Protein AF-A0A423WCT0-F1 (afdb_monomer)

Secondary structure (DSSP, 8-state):
------S------HHHHHHHHHHHHHHHTT-S-TTTT--HHHHHHHHHH--SS--HHHHHHHHHHHHHHHHHHHHHHHH-TT-----HHHHHHHHHHHTTS-HHHHHHHH-HHHHHHHHHSS-HHHHHHHHHHHGGGGG-HHHHHHHHHSTTHHHHHHHHHHH---HHHHHHHHHHHHHHHHHH--SPPPP--HHHHHHHT------SS----HHHHHHHSTT-HHHHHHHHHHHHT--TT---HHHHHHHHHHHHHHHHHHHHHHHHHHHHHHH-EE-SSTTSPPEEHHHIIIIISS-SSS-HHHHHHHHHHHHHHHHHHHHSTTHHHHHHHHHHHHHHH--HHHHHHHHHGGG-TTTS-TT-HHHHHHHHHHHS------------S---PPPP--SGGG-SEEEEEE-TTT--EEEEEEEEE-TT--EEEEEESS-GGG--HHHHHHH-EEPPHHHHSPBPPPSS--PPEE---SSPPTTEEEE----TTHHHHHHTT-TTHHHHHHHHHHHHHHHHHTS--TTB--EEEEEEETTEEEEEEEE--S-BHHHHTT-TTSPPP-HHHHHHHHHHHHHHHHHTTEE-S---GGGEEE-TTS-EEE---TT-EETTSBP-S----TTTS-TTS---B--HHHHHHHHHHHHHHHHHHHHHTSPP-

Radius of gyration: 37.89 Å; Cα contacts (8 Å, |Δi|>4): 939; chains: 1; bounding box: 83×78×111 Å

InterPro domains:
  IPR000719 Protein kinase domain [PF00069] (509-628)
  IPR000719 Protein kinase domain [PS50011] (422-665)
  IPR011009 Protein kinase-like domain superfamily [SSF56112] (507-629)
  IPR041335 DNA mismatch repair protein HSM3, N-terminal domain [PF18795] (24-143)

Mean predicted aligned error: 17.02 Å

pLDDT: mean 87.49, std 12.78, range [27.67, 98.19]

Structure (mmCIF, N/CA/C/O backbone):
data_AF-A0A423WCT0-F1
#
_entry.id   AF-A0A423WCT0-F1
#
loop_
_atom_site.group_PDB
_atom_site.id
_atom_site.type_symbol
_atom_site.label_atom_id
_atom_site.label_alt_id
_atom_site.label_comp_id
_atom_site.label_asym_id
_atom_site.label_entity_id
_atom_site.label_seq_id
_atom_site.pdbx_PDB_ins_code
_atom_site.Cartn_x
_atom_site.Cartn_y
_atom_site.Cartn_z
_atom_site.occupancy
_atom_site.B_iso_or_equiv
_atom_site.auth_seq_id
_atom_site.auth_comp_id
_atom_site.auth_asym_id
_atom_site.auth_atom_id
_atom_site.pdbx_PDB_model_num
ATOM 1 N N . MET A 1 1 ? -22.459 -49.509 25.538 1.00 32.06 1 MET A N 1
ATOM 2 C CA . MET A 1 1 ? -21.750 -50.591 26.246 1.00 32.06 1 MET A CA 1
ATOM 3 C C . MET A 1 1 ? -20.767 -49.929 27.195 1.00 32.06 1 MET A C 1
ATOM 5 O O . MET A 1 1 ? -19.956 -49.140 26.736 1.00 32.06 1 MET A O 1
ATOM 9 N N . THR A 1 2 ? -20.984 -50.172 28.490 1.00 32.97 2 THR A N 1
ATOM 10 C CA . THR A 1 2 ? -20.080 -50.046 29.660 1.00 32.97 2 THR A CA 1
ATOM 11 C C . THR A 1 2 ? -18.616 -50.343 29.310 1.00 32.97 2 THR A C 1
ATOM 13 O O . THR A 1 2 ? -18.389 -51.155 28.420 1.00 32.97 2 THR A O 1
ATOM 16 N N . ASP A 1 3 ? -17.554 -49.839 29.930 1.00 36.88 3 ASP A N 1
ATOM 17 C CA . ASP A 1 3 ? -17.225 -49.180 31.209 1.00 36.88 3 ASP A CA 1
ATOM 18 C C . ASP A 1 3 ? -15.772 -48.657 30.973 1.00 36.88 3 ASP A C 1
ATOM 20 O O . ASP A 1 3 ? -15.086 -49.191 30.103 1.00 36.88 3 ASP A O 1
ATOM 24 N N . THR 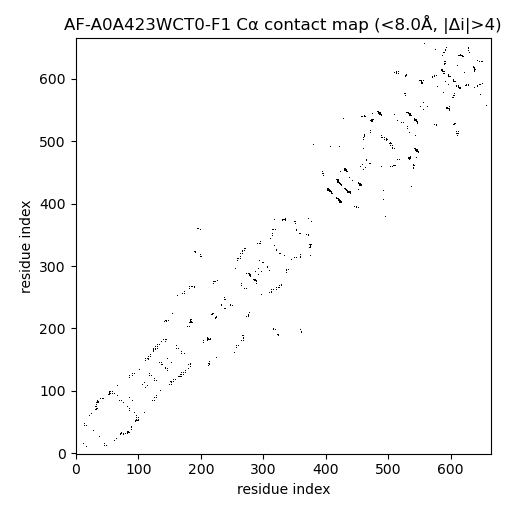A 1 4 ? -15.220 -47.618 31.599 1.00 34.78 4 THR A N 1
ATOM 25 C CA . THR A 1 4 ? -14.736 -47.657 32.987 1.00 34.78 4 THR A CA 1
ATOM 26 C C . THR A 1 4 ? -14.435 -46.253 33.514 1.00 34.78 4 THR A C 1
ATOM 28 O O . THR A 1 4 ? -13.718 -45.471 32.886 1.00 34.78 4 THR A O 1
ATOM 31 N N . ALA A 1 5 ? -14.911 -46.001 34.730 1.00 44.81 5 ALA A N 1
ATOM 32 C CA . ALA A 1 5 ? -14.546 -44.895 35.602 1.00 44.81 5 ALA A CA 1
ATOM 33 C C . ALA A 1 5 ? -13.109 -45.004 36.152 1.00 44.81 5 ALA A C 1
ATOM 35 O O . ALA A 1 5 ? -12.681 -46.089 36.545 1.00 44.81 5 ALA A O 1
ATOM 36 N N . ASN A 1 6 ? -12.409 -43.869 36.271 1.00 37.00 6 ASN A N 1
ATOM 37 C CA . ASN A 1 6 ? -11.959 -43.337 37.567 1.00 37.00 6 ASN A CA 1
ATOM 38 C C . ASN A 1 6 ? -11.172 -42.025 37.415 1.00 37.00 6 ASN A C 1
ATOM 40 O O . ASN A 1 6 ? -10.140 -41.992 36.750 1.00 37.00 6 ASN A O 1
ATOM 44 N N . GLY A 1 7 ? -11.633 -40.989 38.125 1.00 31.75 7 GLY A N 1
ATOM 45 C CA . GLY A 1 7 ? -10.869 -39.773 38.415 1.00 31.75 7 GLY A CA 1
ATOM 46 C C . GLY A 1 7 ? -11.633 -38.471 38.177 1.00 31.75 7 GLY A C 1
ATOM 47 O O . GLY A 1 7 ? -11.351 -37.802 37.196 1.00 31.75 7 GLY A O 1
ATOM 48 N N . ASP A 1 8 ? -12.612 -38.136 39.027 1.00 36.97 8 ASP A N 1
ATOM 49 C CA . ASP A 1 8 ? -12.609 -36.899 39.837 1.00 36.97 8 ASP A CA 1
ATOM 50 C C . ASP A 1 8 ? -13.945 -36.761 40.602 1.00 36.97 8 ASP A C 1
ATOM 52 O O . ASP A 1 8 ? -15.033 -36.657 40.032 1.00 36.97 8 ASP A O 1
ATOM 56 N N . THR A 1 9 ? -13.868 -36.836 41.924 1.00 41.75 9 THR A N 1
ATOM 57 C CA . THR A 1 9 ? -14.991 -36.843 42.868 1.00 41.75 9 THR A CA 1
ATOM 58 C C . THR A 1 9 ? -15.310 -35.418 43.322 1.00 41.75 9 THR A C 1
ATOM 60 O O . THR A 1 9 ? -14.490 -34.819 44.011 1.00 41.75 9 THR A O 1
ATOM 63 N N . GLY A 1 10 ? -16.512 -34.898 43.021 1.00 45.38 10 GLY A N 1
ATOM 64 C CA . GLY A 1 10 ? -17.061 -33.729 43.736 1.00 45.38 10 GLY A CA 1
ATOM 65 C C . GLY A 1 10 ? -17.830 -32.659 42.946 1.00 45.38 10 GLY A C 1
ATOM 66 O O . GLY A 1 10 ? -18.175 -31.638 43.535 1.00 45.38 10 GLY A O 1
ATOM 67 N N . ARG A 1 11 ? -18.127 -32.819 41.649 1.00 57.78 11 ARG A N 1
ATOM 68 C CA . ARG A 1 11 ? -18.938 -31.826 40.909 1.00 57.78 11 ARG A CA 1
ATOM 69 C C . ARG A 1 11 ? -20.431 -32.170 40.979 1.00 57.78 11 ARG A C 1
ATOM 71 O O . ARG A 1 11 ? -20.847 -33.199 40.456 1.00 57.78 11 ARG A O 1
ATOM 78 N N . LEU A 1 12 ? -21.230 -31.301 41.608 1.00 63.97 12 LEU A N 1
ATOM 79 C CA . LEU A 1 12 ? -22.699 -31.335 41.534 1.00 63.97 12 LEU A CA 1
ATOM 80 C C . LEU A 1 12 ? -23.161 -31.375 40.058 1.00 63.97 12 LEU A C 1
ATOM 82 O O . LEU A 1 12 ? -22.501 -30.757 39.218 1.00 63.97 12 LEU A O 1
ATOM 86 N N . PRO A 1 13 ? -24.279 -32.042 39.715 1.00 80.62 13 PRO A N 1
ATOM 87 C CA . PRO A 1 13 ? -24.876 -31.944 38.380 1.00 80.62 13 PRO A CA 1
ATOM 88 C C . PRO A 1 13 ? -25.145 -30.480 37.992 1.00 80.62 13 PRO A C 1
ATOM 90 O O . PRO A 1 13 ? -25.472 -29.673 38.863 1.00 80.62 13 PRO A O 1
ATOM 93 N N . LEU A 1 14 ? -25.032 -30.131 36.702 1.00 81.88 14 LEU A N 1
ATOM 94 C CA . LEU A 1 14 ? -25.208 -28.750 36.214 1.00 81.88 14 LEU A CA 1
ATOM 95 C C . LEU A 1 14 ? -26.531 -28.133 36.696 1.00 81.88 14 LEU A C 1
ATOM 97 O O . LEU A 1 14 ? -26.535 -27.001 37.162 1.00 81.88 14 LEU A O 1
ATOM 101 N N . GLU A 1 15 ? -27.635 -28.884 36.675 1.00 84.44 15 GLU A N 1
ATOM 102 C CA . GLU A 1 15 ? -28.940 -28.410 37.163 1.00 84.44 15 GLU A CA 1
ATOM 103 C C . GLU A 1 15 ? -28.916 -27.981 38.637 1.00 84.44 15 GLU A C 1
ATOM 105 O O . GLU A 1 15 ? -29.485 -26.949 38.989 1.00 84.44 15 GLU A O 1
ATOM 110 N N . SER A 1 16 ? -28.216 -28.727 39.498 1.00 87.56 16 SER A N 1
ATOM 111 C CA . SER A 1 16 ? -28.065 -28.375 40.914 1.00 87.56 16 SER A CA 1
ATOM 112 C C . SER A 1 16 ? -27.210 -27.119 41.095 1.00 87.56 16 SER A C 1
ATOM 114 O O . SER A 1 16 ? -27.533 -26.282 41.931 1.00 87.56 16 SER A O 1
ATOM 116 N N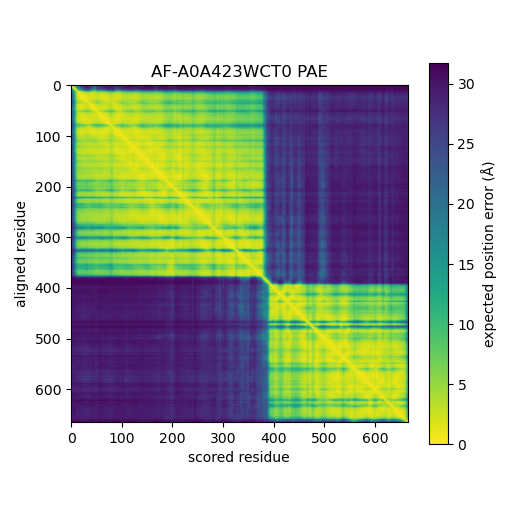 . GLN A 1 17 ? -26.164 -26.947 40.279 1.00 89.50 17 GLN A N 1
ATOM 117 C CA . GLN A 1 17 ? -25.346 -25.727 40.290 1.00 89.50 17 GLN A CA 1
ATOM 118 C C . GLN A 1 17 ? -26.121 -24.508 39.767 1.00 89.50 17 GLN A C 1
ATOM 120 O O . GLN A 1 17 ? -25.935 -23.404 40.266 1.00 89.50 17 GLN A O 1
ATOM 125 N N . LEU A 1 18 ? -27.011 -24.689 38.786 1.00 92.38 18 LEU A N 1
ATOM 126 C CA . LEU A 1 18 ? -27.876 -23.620 38.279 1.00 92.38 18 LEU A CA 1
ATOM 127 C C . LEU A 1 18 ? -28.946 -23.203 39.298 1.00 92.38 18 LEU A C 1
ATOM 129 O O . LEU A 1 18 ? -29.333 -22.038 39.313 1.00 92.38 18 LEU A O 1
ATOM 133 N N . ALA A 1 19 ? -29.421 -24.123 40.143 1.00 92.62 19 ALA A N 1
ATOM 134 C CA . ALA A 1 19 ? -30.286 -23.782 41.274 1.00 92.62 19 ALA A CA 1
ATOM 135 C C . ALA A 1 19 ? -29.520 -22.987 42.346 1.00 92.62 19 ALA A C 1
ATOM 137 O O . ALA A 1 19 ? -29.991 -21.935 42.765 1.00 92.62 19 ALA A O 1
ATOM 138 N N . GLU A 1 20 ? -28.308 -23.430 42.706 1.00 93.94 20 GLU A N 1
ATOM 139 C CA . GLU A 1 20 ? -27.411 -22.701 43.620 1.00 93.94 20 GLU A CA 1
ATOM 140 C C . GLU A 1 20 ? -27.095 -21.287 43.096 1.00 93.94 20 GLU A C 1
ATOM 142 O O . GLU A 1 20 ? -27.101 -20.320 43.856 1.00 93.94 20 GLU A O 1
ATOM 147 N N . LEU A 1 21 ? -26.869 -21.148 41.785 1.00 94.62 21 LEU A N 1
ATOM 148 C CA . LEU A 1 21 ? -26.687 -19.852 41.131 1.00 94.62 21 LEU A CA 1
ATOM 149 C C . LEU A 1 21 ? -27.919 -18.961 41.276 1.00 94.62 21 LEU A C 1
ATOM 151 O O . LEU A 1 21 ? -27.769 -17.775 41.547 1.00 94.62 21 LEU A O 1
ATOM 155 N N . ASP A 1 22 ? -29.116 -19.508 41.081 1.00 95.38 22 ASP A N 1
ATOM 156 C CA . ASP A 1 22 ? -30.356 -18.741 41.176 1.00 95.38 22 ASP A CA 1
ATOM 157 C C . ASP A 1 22 ? -30.556 -18.181 42.590 1.00 95.38 22 ASP A C 1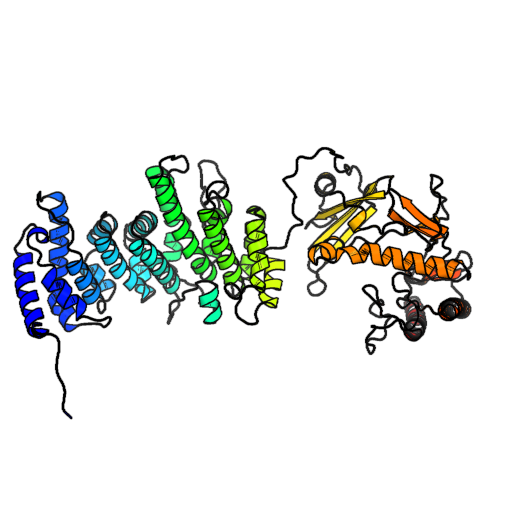
ATOM 159 O O . ASP A 1 22 ? -30.795 -16.984 42.744 1.00 95.38 22 ASP A O 1
ATOM 163 N N . ASP A 1 23 ? -30.357 -19.018 43.612 1.00 95.31 23 ASP A N 1
ATOM 164 C CA . ASP A 1 23 ? -30.428 -18.614 45.020 1.00 95.31 23 ASP A CA 1
ATOM 165 C C . ASP A 1 23 ? -29.379 -17.545 45.356 1.00 95.31 23 ASP A C 1
ATOM 167 O O . ASP A 1 23 ? -29.680 -16.560 46.034 1.00 95.31 23 ASP A O 1
ATOM 171 N N . HIS A 1 24 ? -28.150 -17.704 44.853 1.00 96.75 24 HIS A N 1
ATOM 172 C CA . HIS A 1 24 ? -27.078 -16.730 45.061 1.00 96.75 24 HIS A CA 1
ATOM 173 C C . HIS A 1 24 ? -27.374 -15.394 44.365 1.00 96.75 24 HIS A C 1
ATOM 175 O O . HIS A 1 24 ? -27.165 -14.332 44.948 1.00 96.75 24 HIS A O 1
ATOM 181 N N . LEU A 1 25 ? -27.908 -15.411 43.139 1.00 96.56 25 LEU A N 1
ATOM 182 C CA . LEU A 1 25 ? -28.324 -14.195 42.431 1.00 96.56 25 LEU A CA 1
ATOM 183 C C . LEU A 1 25 ? -29.452 -13.465 43.181 1.00 96.56 25 LEU A C 1
ATOM 185 O O . LEU A 1 25 ? -29.404 -12.243 43.293 1.00 96.56 25 LEU A O 1
ATOM 189 N N . GLU A 1 26 ? -30.427 -14.186 43.743 1.00 96.38 26 GLU A N 1
ATOM 190 C CA . GLU A 1 26 ? -31.492 -13.602 44.580 1.00 96.38 26 GLU A CA 1
ATOM 191 C C . GLU A 1 26 ? -30.964 -12.973 45.877 1.00 96.38 26 GLU A C 1
ATOM 193 O O . GLU A 1 26 ? -31.535 -11.999 46.376 1.00 96.38 26 GLU A O 1
ATOM 198 N N . GLN A 1 27 ? -29.880 -13.510 46.442 1.00 95.75 27 GLN A N 1
ATOM 199 C CA . GLN A 1 27 ? -29.196 -12.894 47.581 1.00 95.75 27 GLN A CA 1
ATOM 200 C C . GLN A 1 27 ? -28.503 -11.598 47.158 1.00 95.75 27 GLN A C 1
ATOM 202 O O . GLN A 1 27 ? -28.777 -10.549 47.732 1.00 95.75 27 GLN A O 1
ATOM 207 N N . LEU A 1 28 ? -27.694 -11.643 46.095 1.00 95.69 28 LEU A N 1
ATOM 208 C CA . LEU A 1 28 ? -26.990 -10.468 45.570 1.00 95.69 28 LEU A CA 1
ATOM 209 C C . LEU A 1 28 ? -27.940 -9.332 45.168 1.00 95.69 28 LEU A C 1
ATOM 211 O O . LEU A 1 28 ? -27.618 -8.163 45.356 1.00 95.69 28 LEU A O 1
ATOM 215 N N . LEU A 1 29 ? -29.129 -9.653 44.651 1.00 95.38 29 LEU A N 1
ATOM 216 C CA . LEU A 1 29 ? -30.147 -8.659 44.305 1.00 95.38 29 LEU A CA 1
ATOM 217 C C . LEU A 1 29 ? -30.679 -7.876 45.512 1.00 95.38 29 LEU A C 1
ATOM 219 O O . LEU A 1 29 ? -31.232 -6.793 45.316 1.00 95.38 29 LEU A O 1
ATOM 223 N N . LYS A 1 30 ? -30.525 -8.373 46.743 1.00 94.56 30 LYS A N 1
ATOM 224 C CA . LYS A 1 30 ? -30.954 -7.679 47.971 1.00 94.56 30 LYS A CA 1
ATOM 225 C C . LYS A 1 30 ? -29.878 -6.764 48.544 1.00 94.56 30 LYS A C 1
ATOM 227 O O . LYS A 1 30 ? -30.217 -5.866 49.304 1.00 94.56 30 LYS A O 1
ATOM 232 N N . GLU A 1 31 ? -28.627 -6.967 48.155 1.00 91.56 31 GLU A N 1
ATOM 233 C CA . GLU A 1 31 ? -27.493 -6.182 48.631 1.00 91.56 31 GLU A CA 1
ATOM 234 C C . GLU A 1 31 ? -27.420 -4.823 47.923 1.00 91.56 31 GLU A C 1
ATOM 236 O O . GLU A 1 31 ? -27.759 -4.702 46.737 1.00 91.56 31 GLU A O 1
ATOM 241 N N . ASP A 1 32 ? -26.967 -3.800 48.647 1.00 87.38 32 ASP A N 1
ATOM 242 C CA . ASP A 1 32 ? -26.651 -2.486 48.071 1.00 87.38 32 ASP A CA 1
ATOM 243 C C . ASP A 1 32 ? -25.285 -2.508 47.368 1.00 87.38 32 ASP A C 1
ATOM 245 O O . ASP A 1 32 ? -25.130 -1.908 46.307 1.00 87.38 32 ASP A O 1
ATOM 249 N N . ASP A 1 33 ? -24.330 -3.281 47.901 1.00 90.88 33 ASP A N 1
ATOM 250 C CA . ASP A 1 33 ? -23.043 -3.586 47.267 1.00 90.88 33 ASP A CA 1
ATOM 251 C C . ASP A 1 33 ? -22.886 -5.101 47.032 1.00 90.88 33 ASP A C 1
ATOM 253 O O . ASP A 1 33 ? -22.331 -5.822 47.876 1.00 90.88 33 ASP A O 1
ATOM 257 N N . PRO A 1 34 ? -23.328 -5.608 45.864 1.00 92.00 34 PRO A N 1
ATOM 258 C CA . PRO A 1 34 ? -23.226 -7.027 45.535 1.00 92.00 34 PRO A CA 1
ATOM 259 C C . PRO A 1 34 ? -21.786 -7.538 45.379 1.00 92.00 34 PRO A C 1
ATOM 261 O O . PRO A 1 34 ? -21.562 -8.749 45.408 1.00 92.00 34 PRO A O 1
ATOM 264 N N . SER A 1 35 ? -20.796 -6.654 45.199 1.00 89.94 35 SER A N 1
ATOM 265 C CA . SER A 1 35 ? -19.398 -7.067 45.006 1.00 89.94 35 SER A CA 1
ATOM 266 C C . SER A 1 35 ? -18.794 -7.664 46.283 1.00 89.94 35 SER A C 1
ATOM 268 O O . SER A 1 35 ? -17.950 -8.563 46.230 1.00 89.94 35 SER A O 1
ATOM 270 N N . SER A 1 36 ? -19.272 -7.214 47.445 1.00 86.25 36 SER A N 1
ATOM 271 C CA . SER A 1 36 ? -18.744 -7.582 48.758 1.00 86.25 36 SER A CA 1
ATOM 272 C C . SER A 1 36 ? -18.970 -9.061 49.116 1.00 86.25 36 SER A C 1
ATOM 274 O O . SER A 1 36 ? -18.056 -9.699 49.658 1.00 86.25 36 SER A O 1
ATOM 276 N N . GLN A 1 37 ? -20.142 -9.605 48.754 1.00 88.69 37 GLN A N 1
ATOM 277 C CA . GLN A 1 37 ? -20.620 -10.965 49.057 1.00 88.69 37 GLN A CA 1
ATOM 278 C C . GLN A 1 37 ? -20.583 -11.920 47.844 1.00 88.69 37 GLN A C 1
ATOM 280 O O . GLN A 1 37 ? -21.224 -12.974 47.830 1.00 88.69 37 GLN A O 1
ATOM 285 N N . PHE A 1 38 ? -19.842 -11.574 46.791 1.00 93.19 38 PHE A N 1
ATOM 286 C CA . PHE A 1 38 ? -19.813 -12.360 45.561 1.00 93.19 38 PHE A CA 1
ATOM 287 C C . PHE A 1 38 ? -19.074 -13.706 45.709 1.00 93.19 38 PHE A C 1
ATOM 289 O O . PHE A 1 38 ? -17.899 -13.755 46.077 1.00 93.19 38 PHE A O 1
ATOM 296 N N . ASN A 1 39 ? -19.729 -14.814 45.341 1.00 93.50 39 ASN A N 1
ATOM 297 C CA . ASN A 1 39 ? -19.123 -16.148 45.326 1.00 93.50 39 ASN A CA 1
ATOM 298 C C . ASN A 1 39 ? -18.487 -16.462 43.961 1.00 93.50 39 ASN A C 1
ATOM 300 O O . ASN A 1 39 ? -19.103 -17.096 43.104 1.00 93.50 39 ASN A O 1
ATOM 304 N N . ALA A 1 40 ? -17.226 -16.064 43.773 1.00 93.00 40 ALA A N 1
ATOM 305 C CA . ALA A 1 40 ? -16.498 -16.289 42.519 1.00 93.00 40 ALA A CA 1
ATOM 306 C C . ALA A 1 40 ? -16.425 -17.768 42.106 1.00 93.00 40 ALA A C 1
ATOM 308 O O . ALA A 1 40 ? -16.664 -18.103 40.946 1.00 93.00 40 ALA A O 1
ATOM 309 N N . SER A 1 41 ? -16.201 -18.665 43.072 1.00 93.25 41 SER A N 1
ATOM 310 C CA . SER A 1 41 ? -16.017 -20.094 42.804 1.00 93.25 41 SER A CA 1
ATOM 311 C C . SER A 1 41 ? -17.235 -20.750 42.142 1.00 93.25 41 SER A C 1
ATOM 313 O O . SER A 1 41 ? -17.074 -21.653 41.322 1.00 93.25 41 SER A O 1
ATOM 315 N N . LEU A 1 42 ? -18.451 -20.314 42.492 1.00 93.62 42 LEU A N 1
ATOM 316 C CA . LEU A 1 42 ? -19.693 -20.825 41.912 1.00 93.62 42 LEU A CA 1
ATOM 317 C C . LEU A 1 42 ? -19.805 -20.436 40.437 1.00 93.62 42 LEU A C 1
ATOM 319 O O . LEU A 1 42 ? -20.043 -21.289 39.580 1.00 93.62 42 LEU A O 1
ATOM 323 N N . PHE A 1 43 ? -19.559 -19.164 40.134 1.00 95.12 43 PHE A N 1
ATOM 324 C CA . PHE A 1 43 ? -19.604 -18.649 38.770 1.00 95.12 43 PHE A CA 1
ATOM 325 C C . PHE A 1 43 ? -18.509 -19.254 37.895 1.00 95.12 43 PHE A C 1
ATOM 327 O O . PHE A 1 43 ? -18.782 -19.581 36.744 1.00 95.12 43 PHE A O 1
ATOM 334 N N . ASP A 1 44 ? -17.298 -19.459 38.417 1.00 92.56 44 ASP A N 1
ATOM 335 C CA . ASP A 1 44 ? -16.205 -20.083 37.662 1.00 92.56 44 ASP A CA 1
ATOM 336 C C . ASP A 1 44 ? -16.532 -21.526 37.264 1.00 92.56 44 ASP A C 1
ATOM 338 O O . ASP A 1 44 ? -16.316 -21.917 36.114 1.00 92.56 44 ASP A O 1
ATOM 342 N N . ARG A 1 45 ? -17.129 -22.313 38.173 1.00 92.62 45 ARG A N 1
ATOM 343 C CA . ARG A 1 45 ? -17.572 -23.686 37.867 1.00 92.62 45 ARG A CA 1
ATOM 344 C C . ARG A 1 45 ? -18.618 -23.711 36.756 1.00 92.62 45 ARG A C 1
ATOM 346 O O . ARG A 1 45 ? -18.506 -24.523 35.838 1.00 92.62 45 ARG A O 1
ATOM 353 N N . ILE A 1 46 ? -19.604 -22.819 36.822 1.00 92.31 46 ILE A N 1
ATOM 354 C CA . ILE A 1 46 ? -20.671 -22.727 35.818 1.00 92.31 46 ILE A CA 1
ATOM 355 C C . ILE A 1 46 ? -20.103 -22.236 34.489 1.00 92.31 46 ILE A C 1
ATOM 357 O O . ILE A 1 46 ? -20.339 -22.851 33.452 1.00 92.31 46 ILE A O 1
ATOM 361 N N . ASN A 1 47 ? -19.281 -21.186 34.504 1.00 92.56 47 ASN A N 1
ATOM 362 C CA . ASN A 1 47 ? -18.609 -20.690 33.311 1.00 92.56 47 ASN A CA 1
ATOM 363 C C . ASN A 1 47 ? -17.763 -21.777 32.644 1.00 92.56 47 ASN A C 1
ATOM 365 O O . ASN A 1 47 ? -17.802 -21.886 31.424 1.00 92.56 47 ASN A O 1
ATOM 369 N N . TYR A 1 48 ? -17.037 -22.596 33.401 1.00 90.50 48 TYR A N 1
ATOM 370 C CA . TYR A 1 48 ? -16.256 -23.693 32.830 1.00 90.50 48 TYR A CA 1
ATOM 371 C C . TYR A 1 48 ? -17.131 -24.718 32.084 1.00 90.50 48 TYR A C 1
ATOM 373 O O . TYR A 1 48 ? -16.713 -25.259 31.065 1.00 90.50 48 TYR A O 1
ATOM 381 N N . GLN A 1 49 ? -18.352 -24.971 32.564 1.00 89.56 49 GLN A N 1
ATOM 382 C CA . GLN A 1 49 ? -19.289 -25.906 31.929 1.00 89.56 49 GLN A CA 1
ATOM 383 C C . GLN A 1 49 ? -20.031 -25.292 30.734 1.00 89.56 49 GLN A C 1
ATOM 385 O O . GLN A 1 49 ? -20.376 -26.001 29.789 1.00 89.56 49 GLN A O 1
ATOM 390 N N . LEU A 1 50 ? -20.257 -23.976 30.747 1.00 87.81 50 LEU A N 1
ATOM 391 C CA . LEU A 1 50 ? -20.872 -23.258 29.635 1.00 87.81 50 LEU A CA 1
ATOM 392 C C . LEU A 1 50 ? -19.838 -22.992 28.527 1.00 87.81 50 LEU A C 1
ATOM 394 O O . LEU A 1 50 ? -19.081 -22.017 28.572 1.00 87.81 50 LEU A O 1
ATOM 398 N N . GLY A 1 51 ? -19.843 -23.843 27.499 1.00 82.88 51 GLY A N 1
ATOM 399 C CA . GLY A 1 51 ? -19.075 -23.686 26.260 1.00 82.88 51 GLY A CA 1
ATOM 400 C C . GLY A 1 51 ? -19.534 -22.528 25.348 1.00 82.88 51 GLY A C 1
ATOM 401 O O . GLY A 1 51 ? -20.377 -21.708 25.733 1.00 82.88 51 GLY A O 1
ATOM 402 N N . PRO A 1 52 ? -18.996 -22.438 24.115 1.00 83.44 52 PRO A N 1
ATOM 403 C CA . PRO A 1 52 ? -19.190 -21.317 23.189 1.00 83.44 52 PRO A CA 1
ATOM 404 C C . PRO A 1 52 ? -20.549 -21.296 22.450 1.00 83.44 52 PRO A C 1
ATOM 406 O O . PRO A 1 52 ? -20.666 -20.646 21.419 1.00 83.44 52 PRO A O 1
ATOM 409 N N . VAL A 1 53 ? -21.580 -21.978 22.959 1.00 88.94 53 VAL A N 1
ATOM 410 C CA . VAL A 1 53 ? -22.917 -22.042 22.337 1.00 88.94 53 VAL A CA 1
ATOM 411 C C . VAL A 1 53 ? -23.897 -21.032 22.952 1.00 88.94 53 VAL A C 1
ATOM 413 O O . VAL A 1 53 ? -23.560 -20.328 23.911 1.00 88.94 53 VAL A O 1
ATOM 416 N N . GLU A 1 54 ? -25.087 -20.921 22.362 1.00 90.69 54 GLU A N 1
ATOM 417 C CA . GLU A 1 54 ? -26.196 -20.102 22.861 1.00 90.69 54 GLU A CA 1
ATOM 418 C C . GLU A 1 54 ? -27.038 -20.876 23.885 1.00 90.69 54 GLU A C 1
ATOM 420 O O . GLU A 1 54 ? -27.246 -22.079 23.740 1.00 90.69 54 GLU A O 1
ATOM 425 N N . TYR A 1 55 ? -27.556 -20.177 24.902 1.00 91.19 55 TYR A N 1
ATOM 426 C CA . TYR A 1 55 ? -28.360 -20.776 25.975 1.00 91.19 55 TYR A CA 1
ATOM 427 C C . TYR A 1 55 ? -29.669 -20.000 26.206 1.00 91.19 55 TYR A C 1
ATOM 429 O O . TYR A 1 55 ? -29.796 -19.349 27.240 1.00 91.19 55 TYR A O 1
ATOM 437 N N . PRO A 1 56 ? -30.652 -20.043 25.284 1.00 92.62 56 PRO A N 1
ATOM 438 C CA . PRO A 1 56 ? -31.851 -19.200 25.359 1.00 92.62 56 PRO A CA 1
ATOM 439 C C . PRO A 1 56 ? -32.615 -19.303 26.688 1.00 92.62 56 PRO A C 1
ATOM 441 O O . PRO A 1 56 ? -33.002 -18.280 27.251 1.00 92.62 56 PRO A O 1
ATOM 444 N N . ASP A 1 57 ? -32.759 -20.515 27.234 1.00 92.56 57 ASP A N 1
ATOM 445 C CA . ASP A 1 57 ? -33.460 -20.744 28.505 1.00 92.56 57 ASP A CA 1
ATOM 446 C C . ASP A 1 57 ? -32.712 -20.128 29.696 1.00 92.56 57 ASP A C 1
ATOM 448 O O . ASP A 1 57 ? -33.311 -19.494 30.568 1.00 92.56 57 ASP A O 1
ATOM 452 N N . LEU A 1 58 ? -31.381 -20.267 29.718 1.00 94.44 58 LEU A N 1
ATOM 453 C CA . LEU A 1 58 ? -30.544 -19.664 30.758 1.00 94.44 58 LEU A CA 1
ATOM 454 C C . LEU A 1 58 ? -30.518 -18.141 30.612 1.00 94.44 58 LEU A C 1
ATOM 456 O O . LEU A 1 58 ? -30.566 -17.433 31.614 1.00 94.44 58 LEU A O 1
ATOM 460 N N . THR A 1 59 ? -30.483 -17.633 29.378 1.00 94.06 59 THR A N 1
ATOM 461 C CA . THR A 1 59 ? -30.560 -16.203 29.074 1.00 94.06 59 THR A CA 1
ATOM 462 C C . THR A 1 59 ? -31.851 -15.610 29.617 1.00 94.06 59 THR A C 1
ATOM 464 O O . THR A 1 59 ? -31.795 -14.655 30.388 1.00 94.06 59 THR A O 1
ATOM 467 N N . ALA A 1 60 ? -33.004 -16.194 29.282 1.00 93.19 60 ALA A N 1
ATOM 468 C CA . ALA A 1 60 ? -34.300 -15.715 29.754 1.00 93.19 60 ALA A CA 1
ATOM 469 C C . ALA A 1 60 ? -34.400 -15.731 31.289 1.00 93.19 60 ALA A C 1
ATOM 471 O O . ALA A 1 60 ? -34.971 -14.816 31.882 1.00 93.19 60 ALA A O 1
ATOM 472 N N . ARG A 1 61 ? -33.813 -16.747 31.935 1.00 94.31 61 ARG A N 1
ATOM 473 C CA . ARG A 1 61 ? -33.838 -16.902 33.394 1.00 94.31 61 ARG A CA 1
ATOM 474 C C . ARG A 1 61 ? -32.899 -15.943 34.130 1.00 94.31 61 ARG A C 1
ATOM 476 O O . ARG A 1 61 ? -33.297 -15.359 35.136 1.00 94.31 61 ARG A O 1
ATOM 483 N N . PHE A 1 62 ? -31.654 -15.812 33.676 1.00 96.00 62 PHE A N 1
ATOM 484 C CA . PHE A 1 62 ? -30.586 -15.190 34.463 1.00 96.00 62 PHE A CA 1
ATOM 485 C C . PHE A 1 62 ? -30.175 -13.801 33.982 1.00 96.00 62 PHE A C 1
ATOM 487 O O . PHE A 1 62 ? -29.718 -13.012 34.809 1.00 96.00 62 PHE A O 1
ATOM 494 N N . LEU A 1 63 ? -30.347 -13.467 32.695 1.00 95.00 63 LEU A N 1
ATOM 495 C CA . LEU A 1 63 ? -29.875 -12.190 32.147 1.00 95.00 63 LEU A CA 1
ATOM 496 C C . LEU A 1 63 ? -30.454 -10.961 32.878 1.00 95.00 63 LEU A C 1
ATOM 498 O O . LEU A 1 63 ? -29.666 -10.083 33.232 1.00 95.00 63 LEU A O 1
ATOM 502 N N . PRO A 1 64 ? -31.768 -10.889 33.184 1.00 93.06 64 PRO A N 1
ATOM 503 C CA . PRO A 1 64 ? -32.316 -9.752 33.923 1.00 93.06 64 PRO A CA 1
ATOM 504 C C . PRO A 1 64 ? -31.676 -9.593 35.308 1.00 93.06 64 PRO A C 1
ATOM 506 O O . PRO A 1 64 ? -31.339 -8.482 35.707 1.00 93.06 64 PRO A O 1
ATOM 509 N N . LYS A 1 65 ? -31.440 -10.709 36.017 1.00 95.19 65 LYS A N 1
ATOM 510 C CA . LYS A 1 65 ? -30.849 -10.706 37.363 1.00 95.19 65 LYS A CA 1
ATOM 511 C C . LYS A 1 65 ? -29.408 -10.204 37.336 1.00 95.19 65 LYS A C 1
ATOM 513 O O . LYS A 1 65 ? -29.065 -9.293 38.085 1.00 95.19 65 LYS A O 1
ATOM 518 N N . VAL A 1 66 ? -28.571 -10.761 36.455 1.00 95.25 66 VAL A N 1
ATOM 519 C CA . VAL A 1 66 ? -27.159 -10.351 36.357 1.00 95.25 66 VAL A CA 1
ATOM 520 C C . VAL A 1 66 ? -27.021 -8.906 35.878 1.00 95.25 66 VAL A C 1
ATOM 522 O O . VAL A 1 66 ? -26.175 -8.188 36.400 1.00 95.25 66 VAL A O 1
ATOM 525 N N . ALA A 1 67 ? -27.888 -8.440 34.971 1.00 92.56 67 ALA A N 1
ATOM 526 C CA . ALA A 1 67 ? -27.898 -7.049 34.522 1.00 92.56 67 ALA A CA 1
ATOM 527 C C . ALA A 1 67 ? -28.205 -6.082 35.678 1.00 92.56 67 ALA A C 1
ATOM 529 O O . ALA A 1 67 ? -27.473 -5.114 35.882 1.00 92.56 67 ALA A O 1
ATOM 530 N N . THR A 1 68 ? -29.229 -6.370 36.491 1.00 92.62 68 THR A N 1
ATOM 531 C CA . THR A 1 68 ? -29.540 -5.560 37.680 1.00 92.62 68 THR A CA 1
ATOM 532 C C . THR A 1 68 ? -28.403 -5.576 38.704 1.00 92.62 68 THR A C 1
ATOM 534 O O . THR A 1 68 ? -28.080 -4.531 39.263 1.00 92.62 68 THR A O 1
ATOM 537 N N . ILE A 1 69 ? -27.758 -6.726 38.930 1.00 94.88 69 ILE A N 1
ATOM 538 C CA . ILE A 1 69 ? -26.604 -6.824 39.839 1.00 94.88 69 ILE A CA 1
ATOM 539 C C . ILE A 1 69 ? -25.441 -5.959 39.342 1.00 94.88 69 ILE A C 1
ATOM 541 O O . ILE A 1 69 ? -24.833 -5.254 40.140 1.00 94.88 69 ILE A O 1
ATOM 545 N N . ILE A 1 70 ? -25.153 -5.955 38.038 1.00 93.00 70 ILE A N 1
ATOM 546 C CA . ILE A 1 70 ? -24.094 -5.116 37.456 1.00 93.00 70 ILE A CA 1
ATOM 547 C C . ILE A 1 70 ? -24.409 -3.625 37.638 1.00 93.00 70 ILE A C 1
ATOM 549 O O . ILE A 1 70 ? -23.524 -2.865 38.024 1.00 93.00 70 ILE A O 1
ATOM 553 N N . ILE A 1 71 ? -25.663 -3.207 37.431 1.00 90.00 71 ILE A N 1
ATOM 554 C CA . ILE A 1 71 ? -26.094 -1.819 37.677 1.00 90.00 71 ILE A CA 1
ATOM 555 C C . ILE A 1 71 ? -25.917 -1.448 39.157 1.00 90.00 71 ILE A C 1
ATOM 557 O O . ILE A 1 71 ? -25.442 -0.358 39.467 1.00 90.00 71 ILE A O 1
ATOM 561 N N . LYS A 1 72 ? -26.237 -2.361 40.081 1.00 91.19 72 LYS A N 1
ATOM 562 C CA . LYS A 1 72 ? -25.991 -2.162 41.517 1.00 91.19 72 LYS A CA 1
ATOM 563 C C . LYS A 1 72 ? -24.500 -2.064 41.847 1.00 91.19 72 LYS A C 1
ATOM 565 O O . LYS A 1 72 ? -24.112 -1.169 42.586 1.00 91.19 72 LYS A O 1
ATOM 570 N N . CYS A 1 73 ? -23.656 -2.916 41.260 1.00 91.44 73 CYS A N 1
ATOM 571 C CA . CYS A 1 73 ? -22.198 -2.808 41.382 1.00 91.44 73 CYS A CA 1
ATOM 572 C C . CYS A 1 73 ? -21.676 -1.452 40.886 1.00 91.44 73 CYS A C 1
ATOM 574 O O . CYS A 1 73 ? -20.749 -0.913 41.487 1.00 91.44 73 CYS A O 1
ATOM 576 N N . ALA A 1 74 ? -22.266 -0.907 39.816 1.00 89.00 74 ALA A N 1
ATOM 577 C CA . ALA A 1 74 ? -21.924 0.415 39.302 1.00 89.00 74 ALA A CA 1
ATOM 578 C C . ALA A 1 74 ? -22.312 1.523 40.288 1.00 89.00 74 ALA A C 1
ATOM 580 O O . ALA A 1 74 ? -21.480 2.360 40.611 1.00 89.00 74 ALA A O 1
ATOM 581 N N . ALA A 1 75 ? -23.535 1.489 40.827 1.00 89.19 75 ALA A N 1
ATOM 582 C CA . ALA A 1 75 ? -23.985 2.453 41.832 1.00 89.19 75 ALA A CA 1
ATOM 583 C C . ALA A 1 75 ? -23.145 2.394 43.122 1.00 89.19 75 ALA A C 1
ATOM 585 O O . ALA A 1 75 ? -22.817 3.427 43.700 1.00 89.19 75 ALA A O 1
ATOM 586 N N . ALA A 1 76 ? -22.753 1.189 43.548 1.00 90.44 76 ALA A N 1
ATOM 587 C CA . ALA A 1 76 ? -21.920 0.985 44.728 1.00 90.44 76 ALA A CA 1
ATOM 588 C C . ALA A 1 76 ? -20.495 1.540 44.570 1.00 90.44 76 ALA A C 1
ATOM 590 O O . ALA A 1 76 ? -19.877 1.866 45.581 1.00 90.44 76 ALA A O 1
ATOM 591 N N . ALA A 1 77 ? -19.984 1.681 43.341 1.00 87.75 77 ALA A N 1
ATOM 592 C CA . ALA A 1 77 ? -18.647 2.222 43.090 1.00 87.75 77 ALA A CA 1
ATOM 593 C C . ALA A 1 77 ? -18.487 3.662 43.611 1.00 87.75 77 ALA A C 1
ATOM 595 O O . ALA A 1 77 ? -17.399 4.041 44.039 1.00 87.75 77 ALA A O 1
ATOM 596 N N . ASP A 1 78 ? -19.577 4.436 43.622 1.00 84.38 78 ASP A N 1
ATOM 597 C CA . ASP A 1 78 ? -19.582 5.825 44.089 1.00 84.38 78 ASP A CA 1
ATOM 598 C C . ASP A 1 78 ? -19.932 5.961 45.582 1.00 84.38 78 ASP A C 1
ATOM 600 O O . ASP A 1 78 ? -19.651 6.993 46.195 1.00 84.38 78 ASP A O 1
ATOM 604 N N . SER A 1 79 ? -20.566 4.947 46.184 1.00 86.50 79 SER A N 1
ATOM 605 C CA . SER A 1 79 ? -21.181 5.057 47.516 1.00 86.50 79 SER A CA 1
ATOM 606 C C . SER A 1 79 ? -20.646 4.089 48.576 1.00 86.50 79 SER A C 1
ATOM 608 O O . SER A 1 79 ? -20.867 4.331 49.763 1.00 86.50 79 SER A O 1
ATOM 610 N N . SER A 1 80 ? -19.989 2.991 48.190 1.00 87.50 80 SER A N 1
ATOM 611 C CA . SER A 1 80 ? -19.535 1.930 49.104 1.00 87.50 80 SER A CA 1
ATOM 612 C C . SER A 1 80 ? -18.041 2.039 49.411 1.00 87.50 80 SER A C 1
ATOM 614 O O . SER A 1 80 ? -17.212 2.127 48.509 1.00 87.50 80 SER A O 1
ATOM 616 N N . SER A 1 81 ? -17.676 1.970 50.696 1.00 83.50 81 SER A N 1
ATOM 617 C CA . SER A 1 81 ? -16.271 1.893 51.129 1.00 83.50 81 SER A CA 1
ATOM 618 C C . SER A 1 81 ? -15.652 0.506 50.946 1.00 83.50 81 SER A C 1
ATOM 620 O O . SER A 1 81 ? -14.431 0.395 50.880 1.00 83.50 81 SER A O 1
ATOM 622 N N . ASP A 1 82 ? -16.486 -0.535 50.876 1.00 86.12 82 ASP A N 1
ATOM 623 C CA . ASP A 1 82 ? -16.067 -1.940 50.796 1.00 86.12 82 ASP A CA 1
ATOM 624 C C . ASP A 1 82 ? -16.151 -2.490 49.363 1.00 86.12 82 ASP A C 1
ATOM 626 O O . ASP A 1 82 ? -16.065 -3.704 49.153 1.00 86.12 82 ASP A O 1
ATOM 630 N N . TRP A 1 83 ? -16.313 -1.601 48.378 1.00 88.94 83 TRP A N 1
ATOM 631 C CA . TRP A 1 83 ? -16.468 -1.952 46.973 1.00 88.94 83 TRP A CA 1
ATOM 632 C C . TRP A 1 83 ? -15.267 -2.748 46.456 1.00 88.94 83 TRP A C 1
ATOM 634 O O . TRP A 1 83 ? -14.115 -2.317 46.548 1.00 88.94 83 TRP A O 1
ATOM 644 N N . LYS A 1 84 ? -15.539 -3.924 45.883 1.00 86.62 84 LYS A N 1
ATOM 645 C CA . LYS A 1 84 ? -14.519 -4.86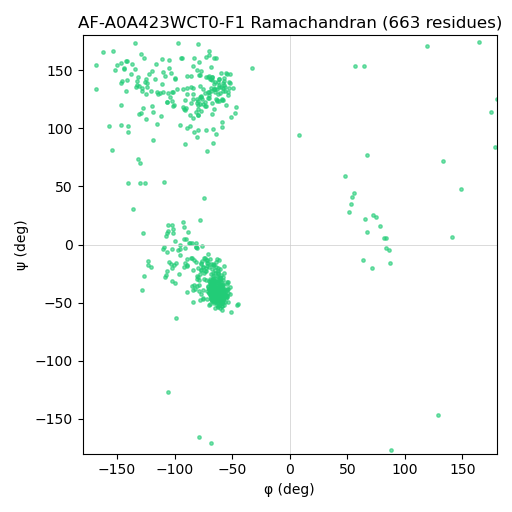2 45.379 1.00 86.62 84 LYS A CA 1
ATOM 646 C C . LYS A 1 84 ? -14.409 -4.892 43.855 1.00 86.62 84 LYS A C 1
ATOM 648 O O . LYS A 1 84 ? -13.772 -5.797 43.316 1.00 86.62 84 LYS A O 1
ATOM 653 N N . GLY A 1 85 ? -15.027 -3.944 43.157 1.00 88.25 85 GLY A N 1
ATOM 654 C CA . GLY A 1 85 ? -15.060 -3.939 41.698 1.00 88.25 85 GLY A CA 1
ATOM 655 C C . GLY A 1 85 ? -16.219 -4.735 41.102 1.00 88.25 85 GLY A C 1
ATOM 656 O O . GLY A 1 85 ? -17.063 -5.298 41.803 1.00 88.25 85 GLY A O 1
ATOM 657 N N . TYR A 1 86 ? -16.245 -4.812 39.772 1.00 91.88 86 TYR A N 1
ATOM 658 C CA . TYR A 1 86 ? -17.144 -5.711 39.051 1.00 91.88 86 TYR A CA 1
ATOM 659 C C . TYR A 1 86 ? -16.586 -7.137 39.104 1.00 91.88 86 TYR A C 1
ATOM 661 O O . TYR A 1 86 ? -15.482 -7.358 38.604 1.00 91.88 86 TYR A O 1
ATOM 669 N N . PRO A 1 87 ? -17.314 -8.130 39.644 1.00 93.75 87 PRO A N 1
ATOM 670 C CA . PRO A 1 87 ? -16.776 -9.482 39.730 1.00 93.75 87 PRO A CA 1
ATOM 671 C C . PRO A 1 87 ? -16.556 -10.106 38.336 1.00 93.75 87 PRO A C 1
ATOM 673 O O . PRO A 1 87 ? -17.535 -10.348 37.625 1.00 93.75 87 PRO A O 1
ATOM 676 N N . PRO A 1 88 ? -15.318 -10.444 37.918 1.00 93.44 88 PRO A N 1
ATOM 677 C CA . PRO A 1 88 ? -15.060 -10.933 36.557 1.00 93.44 88 PRO A CA 1
ATOM 678 C C . PRO A 1 88 ? -15.854 -12.197 36.164 1.00 93.44 88 PRO A C 1
ATOM 680 O O . PRO A 1 88 ? -16.379 -12.249 35.049 1.00 93.44 88 PRO A O 1
ATOM 683 N N . PRO A 1 89 ? -16.055 -13.196 37.054 1.00 95.31 89 PRO A N 1
ATOM 684 C CA . PRO A 1 89 ? -16.880 -14.364 36.734 1.00 95.31 89 PRO A CA 1
ATOM 685 C C . PRO A 1 89 ? -18.355 -14.032 36.438 1.00 95.31 89 PRO A C 1
ATOM 687 O O . PRO A 1 89 ? -18.983 -14.717 35.625 1.00 95.31 89 PRO A O 1
ATOM 690 N N . LEU A 1 90 ? -18.909 -12.973 37.049 1.00 95.81 90 LEU A N 1
ATOM 691 C CA . LEU A 1 90 ? -20.257 -12.467 36.750 1.00 95.81 90 LEU A CA 1
ATOM 692 C C . LEU A 1 90 ? -20.316 -11.898 35.334 1.00 95.81 90 LEU A C 1
ATOM 694 O O . LEU A 1 90 ? -21.243 -12.193 34.577 1.00 95.81 90 LEU A O 1
ATOM 698 N N . ILE A 1 91 ? -19.309 -11.105 34.971 1.00 95.44 91 ILE A N 1
ATOM 699 C CA . ILE A 1 91 ? -19.222 -10.487 33.652 1.00 95.44 91 ILE A CA 1
ATOM 700 C C . ILE A 1 91 ? -19.074 -11.552 32.561 1.00 95.44 91 ILE A C 1
ATOM 702 O O . ILE A 1 91 ? -19.831 -11.548 31.592 1.00 95.44 91 ILE A O 1
ATOM 706 N N . ASN A 1 92 ? -18.201 -12.539 32.772 1.00 94.44 92 ASN A N 1
ATOM 707 C CA . ASN A 1 92 ? -18.021 -13.670 31.859 1.00 94.44 92 ASN A CA 1
ATOM 708 C C . ASN A 1 92 ? -19.318 -14.456 31.628 1.00 94.44 92 ASN A C 1
ATOM 710 O O . ASN A 1 92 ? -19.642 -14.803 30.489 1.00 94.44 92 ASN A O 1
ATOM 714 N N . LEU A 1 93 ? -20.083 -14.715 32.695 1.00 95.50 93 LEU A N 1
ATOM 715 C CA . LEU A 1 93 ? -21.387 -15.363 32.571 1.00 95.50 93 LEU A CA 1
ATOM 716 C C . LEU A 1 93 ? -22.351 -14.483 31.765 1.00 95.50 93 LEU A C 1
ATOM 718 O O . LEU A 1 93 ? -23.027 -14.974 30.866 1.00 95.50 93 LEU A O 1
ATOM 722 N N . THR A 1 94 ? -22.374 -13.180 32.043 1.00 95.69 94 THR A N 1
ATOM 723 C CA . THR A 1 94 ? -23.247 -12.218 31.358 1.00 95.69 94 THR A CA 1
ATOM 724 C C . THR A 1 94 ? -22.959 -12.161 29.858 1.00 95.69 94 THR A C 1
ATOM 726 O O . THR A 1 94 ? -23.889 -12.253 29.059 1.00 95.69 94 THR A O 1
ATOM 729 N N . ILE A 1 95 ? -21.685 -12.122 29.450 1.00 94.62 95 ILE A N 1
ATOM 730 C CA . ILE A 1 95 ? -21.279 -12.171 28.035 1.00 94.62 95 ILE A CA 1
ATOM 731 C C . ILE A 1 95 ? -21.807 -13.448 27.356 1.00 94.62 95 ILE A C 1
ATOM 733 O O . ILE A 1 95 ? -22.323 -13.394 26.237 1.00 94.62 95 ILE A O 1
ATOM 737 N N . LYS A 1 96 ? -21.751 -14.605 28.032 1.00 94.88 96 LYS A N 1
ATOM 738 C CA . LYS A 1 96 ? -22.300 -15.869 27.499 1.00 94.88 96 LYS A CA 1
ATOM 739 C C . LYS A 1 96 ? -23.819 -15.835 27.367 1.00 94.88 96 LYS A C 1
ATOM 741 O O . LYS A 1 96 ? -24.342 -16.266 26.340 1.00 94.88 96 LYS A O 1
ATOM 746 N N . LEU A 1 97 ? -24.515 -15.307 28.374 1.00 95.19 97 LEU A N 1
ATOM 747 C CA . LEU A 1 97 ? -25.974 -15.161 28.370 1.00 95.19 97 LEU A CA 1
ATOM 748 C C . LEU A 1 97 ? -26.449 -14.163 27.309 1.00 95.19 97 LEU A C 1
ATOM 750 O O . LEU A 1 97 ? -27.544 -14.313 26.776 1.00 95.19 97 LEU A O 1
ATOM 754 N N . LEU A 1 98 ? -25.632 -13.172 26.957 1.00 94.81 98 LEU A N 1
ATOM 755 C CA . LEU A 1 98 ? -25.972 -12.194 25.932 1.00 94.81 98 LEU A CA 1
ATOM 756 C C . LEU A 1 98 ? -25.928 -12.763 24.515 1.00 94.81 98 LEU A C 1
ATOM 758 O O . LEU A 1 98 ? -26.579 -12.194 23.649 1.00 94.81 98 LEU A O 1
ATOM 762 N N . ARG A 1 99 ? -25.207 -13.854 24.221 1.00 93.31 99 ARG A N 1
ATOM 763 C CA . ARG A 1 99 ? -25.032 -14.379 22.844 1.00 93.31 99 ARG A CA 1
ATOM 764 C C . ARG A 1 99 ? -26.316 -14.462 21.994 1.00 93.31 99 ARG A C 1
ATOM 766 O O . ARG A 1 99 ? -26.295 -13.848 20.918 1.00 93.31 99 ARG A O 1
ATOM 773 N N . PRO A 1 100 ? -27.417 -15.094 22.459 1.00 94.81 100 PRO A N 1
ATOM 774 C CA . PRO A 1 100 ? -28.660 -15.188 21.687 1.00 94.81 100 PRO A CA 1
ATOM 775 C C . PRO A 1 100 ? -29.442 -13.867 21.599 1.00 94.81 100 PRO A C 1
ATOM 777 O O . PRO A 1 100 ? -30.359 -13.752 20.793 1.00 94.81 100 PRO A O 1
ATOM 780 N N . VAL A 1 101 ? -29.104 -12.857 22.407 1.00 95.00 101 VAL A N 1
ATOM 781 C CA . VAL A 1 101 ? -29.843 -11.588 22.474 1.00 95.00 101 VAL A CA 1
ATOM 782 C C . VAL A 1 101 ? -29.497 -10.700 21.268 1.00 95.00 101 VAL A C 1
ATOM 784 O O . VAL A 1 101 ? -28.304 -10.474 21.013 1.00 95.00 101 VAL A O 1
ATOM 787 N N . PRO A 1 102 ? -30.491 -10.190 20.514 1.00 95.69 102 PRO A N 1
ATOM 788 C CA . PRO A 1 102 ? -30.285 -9.195 19.459 1.00 95.69 102 PRO A CA 1
ATOM 789 C C . PRO A 1 102 ? -29.755 -7.860 19.996 1.00 95.69 102 PRO A C 1
ATOM 791 O O . PRO A 1 102 ? -29.910 -7.551 21.176 1.00 95.69 102 PRO A O 1
ATOM 794 N N . PHE A 1 103 ? -29.162 -7.043 19.122 1.00 96.31 103 PHE A N 1
ATOM 795 C CA . PHE A 1 103 ? -28.598 -5.747 19.513 1.00 96.31 103 PHE A CA 1
ATOM 796 C C . PHE A 1 103 ? -29.640 -4.814 20.142 1.00 96.31 103 PHE A C 1
ATOM 798 O O . PHE A 1 103 ? -29.417 -4.308 21.238 1.00 96.31 103 PHE A O 1
ATOM 805 N N . THR A 1 104 ? -30.793 -4.640 19.495 1.00 95.12 104 THR A N 1
ATOM 806 C CA . THR A 1 104 ? -31.867 -3.754 19.972 1.00 95.12 104 THR A CA 1
ATOM 807 C C . THR A 1 104 ? -32.361 -4.137 21.363 1.00 95.12 104 THR A C 1
ATOM 809 O O . THR A 1 104 ? -32.436 -3.285 22.241 1.00 95.12 104 THR A O 1
ATOM 812 N N . GLN A 1 105 ? -32.595 -5.429 21.605 1.00 94.62 105 GLN A N 1
ATOM 813 C CA . GLN A 1 105 ? -33.023 -5.922 22.914 1.00 94.62 105 GLN A CA 1
ATOM 814 C C . GLN A 1 105 ? -31.935 -5.743 23.984 1.00 94.62 105 GLN A C 1
ATOM 816 O O . GLN A 1 105 ? -32.238 -5.390 25.121 1.00 94.62 105 GLN A O 1
ATOM 821 N N . ALA A 1 106 ? -30.662 -5.969 23.642 1.00 93.44 106 ALA A N 1
ATOM 822 C CA . ALA A 1 106 ? -29.559 -5.730 24.570 1.00 93.44 106 ALA A CA 1
ATOM 823 C C . ALA A 1 106 ? -29.432 -4.236 24.922 1.00 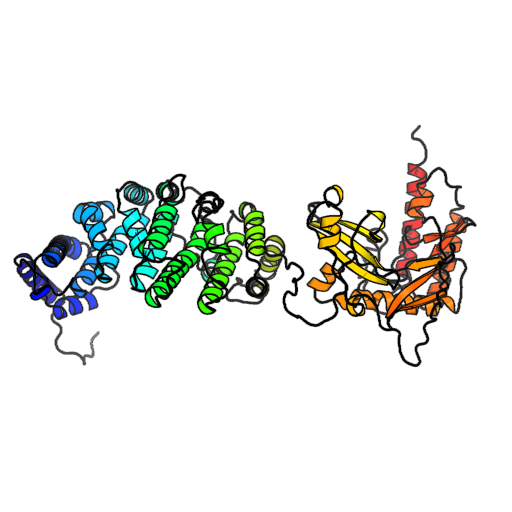93.44 106 ALA A C 1
ATOM 825 O O . ALA A 1 106 ? -29.227 -3.895 26.087 1.00 93.44 106 ALA A O 1
ATOM 826 N N . LEU A 1 107 ? -29.607 -3.351 23.936 1.00 92.50 107 LEU A N 1
ATOM 827 C CA . LEU A 1 107 ? -29.585 -1.902 24.127 1.00 92.50 107 LEU A CA 1
ATOM 828 C C . LEU A 1 107 ? -30.782 -1.408 24.952 1.00 92.50 107 LEU A C 1
ATOM 830 O O . LEU A 1 107 ? -30.614 -0.519 25.778 1.00 92.50 107 LEU A O 1
ATOM 834 N N . GLU A 1 108 ? -31.967 -1.993 24.785 1.00 91.06 108 GLU A N 1
ATOM 835 C CA . GLU A 1 108 ? -33.142 -1.694 25.615 1.00 91.06 108 GLU A CA 1
ATOM 836 C C . GLU A 1 108 ? -32.938 -2.113 27.077 1.00 91.06 108 GLU A C 1
ATOM 838 O O . GLU A 1 108 ? -33.274 -1.358 27.989 1.00 91.06 108 GLU A O 1
ATOM 843 N N . LEU A 1 109 ? -32.360 -3.298 27.307 1.00 86.94 109 LEU A N 1
ATOM 844 C CA . LEU A 1 109 ? -32.095 -3.817 28.651 1.00 86.94 109 LEU A CA 1
ATOM 845 C C . LEU A 1 109 ? -31.036 -2.997 29.391 1.00 86.94 109 LEU A C 1
ATOM 847 O O . LEU A 1 109 ? -31.218 -2.665 30.561 1.00 86.94 109 LEU A O 1
ATOM 851 N N . CYS A 1 110 ? -29.921 -2.701 28.723 1.00 85.25 110 CYS A N 1
ATOM 852 C CA . CYS A 1 110 ? -28.792 -2.016 29.338 1.00 85.25 110 CYS A CA 1
ATOM 853 C C . CYS A 1 110 ? -28.877 -0.499 29.233 1.00 85.25 110 CYS A C 1
ATOM 855 O O . CYS A 1 110 ? -28.178 0.137 29.991 1.00 85.25 110 CYS A O 1
ATOM 857 N N . GLN A 1 111 ? -29.694 0.079 28.349 1.00 89.38 111 GLN A N 1
ATOM 858 C CA . GLN A 1 111 ? -29.737 1.513 28.019 1.00 89.38 111 GLN A CA 1
ATOM 859 C C . GLN A 1 111 ? -28.385 2.092 27.545 1.00 89.38 111 GLN A C 1
ATOM 861 O O . GLN A 1 111 ? -27.297 1.623 27.879 1.00 89.38 111 GLN A O 1
ATOM 866 N N . ALA A 1 112 ? -28.429 3.156 26.741 1.00 92.69 112 ALA A N 1
ATOM 867 C CA . ALA A 1 112 ? -27.208 3.759 26.197 1.00 92.69 112 ALA A CA 1
ATOM 868 C C . ALA A 1 112 ? -26.316 4.389 27.287 1.00 92.69 112 ALA A C 1
ATOM 870 O O . ALA A 1 112 ? -25.094 4.289 27.215 1.00 92.69 112 ALA A O 1
ATOM 871 N N . GLU A 1 113 ? -26.915 4.998 28.314 1.00 92.06 113 GLU A N 1
ATOM 872 C CA . GLU A 1 113 ? -26.188 5.686 29.389 1.00 92.06 113 GLU A CA 1
ATOM 873 C C . GLU A 1 113 ? -25.319 4.728 30.215 1.00 92.06 113 GLU A C 1
ATOM 875 O O . GLU A 1 113 ? -24.136 4.993 30.429 1.00 92.06 113 GLU A O 1
ATOM 880 N N . TYR A 1 114 ? -25.854 3.568 30.614 1.00 90.56 114 TYR A N 1
ATOM 881 C CA . TYR A 1 114 ? -25.065 2.593 31.367 1.00 90.56 114 TYR A CA 1
ATOM 882 C C . TYR A 1 114 ? -23.963 1.961 30.511 1.00 90.56 114 TYR A C 1
ATOM 884 O O . TYR A 1 114 ? -22.896 1.655 31.041 1.00 90.56 114 TYR A O 1
ATOM 892 N N . LEU A 1 115 ? -24.167 1.812 29.195 1.00 93.62 115 LEU A N 1
ATOM 893 C CA . LEU A 1 115 ? -23.097 1.379 28.290 1.00 93.62 115 LEU A CA 1
ATOM 894 C C . LEU A 1 115 ? -21.980 2.418 28.194 1.00 93.62 115 LEU A C 1
ATOM 896 O O . LEU A 1 115 ? -20.812 2.047 28.244 1.00 93.62 115 LEU A O 1
ATOM 900 N N . ILE A 1 116 ? -22.311 3.708 28.115 1.00 95.75 116 ILE A N 1
ATOM 901 C CA . ILE A 1 116 ? -21.313 4.787 28.140 1.00 95.75 116 ILE A CA 1
ATOM 902 C C . ILE A 1 116 ? -20.534 4.762 29.462 1.00 95.75 116 ILE A C 1
ATOM 904 O O . ILE A 1 116 ? -19.307 4.833 29.452 1.00 95.75 116 ILE A O 1
ATOM 908 N N . ASN A 1 117 ? -21.212 4.574 30.596 1.00 92.81 117 ASN A N 1
ATOM 909 C CA . ASN A 1 117 ? -20.552 4.453 31.900 1.00 92.81 117 ASN A CA 1
ATOM 910 C C . ASN A 1 117 ? -19.647 3.212 31.974 1.00 92.81 117 ASN A C 1
ATOM 912 O O . ASN A 1 117 ? -18.514 3.299 32.449 1.00 92.81 117 ASN A O 1
ATOM 916 N N . ALA A 1 118 ? -20.099 2.075 31.438 1.00 93.88 118 ALA A N 1
ATOM 917 C CA . ALA A 1 118 ? -19.301 0.857 31.329 1.00 93.88 118 ALA A CA 1
ATOM 918 C C . ALA A 1 118 ? -18.061 1.054 30.443 1.00 93.88 118 ALA A C 1
ATOM 920 O O . ALA A 1 118 ? -16.981 0.593 30.802 1.00 93.88 118 ALA A O 1
ATOM 921 N N . LEU A 1 119 ? -18.178 1.779 29.327 1.00 95.81 119 LEU A N 1
ATOM 922 C CA . LEU A 1 119 ? -17.048 2.159 28.472 1.00 95.81 119 LEU A CA 1
ATOM 923 C C . LEU A 1 119 ? -16.108 3.150 29.163 1.00 95.81 119 LEU A C 1
ATOM 925 O O . LEU A 1 119 ? -14.911 3.119 28.918 1.00 95.81 119 LEU A O 1
ATOM 929 N N . ASN A 1 120 ? -16.606 4.024 30.034 1.00 93.50 120 ASN A N 1
ATOM 930 C CA . ASN A 1 120 ? -15.782 4.990 30.763 1.00 93.50 120 ASN A CA 1
ATOM 931 C C . ASN A 1 120 ? -15.122 4.406 32.022 1.00 93.50 120 ASN A C 1
ATOM 933 O O . ASN A 1 120 ? -14.172 4.995 32.539 1.00 93.50 120 ASN A O 1
ATOM 937 N N . SER A 1 121 ? -15.553 3.228 32.475 1.00 91.88 121 SER A N 1
ATOM 938 C CA . SER A 1 121 ? -14.955 2.539 33.618 1.00 91.88 121 SER A CA 1
ATOM 939 C C . SER A 1 121 ? -13.475 2.191 33.379 1.00 91.88 121 SER A C 1
ATOM 941 O O . SER A 1 121 ? -13.111 1.806 32.263 1.00 91.88 121 SER A O 1
ATOM 943 N N . PRO A 1 122 ? -12.606 2.289 34.404 1.00 88.88 122 PRO A N 1
ATOM 944 C CA . PRO A 1 122 ? -11.220 1.826 34.317 1.00 88.88 122 PRO A CA 1
ATOM 945 C C . PRO A 1 122 ? -11.090 0.293 34.312 1.00 88.88 122 PRO A C 1
ATOM 947 O O . PRO A 1 122 ? -10.017 -0.215 33.997 1.00 88.88 122 PRO A O 1
ATOM 950 N N . GLU A 1 123 ? -12.154 -0.438 34.658 1.00 91.06 123 GLU A N 1
ATOM 951 C CA . GLU A 1 123 ? -12.141 -1.896 34.773 1.00 91.06 123 GLU A CA 1
ATOM 952 C C . GLU A 1 123 ? -12.255 -2.572 33.392 1.00 91.06 123 GLU A C 1
ATOM 954 O O . GLU A 1 123 ? -13.239 -2.360 32.677 1.00 91.06 123 GLU A O 1
ATOM 959 N N . PRO A 1 124 ? -11.308 -3.438 32.993 1.00 92.62 124 PRO A N 1
ATOM 960 C CA . PRO A 1 124 ? -11.297 -4.000 31.644 1.00 92.62 124 PRO A CA 1
ATOM 961 C C . PRO A 1 124 ? -12.492 -4.920 31.374 1.00 92.62 124 PRO A C 1
ATOM 963 O O . PRO A 1 124 ? -13.096 -4.838 30.310 1.00 92.62 124 PRO A O 1
ATOM 966 N N . TYR A 1 125 ? -12.902 -5.739 32.346 1.00 92.00 125 TYR A N 1
ATOM 967 C CA . TYR A 1 125 ? -13.993 -6.701 32.159 1.00 92.00 125 TYR A CA 1
ATOM 968 C C . TYR A 1 125 ? -15.329 -6.022 31.835 1.00 92.00 125 TYR A C 1
ATOM 970 O O . TYR A 1 125 ? -16.088 -6.513 31.003 1.00 92.00 125 TYR A O 1
ATOM 978 N N . ILE A 1 126 ? -15.630 -4.873 32.453 1.00 94.44 126 ILE A N 1
ATOM 979 C CA . ILE A 1 126 ? -16.877 -4.159 32.151 1.00 94.44 126 ILE A CA 1
ATOM 980 C C . ILE A 1 126 ? -16.804 -3.449 30.792 1.00 94.44 126 ILE A C 1
ATOM 982 O O . ILE A 1 126 ? -17.819 -3.365 30.098 1.00 94.44 126 ILE A O 1
ATOM 986 N N . ASN A 1 127 ? -15.608 -3.023 30.357 1.00 95.88 127 ASN A N 1
ATOM 987 C CA . ASN A 1 127 ? -15.409 -2.570 28.980 1.00 95.88 127 ASN A CA 1
ATOM 988 C C . ASN A 1 127 ? -15.668 -3.724 27.993 1.00 95.88 127 ASN A C 1
ATOM 990 O O . ASN A 1 127 ? -16.391 -3.530 27.021 1.00 95.88 127 ASN A O 1
ATOM 994 N N . GLU A 1 128 ? -15.150 -4.928 28.265 1.00 95.44 128 GLU A N 1
ATOM 995 C CA . GLU A 1 128 ? -15.373 -6.124 27.434 1.00 95.44 128 GLU A CA 1
ATOM 996 C C . GLU A 1 128 ? -16.863 -6.491 27.335 1.00 95.44 128 GLU A C 1
ATOM 998 O O . GLU A 1 128 ? -17.340 -6.870 26.266 1.00 95.44 128 GLU A O 1
ATOM 1003 N N . LEU A 1 129 ? -17.634 -6.323 28.416 1.00 95.56 129 LEU A N 1
ATOM 1004 C CA . LEU A 1 129 ? -19.089 -6.496 28.379 1.00 95.56 129 LEU A CA 1
ATOM 1005 C C . LEU A 1 129 ? -19.767 -5.484 27.452 1.00 95.56 129 LEU A C 1
ATOM 1007 O O . LEU A 1 129 ? -20.612 -5.866 26.639 1.00 95.56 129 LEU A O 1
ATOM 1011 N N . ALA A 1 130 ? -19.410 -4.202 27.570 1.00 96.62 130 ALA A N 1
ATOM 1012 C CA . ALA A 1 130 ? -19.950 -3.163 26.700 1.00 96.62 130 ALA A CA 1
ATOM 1013 C C . ALA A 1 130 ? -19.597 -3.446 25.231 1.00 96.62 130 ALA A C 1
ATOM 1015 O O . ALA A 1 130 ? -20.461 -3.367 24.359 1.00 96.62 130 ALA A O 1
ATOM 1016 N N . PHE A 1 131 ? -18.360 -3.867 24.964 1.00 96.56 131 PHE A N 1
ATOM 1017 C CA . PHE A 1 131 ? -17.888 -4.254 23.637 1.00 96.56 131 PHE A CA 1
ATOM 1018 C C . PHE A 1 131 ? -18.677 -5.458 23.097 1.00 96.56 131 PHE A C 1
ATOM 1020 O O . PHE A 1 131 ? -19.156 -5.400 21.969 1.00 96.56 131 PHE A O 1
ATOM 1027 N N . ALA A 1 132 ? -18.932 -6.490 23.908 1.00 95.00 132 ALA A N 1
ATOM 1028 C CA . ALA A 1 132 ? -19.740 -7.651 23.514 1.00 95.00 132 ALA A CA 1
ATOM 1029 C C . ALA A 1 132 ? -21.204 -7.300 23.173 1.00 95.00 132 ALA A C 1
ATOM 1031 O O . ALA A 1 132 ? -21.851 -7.997 22.386 1.00 95.00 132 ALA A O 1
ATOM 1032 N N . ILE A 1 133 ? -21.754 -6.231 23.760 1.00 96.19 133 ILE A N 1
ATOM 1033 C CA . ILE A 1 133 ? -23.078 -5.708 23.395 1.00 96.19 133 ILE A CA 1
ATOM 1034 C C . ILE A 1 133 ? -22.999 -4.948 22.067 1.00 96.19 133 ILE A C 1
ATOM 1036 O O . ILE A 1 133 ? -23.823 -5.184 21.184 1.00 96.19 133 ILE A O 1
ATOM 1040 N N . LEU A 1 134 ? -22.002 -4.076 21.903 1.00 96.94 134 LEU A N 1
ATOM 1041 C CA . LEU A 1 134 ? -21.812 -3.259 20.699 1.00 96.94 134 LEU A CA 1
ATOM 1042 C C . LEU A 1 134 ? -21.452 -4.091 19.463 1.00 96.94 134 LEU A C 1
ATOM 1044 O O . LEU A 1 134 ? -21.929 -3.791 18.372 1.00 96.94 134 LEU A O 1
ATOM 1048 N N . GLU A 1 135 ? -20.700 -5.181 19.630 1.00 95.94 135 GLU A N 1
ATOM 1049 C CA . GLU A 1 135 ? -20.385 -6.154 18.575 1.00 95.94 135 GLU A CA 1
ATOM 1050 C C . GLU A 1 135 ? -21.650 -6.680 17.887 1.00 95.94 135 GLU A C 1
ATOM 1052 O O . GLU A 1 135 ? -21.666 -6.934 16.684 1.00 95.94 135 GLU A O 1
ATOM 1057 N N . LYS A 1 136 ? -22.762 -6.794 18.622 1.00 95.56 136 LYS A N 1
ATOM 1058 C CA . LYS A 1 136 ? -24.033 -7.275 18.067 1.00 95.56 136 LYS A CA 1
ATOM 1059 C C . LYS A 1 136 ? -24.580 -6.363 16.981 1.00 95.56 136 LYS A C 1
ATOM 1061 O O . LYS A 1 136 ? -25.290 -6.863 16.110 1.00 95.56 136 LYS A O 1
ATOM 1066 N N . ALA A 1 137 ? -24.249 -5.071 17.002 1.00 96.75 137 ALA A N 1
ATOM 1067 C CA . ALA A 1 137 ? -24.653 -4.153 15.946 1.00 96.75 137 ALA A CA 1
ATOM 1068 C C . ALA A 1 137 ? -23.985 -4.472 14.598 1.00 96.75 137 ALA A C 1
ATOM 1070 O O . ALA A 1 137 ? -24.501 -4.076 13.558 1.00 96.75 137 ALA A O 1
ATOM 1071 N N . ALA A 1 138 ? -22.911 -5.273 14.585 1.00 95.94 138 ALA A N 1
ATOM 1072 C CA . ALA A 1 138 ? -22.274 -5.740 13.357 1.00 95.94 138 ALA A CA 1
ATOM 1073 C C . ALA A 1 138 ? -23.052 -6.869 12.641 1.00 95.94 138 ALA A C 1
ATOM 1075 O O . ALA A 1 138 ? -22.635 -7.337 11.583 1.00 95.94 138 ALA A O 1
ATOM 1076 N N . ARG A 1 139 ? -24.186 -7.334 13.196 1.00 93.88 139 ARG A N 1
ATOM 1077 C CA . ARG A 1 139 ? -25.007 -8.406 12.600 1.00 93.88 139 ARG A CA 1
ATOM 1078 C C . ARG A 1 139 ? -25.889 -7.931 11.444 1.00 93.88 139 ARG A C 1
ATOM 1080 O O . ARG A 1 139 ? -26.262 -8.750 10.605 1.00 93.88 139 ARG A O 1
ATOM 1087 N N . SER A 1 140 ? -26.255 -6.649 11.401 1.00 95.50 140 SER A N 1
ATOM 1088 C CA . SER A 1 140 ? -27.073 -6.093 10.322 1.00 95.50 140 SER A CA 1
ATOM 1089 C C . SER A 1 140 ? -26.791 -4.601 10.091 1.00 95.50 140 SER A C 1
ATOM 1091 O O . SER A 1 140 ? -26.504 -3.880 11.048 1.00 95.50 140 SER A O 1
ATOM 1093 N N . PRO A 1 141 ? -26.949 -4.083 8.855 1.00 96.38 141 PRO A N 1
ATOM 1094 C CA . PRO A 1 141 ? -26.797 -2.647 8.597 1.00 96.38 141 PRO A CA 1
ATOM 1095 C C . PRO A 1 141 ? -27.791 -1.768 9.368 1.00 96.38 141 PRO A C 1
ATOM 1097 O O . PRO A 1 141 ? -27.514 -0.604 9.662 1.00 96.38 141 PRO A O 1
ATOM 1100 N N . SER A 1 142 ? -28.967 -2.317 9.695 1.00 96.81 142 SER A N 1
ATOM 1101 C CA . SER A 1 142 ? -29.986 -1.603 10.471 1.00 96.81 142 SER A CA 1
ATOM 1102 C C . SER A 1 142 ? -29.526 -1.388 11.910 1.00 96.81 142 SER A C 1
ATOM 1104 O O . SER A 1 142 ? -29.621 -0.273 12.414 1.00 96.81 142 SER A O 1
ATOM 1106 N N . ASP A 1 143 ? -28.951 -2.413 12.540 1.00 96.88 143 ASP A N 1
ATOM 1107 C CA . ASP A 1 143 ? -28.410 -2.301 13.896 1.00 96.88 143 ASP A CA 1
ATOM 1108 C C . ASP A 1 143 ? -27.206 -1.348 13.949 1.00 96.88 143 ASP A C 1
ATOM 1110 O O . ASP A 1 143 ? -27.128 -0.494 14.834 1.00 96.88 143 ASP A O 1
ATOM 1114 N N . ALA A 1 144 ? -26.313 -1.417 12.957 1.00 97.25 144 ALA A N 1
ATOM 1115 C CA . ALA A 1 144 ? -25.206 -0.472 12.810 1.00 97.25 144 ALA A CA 1
ATOM 1116 C C . ALA A 1 144 ? -25.694 0.986 12.677 1.00 97.25 144 ALA A C 1
ATOM 1118 O O . ALA A 1 144 ? -25.111 1.900 13.263 1.00 97.25 144 ALA A O 1
ATOM 1119 N N . SER A 1 145 ? -26.809 1.208 11.972 1.00 97.31 145 SER A N 1
ATOM 1120 C CA . SER A 1 145 ? -27.439 2.531 11.854 1.00 97.31 145 SER A CA 1
ATOM 1121 C C . SER A 1 145 ? -28.033 3.017 13.180 1.00 97.31 145 SER A C 1
ATOM 1123 O O . SER A 1 145 ? -27.909 4.198 13.509 1.00 97.31 145 SER A O 1
ATOM 1125 N N . ILE A 1 146 ? -28.638 2.118 13.967 1.00 97.19 146 ILE A N 1
ATOM 1126 C CA . ILE A 1 146 ? -29.131 2.439 15.315 1.00 97.19 146 ILE A CA 1
ATOM 1127 C C . ILE A 1 146 ? -27.961 2.888 16.193 1.00 97.19 146 ILE A C 1
ATOM 1129 O O . ILE A 1 146 ? -28.041 3.953 16.811 1.00 97.19 146 ILE A O 1
ATOM 1133 N N . LEU A 1 147 ? -26.848 2.147 16.183 1.00 96.88 147 LEU A N 1
ATOM 1134 C CA . LEU A 1 147 ? -25.637 2.530 16.908 1.00 96.88 147 LEU A CA 1
ATOM 1135 C C . LEU A 1 147 ? -25.118 3.905 16.460 1.00 96.88 147 LEU A C 1
ATOM 1137 O O . LEU A 1 147 ? -24.859 4.756 17.307 1.00 96.88 147 LEU A O 1
ATOM 1141 N N . ALA A 1 148 ? -25.036 4.157 15.149 1.00 96.38 148 ALA A N 1
ATOM 1142 C CA . ALA A 1 148 ? -24.596 5.442 14.599 1.00 96.38 148 ALA A CA 1
ATOM 1143 C C . ALA A 1 148 ? -25.462 6.627 15.068 1.00 96.38 148 ALA A C 1
ATOM 1145 O O . ALA A 1 148 ? -24.955 7.734 15.250 1.00 96.38 148 ALA A O 1
ATOM 1146 N N . SER A 1 149 ? -26.765 6.394 15.257 1.00 95.56 149 SER A N 1
ATOM 1147 C CA . SER A 1 149 ? -27.731 7.404 15.707 1.00 95.56 149 SER A CA 1
ATOM 1148 C C . SER A 1 149 ? -27.815 7.568 17.228 1.00 95.56 149 SER A C 1
ATOM 1150 O O . SER A 1 149 ? -28.420 8.529 17.702 1.00 95.56 149 SER A O 1
ATOM 1152 N N . THR A 1 150 ? -27.219 6.653 17.999 1.00 95.62 150 THR A N 1
ATOM 1153 C CA . THR A 1 150 ? -27.277 6.669 19.465 1.00 95.62 150 THR A CA 1
ATOM 1154 C C . THR A 1 150 ? -26.269 7.688 20.018 1.00 95.62 150 THR A C 1
ATOM 1156 O O . THR A 1 150 ? -25.062 7.507 19.830 1.00 95.62 150 THR A O 1
ATOM 1159 N N . PRO A 1 151 ? -26.710 8.759 20.708 1.00 93.81 151 PRO A N 1
ATOM 1160 C CA . PRO A 1 151 ? -25.819 9.835 21.146 1.00 93.81 151 PRO A CA 1
ATOM 1161 C C . PRO A 1 151 ? -24.719 9.360 22.105 1.00 93.81 151 PRO A C 1
ATOM 1163 O O . PRO A 1 151 ? -24.980 8.584 23.019 1.00 93.81 151 PRO A O 1
ATOM 1166 N N . GLY A 1 152 ? -23.487 9.838 21.900 1.00 93.69 152 GLY A N 1
ATOM 1167 C CA . GLY A 1 152 ? -22.330 9.612 22.783 1.00 93.69 152 GLY A CA 1
ATOM 1168 C C . GLY A 1 152 ? -21.742 8.194 22.778 1.00 93.69 152 GLY A C 1
ATOM 1169 O O . GLY A 1 152 ? -20.575 8.015 23.116 1.00 93.69 152 GLY A O 1
ATOM 1170 N N . LEU A 1 153 ? -22.498 7.182 22.349 1.00 95.44 153 LEU A N 1
ATOM 1171 C CA . LEU A 1 153 ? -22.086 5.782 22.460 1.00 95.44 153 LEU A CA 1
ATOM 1172 C C . LEU A 1 153 ? -20.910 5.431 21.534 1.00 95.44 153 LEU A C 1
ATOM 1174 O O . LEU A 1 153 ? -19.956 4.787 21.966 1.00 95.44 153 LEU A O 1
ATOM 1178 N N . LEU A 1 154 ? -20.942 5.899 20.281 1.00 95.50 154 LEU A N 1
ATOM 1179 C CA . LEU A 1 154 ? -19.843 5.688 19.330 1.00 95.50 154 LEU A CA 1
ATOM 1180 C C . LEU A 1 154 ? -18.567 6.445 19.740 1.00 95.50 154 LEU A C 1
ATOM 1182 O O . LEU A 1 154 ? -17.467 5.932 19.556 1.00 95.50 154 LEU A O 1
ATOM 1186 N N . GLU A 1 155 ? -18.708 7.634 20.332 1.00 95.88 155 GLU A N 1
ATOM 1187 C CA . GLU A 1 155 ? -17.579 8.413 20.861 1.00 95.88 155 GLU A CA 1
ATOM 1188 C C . GLU A 1 155 ? -16.915 7.678 22.030 1.00 95.88 155 GLU A C 1
ATOM 1190 O O . GLU A 1 155 ? -15.701 7.479 22.022 1.00 95.88 155 GLU A O 1
ATOM 1195 N N . ALA A 1 156 ? -17.714 7.205 22.993 1.00 96.38 156 ALA A N 1
ATOM 1196 C CA . ALA A 1 156 ? -17.227 6.438 24.135 1.00 96.38 156 ALA A CA 1
ATOM 1197 C C . ALA A 1 156 ? -16.529 5.136 23.702 1.00 96.38 156 ALA A C 1
ATOM 1199 O O . ALA A 1 156 ? -15.504 4.770 24.281 1.00 96.38 156 ALA A O 1
ATOM 1200 N N . LEU A 1 157 ? -17.040 4.464 22.659 1.00 96.88 157 LEU A N 1
ATOM 1201 C CA . LEU A 1 157 ? -16.414 3.272 22.080 1.00 96.88 157 LEU A CA 1
ATOM 1202 C C . LEU A 1 157 ? -15.027 3.592 21.509 1.00 96.88 157 LEU A C 1
ATOM 1204 O O . LEU A 1 157 ? -14.056 2.938 21.888 1.00 96.88 157 LEU A O 1
ATOM 1208 N N . LEU A 1 158 ? -14.926 4.596 20.629 1.00 96.44 158 LEU A N 1
ATOM 1209 C CA . LEU A 1 158 ? -13.654 5.002 20.016 1.00 96.44 158 LEU A CA 1
ATOM 1210 C C . LEU A 1 158 ? -12.634 5.426 21.071 1.00 96.44 158 LEU A C 1
ATOM 1212 O O . LEU A 1 158 ? -11.483 4.991 21.039 1.00 96.44 158 LEU A O 1
ATOM 1216 N N . TYR A 1 159 ? -13.071 6.250 22.021 1.00 95.50 159 TYR A N 1
ATOM 1217 C CA . TYR A 1 159 ? -12.218 6.753 23.083 1.00 95.50 159 TYR A CA 1
ATOM 1218 C C . TYR A 1 159 ? -11.664 5.600 23.924 1.00 95.50 159 TYR A C 1
ATOM 1220 O O . TYR A 1 159 ? -10.447 5.439 24.012 1.00 95.50 159 TYR A O 1
ATOM 1228 N N . ARG A 1 160 ? -12.532 4.728 24.467 1.00 96.19 160 ARG A N 1
ATOM 1229 C CA . ARG A 1 160 ? -12.098 3.576 25.275 1.00 96.19 160 ARG A CA 1
ATOM 1230 C C . ARG A 1 160 ? -11.202 2.623 24.491 1.00 96.19 160 ARG A C 1
ATOM 1232 O O . ARG A 1 160 ? -10.204 2.147 25.033 1.00 96.19 160 ARG A O 1
ATOM 1239 N N . TRP A 1 161 ? -11.533 2.350 23.232 1.00 96.50 161 TRP A N 1
ATOM 1240 C CA . TRP A 1 161 ? -10.712 1.503 22.372 1.00 96.50 161 TRP A CA 1
ATOM 1241 C C . TRP A 1 161 ? -9.276 2.027 22.254 1.00 96.50 161 TRP A C 1
ATOM 1243 O O . TRP A 1 161 ? -8.337 1.246 22.393 1.00 96.50 161 TRP A O 1
ATOM 1253 N N . LEU A 1 162 ? -9.081 3.334 22.077 1.00 95.12 162 LEU A N 1
ATOM 1254 C CA . LEU A 1 162 ? -7.746 3.916 21.931 1.00 95.12 162 LEU A CA 1
ATOM 1255 C C . LEU A 1 162 ? -6.987 4.004 23.266 1.00 95.12 162 LEU A C 1
ATOM 1257 O O . LEU A 1 162 ? -5.796 3.701 23.304 1.00 95.12 162 LEU A O 1
ATOM 1261 N N . ILE A 1 163 ? -7.657 4.337 24.376 1.00 93.56 163 ILE A N 1
ATOM 1262 C CA . ILE A 1 163 ? -6.971 4.625 25.653 1.00 93.56 163 ILE A CA 1
ATOM 1263 C C . ILE A 1 163 ? -6.868 3.456 26.631 1.00 93.56 163 ILE A C 1
ATOM 1265 O O . ILE A 1 163 ? -6.215 3.588 27.664 1.00 93.56 163 ILE A O 1
ATOM 1269 N N . SER A 1 164 ? -7.532 2.324 26.376 1.00 93.81 164 SER A N 1
ATOM 1270 C CA . SER A 1 164 ? -7.492 1.211 27.330 1.00 93.81 164 SER A CA 1
ATOM 1271 C C . SER A 1 164 ? -6.068 0.647 27.449 1.00 93.81 164 SER A C 1
ATOM 1273 O O . SER A 1 164 ? -5.474 0.327 26.418 1.00 93.81 164 SER A O 1
ATOM 1275 N N . PRO A 1 165 ? -5.511 0.450 28.655 1.00 90.31 165 PRO A N 1
ATOM 1276 C CA . PRO A 1 165 ? -4.232 -0.243 28.816 1.00 90.31 165 PRO A CA 1
ATOM 1277 C C . PRO A 1 165 ? -4.373 -1.767 28.657 1.00 90.31 165 PRO A C 1
ATOM 1279 O O . PRO A 1 165 ? -3.380 -2.473 28.495 1.00 90.31 165 PRO A O 1
ATOM 1282 N N . ALA A 1 166 ? -5.600 -2.300 28.697 1.00 91.56 166 ALA A N 1
ATOM 1283 C CA . ALA A 1 166 ? -5.850 -3.730 28.575 1.00 91.56 166 ALA A CA 1
ATOM 1284 C C . ALA A 1 166 ? -5.768 -4.197 27.115 1.00 91.56 166 ALA A C 1
ATOM 1286 O O . ALA A 1 166 ? -6.458 -3.678 26.233 1.00 91.56 166 ALA A O 1
ATOM 1287 N N . VAL A 1 167 ? -4.947 -5.223 26.874 1.00 89.50 167 VAL A N 1
ATOM 1288 C CA . VAL A 1 167 ? -4.726 -5.804 25.539 1.00 89.50 167 VAL A CA 1
ATOM 1289 C C . VAL A 1 167 ? -6.020 -6.380 24.956 1.00 89.50 167 VAL A C 1
ATOM 1291 O O . VAL A 1 167 ? -6.312 -6.149 23.784 1.00 89.50 167 VAL A O 1
ATOM 1294 N N . SER A 1 168 ? -6.827 -7.062 25.776 1.00 89.81 168 SER A N 1
ATOM 1295 C CA . SER A 1 168 ? -8.102 -7.670 25.368 1.00 89.81 168 SER A CA 1
ATOM 1296 C C . SER A 1 168 ? -9.088 -6.643 24.804 1.00 89.81 168 SER A C 1
ATOM 1298 O O . SER A 1 168 ? -9.631 -6.844 23.719 1.00 89.81 168 SER A O 1
ATOM 1300 N N . VAL A 1 169 ? -9.260 -5.511 25.493 1.00 94.19 169 VAL A N 1
ATOM 1301 C CA . VAL A 1 169 ? -10.136 -4.407 25.065 1.00 94.19 169 VAL A CA 1
ATOM 1302 C C . VAL A 1 169 ? -9.637 -3.796 23.753 1.00 94.19 169 VAL A C 1
ATOM 1304 O O . VAL A 1 169 ? -10.423 -3.564 22.835 1.00 94.19 169 VAL A O 1
ATOM 1307 N N . GLY A 1 170 ? -8.324 -3.578 23.631 1.00 93.25 170 GLY A N 1
ATOM 1308 C CA . GLY A 1 170 ? -7.712 -3.083 22.396 1.00 93.25 170 GLY A CA 1
ATOM 1309 C C . GLY A 1 170 ? -7.982 -3.995 21.196 1.00 93.25 170 GLY A C 1
ATOM 1310 O O . GLY A 1 170 ? -8.446 -3.525 20.156 1.00 93.25 170 GLY A O 1
ATOM 1311 N N . GLN A 1 171 ? -7.750 -5.301 21.363 1.00 91.19 171 GLN A N 1
ATOM 1312 C CA . GLN A 1 171 ? -7.956 -6.308 20.320 1.00 91.19 171 GLN A CA 1
ATOM 1313 C C . GLN A 1 171 ? -9.434 -6.437 19.927 1.00 91.19 171 GLN A C 1
ATOM 1315 O O . GLN A 1 171 ? -9.752 -6.446 18.738 1.00 91.19 171 GLN A O 1
ATOM 1320 N N . GLN A 1 172 ? -10.349 -6.488 20.901 1.00 94.38 172 GLN A N 1
ATOM 1321 C CA . GLN A 1 172 ? -11.786 -6.511 20.618 1.00 94.38 172 GLN A CA 1
ATOM 1322 C C . GLN A 1 172 ? -12.236 -5.259 19.863 1.00 94.38 172 GLN A C 1
ATOM 1324 O O . GLN A 1 172 ? -13.026 -5.371 18.931 1.00 94.38 172 GLN A O 1
ATOM 1329 N N . GLY A 1 173 ? -11.724 -4.078 20.216 1.00 96.12 173 GLY A N 1
ATOM 1330 C CA . GLY A 1 173 ? -12.110 -2.837 19.545 1.00 96.12 173 GLY A CA 1
ATOM 1331 C C . GLY A 1 173 ? -11.720 -2.798 18.068 1.00 96.12 173 GLY A C 1
ATOM 1332 O O . GLY A 1 173 ? -12.547 -2.400 17.251 1.00 96.12 173 GLY A O 1
ATOM 1333 N N . VAL A 1 174 ? -10.529 -3.296 17.702 1.00 95.50 174 VAL A N 1
ATOM 1334 C CA . VAL A 1 174 ? -10.119 -3.430 16.286 1.00 95.50 174 VAL A CA 1
ATOM 1335 C C . VAL A 1 174 ? -11.099 -4.331 15.525 1.00 95.50 174 VAL A C 1
ATOM 1337 O O . VAL A 1 174 ? -11.553 -3.982 14.435 1.00 95.50 174 VAL A O 1
ATOM 1340 N N . LEU A 1 175 ? -11.471 -5.473 16.114 1.00 95.25 175 LEU A N 1
ATOM 1341 C CA . LEU A 1 175 ? -12.400 -6.421 15.493 1.00 95.25 175 LEU A CA 1
ATOM 1342 C C . LEU A 1 175 ? -13.800 -5.825 15.326 1.00 95.25 175 LEU A C 1
ATOM 1344 O O . LEU A 1 175 ? -14.353 -5.875 14.230 1.00 95.25 175 LEU A O 1
ATOM 1348 N N . ILE A 1 176 ? -14.349 -5.239 16.391 1.00 95.94 176 ILE A N 1
ATOM 1349 C CA . ILE A 1 176 ? -15.713 -4.705 16.420 1.00 95.94 176 ILE A CA 1
ATOM 1350 C C . ILE A 1 176 ? -15.846 -3.511 15.485 1.00 95.94 176 ILE A C 1
ATOM 1352 O O . ILE A 1 176 ? -16.771 -3.481 14.681 1.00 95.94 176 ILE A O 1
ATOM 1356 N N . LEU A 1 177 ? -14.933 -2.538 15.547 1.00 97.56 177 LEU A N 1
ATOM 1357 C CA . LEU A 1 177 ? -14.992 -1.365 14.670 1.00 97.56 177 LEU A CA 1
ATOM 1358 C C . LEU A 1 177 ? -14.846 -1.761 13.202 1.00 97.56 177 LEU A C 1
ATOM 1360 O O . LEU A 1 177 ? -15.583 -1.250 12.360 1.00 97.56 177 LEU A O 1
ATOM 1364 N N . GLY A 1 178 ? -13.951 -2.707 12.906 1.00 97.00 178 GLY A N 1
ATOM 1365 C CA . GLY A 1 178 ? -13.825 -3.267 11.569 1.00 97.00 178 GLY A CA 1
ATOM 1366 C C . GLY A 1 178 ? -15.109 -3.961 11.110 1.00 97.00 178 GLY A C 1
ATOM 1367 O O . GLY A 1 178 ? -15.577 -3.683 10.014 1.00 97.00 178 GLY A O 1
ATOM 1368 N N . ASP A 1 179 ? -15.711 -4.819 11.940 1.00 97.25 179 ASP A N 1
ATOM 1369 C CA . ASP A 1 179 ? -16.936 -5.555 11.597 1.00 97.25 179 ASP A CA 1
ATOM 1370 C C . ASP A 1 179 ? -18.151 -4.622 11.439 1.00 97.25 179 ASP A C 1
ATOM 1372 O O . ASP A 1 179 ? -18.965 -4.809 10.533 1.00 97.25 179 ASP A O 1
ATOM 1376 N N . LEU A 1 180 ? -18.251 -3.585 12.276 1.00 97.75 180 LEU A N 1
ATOM 1377 C CA . LEU A 1 180 ? -19.287 -2.556 12.201 1.00 97.75 180 LEU A CA 1
ATOM 1378 C C . LEU A 1 180 ? -19.188 -1.734 10.911 1.00 97.75 180 LEU A C 1
ATOM 1380 O O . LEU A 1 180 ? -20.189 -1.536 10.224 1.00 97.75 180 LEU A O 1
ATOM 1384 N N . LEU A 1 181 ? -17.988 -1.261 10.568 1.00 97.56 181 LEU A N 1
ATOM 1385 C CA . LEU A 1 181 ? -17.761 -0.500 9.339 1.00 97.56 181 LEU A CA 1
ATOM 1386 C C . LEU A 1 181 ? -17.898 -1.377 8.094 1.00 97.56 181 LEU A C 1
ATOM 1388 O O . LEU A 1 181 ? -18.363 -0.903 7.063 1.00 97.56 181 LEU A O 1
ATOM 1392 N N . ASP A 1 182 ? -17.551 -2.656 8.180 1.00 96.81 182 ASP A N 1
ATOM 1393 C CA . ASP A 1 182 ? -17.762 -3.624 7.111 1.00 96.81 182 ASP A CA 1
ATOM 1394 C C . ASP A 1 182 ? -19.254 -3.842 6.846 1.00 96.81 182 ASP A C 1
ATOM 1396 O O . ASP A 1 182 ? -19.707 -3.595 5.731 1.00 96.81 182 ASP A O 1
ATOM 1400 N N . ILE A 1 183 ? -20.054 -4.201 7.858 1.00 97.12 183 ILE A N 1
ATOM 1401 C CA . ILE A 1 183 ? -21.489 -4.440 7.645 1.00 97.12 183 ILE A CA 1
ATOM 1402 C C . ILE A 1 183 ? -22.235 -3.177 7.183 1.00 97.12 183 ILE A C 1
ATOM 1404 O O . ILE A 1 183 ? -23.191 -3.272 6.415 1.00 97.12 183 ILE A O 1
ATOM 1408 N N . ASP A 1 184 ? -21.804 -1.993 7.631 1.00 97.62 184 ASP A N 1
ATOM 1409 C CA . ASP A 1 184 ? -22.410 -0.711 7.266 1.00 97.62 184 ASP A CA 1
ATOM 1410 C C . ASP A 1 184 ? -21.872 -0.135 5.946 1.00 97.62 184 ASP A C 1
ATOM 1412 O O . ASP A 1 184 ? -22.462 0.798 5.405 1.00 97.62 184 ASP A O 1
ATOM 1416 N N . CYS A 1 185 ? -20.793 -0.682 5.382 1.00 95.88 185 CYS A N 1
ATOM 1417 C CA . CYS A 1 185 ? -20.177 -0.146 4.172 1.00 95.88 185 CYS A CA 1
ATOM 1418 C C . CYS A 1 185 ? -21.174 -0.122 2.992 1.00 95.88 185 CYS A C 1
ATOM 1420 O O . CYS A 1 185 ? -21.730 -1.165 2.621 1.00 95.88 185 CYS A O 1
ATOM 1422 N N . PRO A 1 186 ? -21.393 1.054 2.367 1.00 94.12 186 PRO A N 1
ATOM 1423 C CA . PRO A 1 186 ? -22.338 1.200 1.267 1.00 94.12 186 PRO A CA 1
ATOM 1424 C C . PRO A 1 186 ? -21.757 0.736 -0.072 1.00 94.12 186 PRO A C 1
ATOM 1426 O O . PRO A 1 186 ? -22.456 0.783 -1.075 1.00 94.12 186 PRO A O 1
ATOM 1429 N N . LEU A 1 187 ? -20.493 0.321 -0.135 1.00 92.44 187 LEU A N 1
ATOM 1430 C CA . LEU A 1 187 ? -19.852 -0.168 -1.355 1.00 92.44 187 LEU A CA 1
ATOM 1431 C C . LEU A 1 187 ? -19.934 -1.697 -1.439 1.00 92.44 187 LEU A C 1
ATOM 1433 O O . LEU A 1 187 ? -20.162 -2.382 -0.436 1.00 92.44 187 LEU A O 1
ATOM 1437 N N . SER A 1 188 ? -19.760 -2.236 -2.647 1.00 88.69 188 SER A N 1
ATOM 1438 C CA . SER A 1 188 ? -19.636 -3.681 -2.853 1.00 88.69 188 SER A CA 1
ATOM 1439 C C . SER A 1 188 ? -18.472 -4.234 -2.033 1.00 88.69 188 SER A C 1
ATOM 1441 O O . SER A 1 188 ? -17.425 -3.602 -1.927 1.00 88.69 188 SER A O 1
ATOM 1443 N N . GLN A 1 189 ? -18.660 -5.415 -1.447 1.00 85.88 189 GLN A N 1
ATOM 1444 C CA . GLN A 1 189 ? -17.606 -6.052 -0.668 1.00 85.88 189 GLN A CA 1
ATOM 1445 C C . GLN A 1 189 ? -16.486 -6.538 -1.602 1.00 85.88 189 GLN A C 1
ATOM 1447 O O . GLN A 1 189 ? -16.799 -7.203 -2.594 1.00 85.88 189 GLN A O 1
ATOM 1452 N N . PRO A 1 190 ? -15.210 -6.236 -1.306 1.00 88.12 190 PRO A N 1
ATOM 1453 C CA . PRO A 1 190 ? -14.106 -6.706 -2.128 1.00 88.12 190 PRO A CA 1
ATOM 1454 C C . PRO A 1 190 ? -13.945 -8.228 -2.019 1.00 88.12 190 PRO A C 1
ATOM 1456 O O . PRO A 1 190 ? -14.292 -8.841 -1.004 1.00 88.12 190 PRO A O 1
ATOM 1459 N N . VAL A 1 191 ? -13.406 -8.842 -3.071 1.00 89.12 191 VAL A N 1
ATOM 1460 C CA . VAL A 1 191 ? -13.207 -10.293 -3.148 1.00 89.12 191 VAL A CA 1
ATOM 1461 C C . VAL A 1 191 ? -11.751 -10.623 -2.846 1.00 89.12 191 VAL A C 1
ATOM 1463 O O . VAL A 1 191 ? -10.857 -10.192 -3.562 1.00 89.12 191 VAL A O 1
ATOM 1466 N N . PHE A 1 192 ? -11.538 -11.417 -1.800 1.00 91.56 192 PHE A N 1
ATOM 1467 C CA . PHE A 1 192 ? -10.229 -11.922 -1.391 1.00 91.56 192 PHE A CA 1
ATOM 1468 C C . PHE A 1 192 ? -10.275 -13.449 -1.285 1.00 91.56 192 PHE A C 1
ATOM 1470 O O . PHE A 1 192 ? -11.255 -14.006 -0.770 1.00 91.56 192 PHE A O 1
ATOM 1477 N N . THR A 1 193 ? -9.212 -14.120 -1.727 1.00 91.81 193 THR A N 1
ATOM 1478 C CA . THR A 1 193 ? -8.959 -15.532 -1.402 1.00 91.81 193 THR A CA 1
ATOM 1479 C C . THR A 1 193 ? -8.592 -15.676 0.076 1.00 91.81 193 THR A C 1
ATOM 1481 O O . THR A 1 193 ? -8.272 -14.691 0.742 1.00 91.81 193 THR A O 1
ATOM 1484 N N . ASP A 1 194 ? -8.662 -16.890 0.622 1.00 89.75 194 ASP A N 1
ATOM 1485 C CA . ASP A 1 194 ? -8.327 -17.103 2.035 1.00 89.75 194 ASP A CA 1
ATOM 1486 C C . ASP A 1 194 ? -6.836 -16.841 2.312 1.00 89.75 194 ASP A C 1
ATOM 1488 O O . ASP A 1 194 ? -6.527 -16.158 3.286 1.00 89.75 194 ASP A O 1
ATOM 1492 N N . ASP A 1 195 ? -5.944 -17.220 1.391 1.00 88.56 195 ASP A N 1
ATOM 1493 C CA . ASP A 1 195 ? -4.511 -16.902 1.468 1.00 88.56 195 ASP A CA 1
ATOM 1494 C C . ASP A 1 195 ? -4.262 -15.381 1.488 1.00 88.56 195 ASP A C 1
ATOM 1496 O O . ASP A 1 195 ? -3.479 -14.881 2.290 1.00 88.56 195 ASP A O 1
ATOM 1500 N N . GLN A 1 196 ? -4.969 -14.606 0.655 1.00 91.56 196 GLN A N 1
ATOM 1501 C CA . GLN A 1 196 ? -4.838 -13.143 0.643 1.00 91.56 196 GLN A CA 1
ATOM 1502 C C . GLN A 1 196 ? -5.356 -12.501 1.939 1.00 91.56 196 GLN A C 1
ATOM 1504 O O . GLN A 1 196 ? -4.786 -11.515 2.408 1.00 91.56 196 GLN A O 1
ATOM 1509 N N . LYS A 1 197 ? -6.436 -13.040 2.523 1.00 91.44 197 LYS A N 1
ATOM 1510 C CA . LYS A 1 197 ? -6.945 -12.572 3.821 1.00 91.44 197 LYS A CA 1
ATOM 1511 C C . LYS A 1 197 ? -5.931 -12.814 4.929 1.00 91.44 197 LYS A C 1
ATOM 1513 O O . LYS A 1 197 ? -5.758 -11.937 5.768 1.00 91.44 197 LYS A O 1
ATOM 1518 N N . GLU A 1 198 ? -5.274 -13.971 4.922 1.00 90.06 198 GLU A N 1
ATOM 1519 C CA . GLU A 1 198 ? -4.240 -14.312 5.898 1.00 90.06 198 GLU A CA 1
ATOM 1520 C C . GLU A 1 198 ? -2.995 -13.428 5.732 1.00 90.06 198 GLU A C 1
ATOM 1522 O O . GLU A 1 198 ? -2.569 -12.806 6.702 1.00 90.06 198 GLU A O 1
ATOM 1527 N N . CYS A 1 199 ? -2.474 -13.276 4.507 1.00 89.00 199 CYS A N 1
ATOM 1528 C CA . CYS A 1 199 ? -1.287 -12.456 4.226 1.00 89.00 199 CYS A CA 1
ATOM 1529 C C . CYS A 1 199 ? -1.437 -10.989 4.655 1.00 89.00 199 CYS A C 1
ATOM 1531 O O . CYS A 1 199 ? -0.485 -10.375 5.134 1.00 89.00 199 CYS A O 1
ATOM 1533 N N . TYR A 1 200 ? -2.620 -10.403 4.459 1.00 90.00 200 TYR A N 1
ATOM 1534 C CA . TYR A 1 200 ? -2.842 -8.972 4.689 1.00 90.00 200 TYR A CA 1
ATOM 1535 C C . TYR A 1 200 ? -3.674 -8.663 5.941 1.00 90.00 200 TYR A C 1
ATOM 1537 O O . TYR A 1 200 ? -4.034 -7.506 6.155 1.00 90.00 200 TYR A O 1
ATOM 1545 N N . ASP A 1 201 ? -3.973 -9.675 6.762 1.00 89.69 201 ASP A N 1
ATOM 1546 C CA . ASP A 1 201 ? -4.822 -9.570 7.960 1.00 89.69 201 ASP A CA 1
ATOM 1547 C C . ASP A 1 201 ? -6.208 -8.950 7.658 1.00 89.69 201 ASP A C 1
ATOM 1549 O O . ASP A 1 201 ? -6.744 -8.104 8.381 1.00 89.69 201 ASP A O 1
ATOM 1553 N N . ILE A 1 202 ? -6.802 -9.350 6.527 1.00 92.19 202 ILE A N 1
ATOM 1554 C CA . ILE A 1 202 ? -8.086 -8.828 6.046 1.00 92.19 202 ILE A CA 1
ATOM 1555 C C . ILE A 1 202 ? -9.226 -9.738 6.497 1.00 92.19 202 ILE A C 1
ATOM 1557 O O . ILE A 1 202 ? -9.524 -10.779 5.911 1.00 92.19 202 ILE A O 1
ATOM 1561 N N . ARG A 1 203 ? -9.942 -9.288 7.525 1.00 93.00 203 ARG A N 1
ATOM 1562 C CA . ARG A 1 203 ? -11.210 -9.881 7.963 1.00 93.00 203 ARG A CA 1
ATOM 1563 C C . ARG A 1 203 ? -12.383 -9.226 7.235 1.00 93.00 203 ARG A C 1
ATOM 1565 O O . ARG A 1 203 ? -12.511 -8.006 7.259 1.00 93.00 203 ARG A O 1
ATOM 1572 N N . LEU A 1 204 ? -13.269 -10.033 6.647 1.00 92.50 204 LEU A N 1
ATOM 1573 C CA . LEU A 1 204 ? -14.494 -9.555 5.997 1.00 92.50 204 LEU A CA 1
ATOM 1574 C C . LEU A 1 204 ? -15.743 -10.240 6.568 1.00 92.50 204 LEU A C 1
ATOM 1576 O O . LEU A 1 204 ? -15.805 -11.468 6.653 1.00 92.50 204 LEU A O 1
ATOM 1580 N N . VAL A 1 205 ? -16.747 -9.453 6.954 1.00 92.25 205 VAL A N 1
ATOM 1581 C CA . VAL A 1 205 ? -18.037 -9.939 7.468 1.00 92.25 205 VAL A CA 1
ATOM 1582 C C . VAL A 1 205 ? -18.902 -10.401 6.307 1.00 92.25 205 VAL A C 1
ATOM 1584 O O . VAL A 1 205 ? -19.031 -9.712 5.304 1.00 92.25 205 VAL A O 1
ATOM 1587 N N . ARG A 1 206 ? -19.577 -11.542 6.428 1.00 87.81 206 ARG A N 1
ATOM 1588 C CA . ARG A 1 206 ? -20.488 -11.996 5.373 1.00 87.81 206 ARG A CA 1
ATOM 1589 C C . ARG A 1 206 ? -21.703 -11.066 5.257 1.00 87.81 206 ARG A C 1
ATOM 1591 O O . ARG A 1 206 ? -22.564 -11.070 6.134 1.00 87.81 206 ARG A O 1
ATOM 1598 N N . ARG A 1 207 ? -21.813 -10.334 4.144 1.00 88.31 207 ARG A N 1
ATOM 1599 C CA . ARG A 1 207 ? -22.946 -9.436 3.870 1.00 88.31 207 ARG A CA 1
ATOM 1600 C C . ARG A 1 207 ? -24.038 -10.142 3.068 1.00 88.31 207 ARG A C 1
ATOM 1602 O O . ARG A 1 207 ? -23.760 -10.815 2.079 1.00 88.31 207 ARG A O 1
ATOM 1609 N N . THR A 1 208 ? -25.291 -9.979 3.484 1.00 84.25 208 THR A N 1
ATOM 1610 C CA . THR A 1 208 ? -26.478 -10.419 2.720 1.00 84.25 208 THR A CA 1
ATOM 1611 C C . THR A 1 208 ? -27.175 -9.263 2.006 1.00 84.25 208 THR A C 1
ATOM 1613 O O . THR A 1 208 ? -27.918 -9.486 1.054 1.00 84.25 208 THR A O 1
ATOM 1616 N N . VAL A 1 209 ? -26.927 -8.036 2.459 1.00 89.31 209 VAL A N 1
ATOM 1617 C CA . VAL A 1 209 ? -27.479 -6.780 1.949 1.00 89.31 209 VAL A CA 1
ATOM 1618 C C . VAL A 1 209 ? -26.390 -5.706 1.978 1.00 89.31 209 VAL A C 1
ATOM 1620 O O . VAL A 1 209 ? -25.414 -5.828 2.718 1.00 89.31 209 VAL A O 1
ATOM 1623 N N . GLN A 1 210 ? -26.550 -4.666 1.164 1.00 93.06 210 GLN A N 1
ATOM 1624 C CA . GLN A 1 210 ? -25.648 -3.514 1.138 1.00 93.06 210 GLN A CA 1
ATOM 1625 C C . GLN A 1 210 ? -25.812 -2.668 2.410 1.00 93.06 210 GLN A C 1
ATOM 1627 O O . GLN A 1 210 ? -26.923 -2.535 2.929 1.00 93.06 210 GLN A O 1
ATOM 1632 N N . GLY A 1 211 ? -24.709 -2.108 2.908 1.00 95.50 211 GLY A N 1
ATOM 1633 C CA . GLY A 1 211 ? -24.712 -1.257 4.093 1.00 95.50 211 GLY A CA 1
ATOM 1634 C C . GLY A 1 211 ? -25.320 0.128 3.844 1.00 95.50 211 GLY A C 1
ATOM 1635 O O . GLY A 1 211 ? -25.442 0.578 2.703 1.00 95.50 211 GLY A O 1
ATOM 1636 N N . HIS A 1 212 ? -25.714 0.825 4.913 1.00 96.81 212 HIS A N 1
ATOM 1637 C CA . HIS A 1 212 ? -26.349 2.148 4.819 1.00 96.81 212 HIS A CA 1
ATOM 1638 C C . HIS A 1 212 ? -25.344 3.320 4.834 1.00 96.81 212 HIS A C 1
ATOM 1640 O O . HIS A 1 212 ? -25.719 4.472 4.562 1.00 96.81 212 HIS A O 1
ATOM 1646 N N . GLY A 1 213 ? -24.080 3.061 5.174 1.00 96.44 213 GLY A N 1
ATOM 1647 C CA . GLY A 1 213 ? -23.012 4.047 5.326 1.00 96.44 213 GLY A CA 1
ATOM 1648 C C . GLY A 1 213 ? -23.233 5.033 6.476 1.00 96.44 213 GLY A C 1
ATOM 1649 O O . GLY A 1 213 ? -22.716 6.150 6.426 1.00 96.44 213 GLY A O 1
ATOM 1650 N N . ALA A 1 214 ? -24.060 4.689 7.468 1.00 96.62 214 ALA A N 1
ATOM 1651 C CA . ALA A 1 214 ? -24.375 5.571 8.589 1.00 96.62 214 ALA A CA 1
ATOM 1652 C C . ALA A 1 214 ? -23.166 5.795 9.513 1.00 96.62 214 ALA A C 1
ATOM 1654 O O . ALA A 1 214 ? -22.880 6.936 9.883 1.00 96.62 214 ALA A O 1
ATOM 1655 N N . LEU A 1 215 ? -22.429 4.730 9.834 1.00 97.06 215 LEU A N 1
ATOM 1656 C CA . LEU A 1 215 ? -21.200 4.793 10.622 1.00 97.06 215 LEU A CA 1
ATOM 1657 C C . LEU A 1 215 ? -20.074 5.451 9.829 1.00 97.06 215 LEU A C 1
ATOM 1659 O O . LEU A 1 215 ? -19.386 6.308 10.377 1.00 97.06 215 LEU A O 1
ATOM 1663 N N . TRP A 1 216 ? -19.933 5.130 8.537 1.00 96.88 216 TRP A N 1
ATOM 1664 C CA . TRP A 1 216 ? -18.937 5.770 7.665 1.00 96.88 216 TRP A CA 1
ATOM 1665 C C . TRP A 1 216 ? -19.091 7.292 7.641 1.00 96.88 216 TRP A C 1
ATOM 1667 O O . TRP A 1 216 ? -18.131 8.015 7.899 1.00 96.88 216 TRP A O 1
ATOM 1677 N N . ARG A 1 217 ? -20.317 7.790 7.422 1.00 95.44 217 ARG A N 1
ATOM 1678 C CA . ARG A 1 217 ? -20.603 9.234 7.449 1.00 95.44 217 ARG A CA 1
ATOM 1679 C C . ARG A 1 217 ? -20.330 9.859 8.815 1.00 95.44 217 ARG A C 1
ATOM 1681 O O . ARG A 1 217 ? -19.839 10.981 8.874 1.00 95.44 217 ARG A O 1
ATOM 1688 N N . ARG A 1 218 ? -20.644 9.159 9.911 1.00 95.31 218 ARG A N 1
ATOM 1689 C CA . ARG A 1 218 ? -20.429 9.683 11.269 1.00 95.31 218 ARG A CA 1
ATOM 1690 C C . ARG A 1 218 ? -18.947 9.739 11.649 1.00 95.31 218 ARG A C 1
ATOM 1692 O O . ARG A 1 218 ? -18.537 10.665 12.343 1.00 95.31 218 ARG A O 1
ATOM 1699 N N . LEU A 1 219 ? -18.158 8.760 11.216 1.00 95.31 219 LEU A N 1
ATOM 1700 C CA . LEU A 1 219 ? -16.745 8.645 11.573 1.00 95.31 219 LEU A CA 1
ATOM 1701 C C . LEU A 1 219 ? -15.827 9.474 10.672 1.00 95.31 219 LEU A C 1
ATOM 1703 O O . LEU A 1 219 ? -14.864 10.032 11.192 1.00 95.31 219 LEU A O 1
ATOM 1707 N N . PHE A 1 220 ? -16.142 9.582 9.376 1.00 94.69 220 PHE A N 1
ATOM 1708 C CA . PHE A 1 220 ? -15.247 10.122 8.340 1.00 94.69 220 PHE A CA 1
ATOM 1709 C C . PHE A 1 220 ? -15.869 11.244 7.479 1.00 94.69 220 PHE A C 1
ATOM 1711 O O . PHE A 1 220 ? -15.316 11.608 6.445 1.00 94.69 220 PHE A O 1
ATOM 1718 N N . GLY A 1 221 ? -17.044 11.766 7.849 1.00 88.81 221 GLY A N 1
ATOM 1719 C CA . GLY A 1 221 ? -17.679 12.905 7.166 1.00 88.81 221 GLY A CA 1
ATOM 1720 C C . GLY A 1 221 ? -17.083 14.271 7.545 1.00 88.81 221 GLY A C 1
ATOM 1721 O O . GLY A 1 221 ? -16.036 14.346 8.177 1.00 88.81 221 GLY A O 1
ATOM 1722 N N . ASP A 1 222 ? -17.783 15.360 7.208 1.00 73.50 222 ASP A N 1
ATOM 1723 C CA . ASP A 1 222 ? -17.310 16.745 7.428 1.00 73.50 222 ASP A CA 1
ATOM 1724 C C . ASP A 1 222 ? -17.066 17.085 8.915 1.00 73.50 222 ASP A C 1
ATOM 1726 O O . ASP A 1 222 ? -16.159 17.841 9.250 1.00 73.50 222 ASP A O 1
ATOM 1730 N N . GLU A 1 223 ? -17.841 16.480 9.821 1.00 79.12 223 GLU A N 1
ATOM 1731 C CA . GLU A 1 223 ? -17.635 16.521 11.276 1.00 79.12 223 GLU A CA 1
ATOM 1732 C C . GLU A 1 223 ? -17.163 15.151 11.786 1.00 79.12 223 GLU A C 1
ATOM 1734 O O . GLU A 1 223 ? -17.783 14.542 12.661 1.00 79.12 223 GLU A O 1
ATOM 1739 N N . ALA A 1 224 ? -16.090 14.635 11.184 1.00 86.62 224 ALA A N 1
ATOM 1740 C CA . ALA A 1 224 ? -15.528 13.322 11.479 1.00 86.62 224 ALA A CA 1
ATOM 1741 C C . ALA A 1 224 ? -15.282 13.124 12.983 1.00 86.62 224 ALA A C 1
ATOM 1743 O O . ALA A 1 224 ? -14.351 13.686 13.568 1.00 86.62 224 ALA A O 1
ATOM 1744 N N . LEU A 1 225 ? -16.088 12.259 13.606 1.00 93.12 225 LEU A N 1
ATOM 1745 C CA . LEU A 1 225 ? -15.942 11.913 15.019 1.00 93.12 225 LEU A CA 1
ATOM 1746 C C . LEU A 1 225 ? -14.565 11.298 15.315 1.00 93.12 225 LEU A C 1
ATOM 1748 O O . LEU A 1 225 ? -14.023 11.500 16.398 1.00 93.12 225 LEU A O 1
ATOM 1752 N N . CYS A 1 226 ? -13.979 10.585 14.346 1.00 93.56 226 CYS A N 1
ATOM 1753 C CA . CYS A 1 226 ? -12.634 10.030 14.475 1.00 93.56 226 CYS A CA 1
ATOM 1754 C C . CYS A 1 226 ? -11.600 11.131 14.759 1.00 93.56 226 CYS A C 1
ATOM 1756 O O . CYS A 1 226 ? -10.835 11.021 15.716 1.00 93.56 226 CYS A O 1
ATOM 1758 N N . TRP A 1 227 ? -11.643 12.232 14.005 1.00 92.25 227 TRP A N 1
ATOM 1759 C CA . TRP A 1 227 ? -10.740 13.366 14.197 1.00 92.25 227 TRP A CA 1
ATOM 1760 C C . TRP A 1 227 ? -10.972 14.090 15.523 1.00 92.25 227 TRP A C 1
ATOM 1762 O O . TRP A 1 227 ? -10.005 14.434 16.197 1.00 92.25 227 TRP A O 1
ATOM 1772 N N . GLN A 1 228 ? -12.230 14.257 15.940 1.00 92.19 228 GLN A N 1
ATOM 1773 C CA . GLN A 1 228 ? -12.560 14.855 17.240 1.00 92.19 228 GLN A CA 1
ATOM 1774 C C . GLN A 1 228 ? -11.961 14.048 18.398 1.00 92.19 228 GLN A C 1
ATOM 1776 O O . GLN A 1 228 ? -11.361 14.618 19.308 1.00 92.19 228 GLN A O 1
ATOM 1781 N N . VAL A 1 229 ? -12.079 12.716 18.346 1.00 93.25 229 VAL A N 1
ATOM 1782 C CA . VAL A 1 229 ? -11.497 11.830 19.360 1.00 93.25 229 VAL A CA 1
ATOM 1783 C C . VAL A 1 229 ? -9.971 11.890 19.323 1.00 93.25 229 VAL A C 1
ATOM 1785 O O . VAL A 1 229 ? -9.368 12.074 20.375 1.00 93.25 229 VAL A O 1
ATOM 1788 N N . LEU A 1 230 ? -9.336 11.796 18.150 1.00 91.88 230 LEU A N 1
ATOM 1789 C CA . LEU A 1 230 ? -7.872 11.863 18.034 1.00 91.88 230 LEU A CA 1
ATOM 1790 C C . LEU A 1 230 ? -7.309 13.184 18.579 1.00 91.88 230 LEU A C 1
ATOM 1792 O O . LEU A 1 230 ? -6.399 13.164 19.404 1.00 91.88 230 LEU A O 1
ATOM 1796 N N . GLN A 1 231 ? -7.906 14.320 18.211 1.00 89.56 231 GLN A N 1
ATOM 1797 C CA . GLN A 1 231 ? -7.498 15.636 18.714 1.00 89.56 231 GLN A CA 1
ATOM 1798 C C . GLN A 1 231 ? -7.682 15.747 20.230 1.00 89.56 231 GLN A C 1
ATOM 1800 O O . GLN A 1 231 ? -6.803 16.254 20.930 1.00 89.56 231 GLN A O 1
ATOM 1805 N N . LYS A 1 232 ? -8.802 15.242 20.764 1.00 90.69 232 LYS A N 1
ATOM 1806 C CA . LYS A 1 232 ? -9.046 15.209 22.210 1.00 90.69 232 LYS A CA 1
ATOM 1807 C C . LYS A 1 232 ? -7.985 14.383 22.937 1.00 90.69 232 LYS A C 1
ATOM 1809 O O . LYS A 1 232 ? -7.463 14.814 23.960 1.00 90.69 232 LYS A O 1
ATOM 1814 N N . LEU A 1 233 ? -7.620 13.223 22.394 1.00 90.00 233 LEU A N 1
ATOM 1815 C CA . LEU A 1 233 ? -6.574 12.379 22.967 1.00 90.00 233 LEU A CA 1
ATOM 1816 C C . LEU A 1 233 ? -5.216 13.074 22.977 1.00 90.00 233 LEU A C 1
ATOM 1818 O O . LEU A 1 233 ? -4.567 13.090 24.019 1.00 90.00 233 LEU A O 1
ATOM 1822 N N . GLU A 1 234 ? -4.804 13.680 21.866 1.00 87.25 234 GLU A N 1
ATOM 1823 C CA . GLU A 1 234 ? -3.528 14.400 21.781 1.00 87.25 234 GLU A CA 1
ATOM 1824 C C . GLU A 1 234 ? -3.473 15.618 22.710 1.00 87.25 234 GLU A C 1
ATOM 1826 O O . GLU A 1 234 ? -2.427 15.928 23.270 1.00 87.25 234 GLU A O 1
ATOM 1831 N N . THR A 1 235 ? -4.590 16.316 22.903 1.00 85.19 235 THR A N 1
ATOM 1832 C CA . THR A 1 235 ? -4.629 17.529 23.735 1.00 85.19 235 THR A CA 1
ATOM 1833 C C . THR A 1 235 ? -4.756 17.245 25.229 1.00 85.19 235 THR A C 1
ATOM 1835 O O . THR A 1 235 ? -4.133 17.946 26.028 1.00 85.19 235 THR A O 1
ATOM 1838 N N . GLU A 1 236 ? -5.538 16.238 25.625 1.00 84.25 236 GLU A N 1
ATOM 1839 C CA . GLU A 1 236 ? -5.904 16.016 27.031 1.00 84.25 236 GLU A CA 1
ATOM 1840 C C . GLU A 1 236 ? -5.113 14.888 27.713 1.00 84.25 236 GLU A C 1
ATOM 1842 O O . GLU A 1 236 ? -4.883 14.959 28.921 1.00 84.25 236 GLU A O 1
ATOM 1847 N N . LEU A 1 237 ? -4.706 13.843 26.982 1.00 84.12 237 LEU A N 1
ATOM 1848 C CA . LEU A 1 237 ? -4.225 12.589 27.590 1.00 84.12 237 LEU A CA 1
ATOM 1849 C C . LEU A 1 237 ? -2.868 12.106 27.083 1.00 84.12 237 LEU A C 1
ATOM 1851 O O . LEU A 1 237 ? -2.074 11.579 27.862 1.00 84.12 237 LEU A O 1
ATOM 1855 N N . LEU A 1 238 ? -2.614 12.246 25.785 1.00 86.88 238 LEU A N 1
ATOM 1856 C CA . LEU A 1 238 ? -1.468 11.677 25.081 1.00 86.88 238 LEU A CA 1
ATOM 1857 C C . LEU A 1 238 ? -0.670 12.755 24.322 1.00 86.88 238 LEU A C 1
ATOM 1859 O O . LEU A 1 238 ? -0.422 12.586 23.125 1.00 86.88 238 LEU A O 1
ATOM 1863 N N . PRO A 1 239 ? -0.247 13.860 24.974 1.00 85.00 239 PRO A N 1
ATOM 1864 C CA . PRO A 1 239 ? 0.404 14.949 24.265 1.00 85.00 239 PRO A CA 1
ATOM 1865 C C . PRO A 1 239 ? 1.712 14.511 23.596 1.00 85.00 239 PRO A C 1
ATOM 1867 O O . PRO A 1 239 ? 2.532 13.843 24.238 1.00 85.00 239 PRO A O 1
ATOM 1870 N N . PRO A 1 240 ? 1.956 14.918 22.330 1.00 82.75 240 PRO A N 1
ATOM 1871 C CA . PRO A 1 240 ? 3.176 14.594 21.592 1.00 82.75 240 PRO A CA 1
ATOM 1872 C C . PRO A 1 240 ? 4.459 14.941 22.358 1.00 82.75 240 PRO A C 1
ATOM 1874 O O . PRO A 1 240 ? 5.426 14.183 22.336 1.00 82.75 240 PRO A O 1
ATOM 1877 N N . SER A 1 241 ? 4.423 16.055 23.093 1.00 83.88 241 SER A N 1
ATOM 1878 C CA . SER A 1 241 ? 5.526 16.608 23.882 1.00 83.88 241 SER A CA 1
ATOM 1879 C C . SER A 1 241 ? 5.727 15.963 25.258 1.00 83.88 241 SER A C 1
ATOM 1881 O O . SER A 1 241 ? 6.646 16.360 25.977 1.00 83.88 241 SER A O 1
ATOM 1883 N N . SER A 1 242 ? 4.887 15.002 25.661 1.00 86.00 242 SER A N 1
ATOM 1884 C CA . SER A 1 242 ? 5.041 14.335 26.955 1.00 86.00 242 SER A CA 1
ATOM 1885 C C . SER A 1 242 ? 6.323 13.513 27.012 1.00 86.00 242 SER A C 1
ATOM 1887 O O . SER A 1 242 ? 6.598 12.711 26.122 1.00 86.00 242 SER A O 1
ATOM 1889 N N . THR A 1 243 ? 7.065 13.648 28.109 1.00 87.56 243 THR A N 1
ATOM 1890 C CA . THR A 1 243 ? 8.231 12.810 28.419 1.00 87.56 243 THR A CA 1
ATOM 1891 C C . THR A 1 243 ? 7.909 11.699 29.423 1.00 87.56 243 THR A C 1
ATOM 1893 O O . THR A 1 243 ? 8.820 11.000 29.859 1.00 87.56 243 THR A O 1
ATOM 1896 N N . ASP A 1 244 ? 6.647 11.549 29.852 1.00 91.00 244 ASP A N 1
ATOM 1897 C CA . ASP A 1 244 ? 6.242 10.481 30.777 1.00 91.00 244 ASP A CA 1
ATOM 1898 C C . ASP A 1 244 ? 6.232 9.125 30.041 1.00 91.00 244 ASP A C 1
ATOM 1900 O O . ASP A 1 244 ? 5.438 8.951 29.109 1.00 91.00 244 ASP A O 1
ATOM 1904 N N . PRO A 1 245 ? 7.045 8.134 30.466 1.00 88.25 245 PRO A N 1
ATOM 1905 C CA . PRO A 1 245 ? 7.096 6.817 29.831 1.00 88.25 245 PRO A CA 1
ATOM 1906 C C . PRO A 1 245 ? 5.738 6.114 29.733 1.00 88.25 245 PRO A C 1
ATOM 1908 O O . PRO A 1 245 ? 5.495 5.385 28.774 1.00 88.25 245 PRO A O 1
ATOM 1911 N N . LYS A 1 246 ? 4.831 6.330 30.697 1.00 89.44 246 LYS A N 1
ATOM 1912 C CA . LYS A 1 246 ? 3.486 5.734 30.660 1.00 89.44 246 LYS A CA 1
ATOM 1913 C C . LYS A 1 246 ? 2.632 6.344 29.556 1.00 89.44 246 LYS A C 1
ATOM 1915 O O . LYS A 1 246 ? 1.914 5.620 28.873 1.00 89.44 246 LYS A O 1
ATOM 1920 N N . VAL A 1 247 ? 2.732 7.659 29.372 1.00 90.56 247 VAL A N 1
ATOM 1921 C CA . VAL A 1 247 ? 2.016 8.387 28.318 1.00 90.56 247 VAL A CA 1
ATOM 1922 C C . VAL A 1 247 ? 2.561 8.000 26.947 1.00 90.56 247 VAL A C 1
ATOM 1924 O O . VAL A 1 247 ? 1.777 7.719 26.045 1.00 90.56 247 VAL A O 1
ATOM 1927 N N . ILE A 1 248 ? 3.888 7.904 26.807 1.00 88.19 248 ILE A N 1
ATOM 1928 C CA . ILE A 1 248 ? 4.541 7.450 25.571 1.00 88.19 248 ILE A CA 1
ATOM 1929 C C . ILE A 1 248 ? 4.082 6.030 25.220 1.00 88.19 248 ILE A C 1
ATOM 1931 O O . ILE A 1 248 ? 3.603 5.804 24.115 1.00 88.19 248 ILE A O 1
ATOM 1935 N N . SER A 1 249 ? 4.140 5.095 26.175 1.00 88.31 249 SER A N 1
ATOM 1936 C CA . SER A 1 249 ? 3.705 3.711 25.953 1.00 88.31 249 SER A CA 1
ATOM 1937 C C . SER A 1 249 ? 2.222 3.621 25.578 1.00 88.31 249 SER A C 1
ATOM 1939 O O . SER A 1 249 ? 1.869 2.907 24.640 1.00 88.31 249 SER A O 1
ATOM 1941 N N . GLN A 1 250 ? 1.349 4.375 26.253 1.00 90.56 250 GLN A N 1
ATOM 1942 C CA . GLN A 1 250 ? -0.077 4.391 25.928 1.00 90.56 250 GLN A CA 1
ATOM 1943 C C . GLN A 1 250 ? -0.355 5.005 24.548 1.00 90.56 250 GLN A C 1
ATOM 1945 O O . GLN A 1 250 ? -1.251 4.540 23.842 1.00 90.56 250 GLN A O 1
ATOM 1950 N N . ARG A 1 251 ? 0.420 6.016 24.142 1.00 90.75 251 ARG A N 1
ATOM 1951 C CA . ARG A 1 251 ? 0.353 6.599 22.800 1.00 90.75 251 ARG A CA 1
ATOM 1952 C C . ARG A 1 251 ? 0.747 5.576 21.737 1.00 90.75 251 ARG A C 1
ATOM 1954 O O . ARG A 1 251 ? -0.016 5.401 20.792 1.00 90.75 251 ARG A O 1
ATOM 1961 N N . SER A 1 252 ? 1.844 4.842 21.933 1.00 88.88 252 SER A N 1
ATOM 1962 C CA . SER A 1 252 ? 2.260 3.770 21.018 1.00 88.88 252 SER A CA 1
ATOM 1963 C C . SER A 1 252 ? 1.194 2.675 20.889 1.00 88.88 252 SER A C 1
ATOM 1965 O O . SER A 1 252 ? 0.913 2.219 19.784 1.00 88.88 252 SER A O 1
ATOM 1967 N N . LEU A 1 253 ? 0.523 2.300 21.988 1.00 90.38 253 LEU A N 1
ATOM 1968 C CA . LEU A 1 253 ? -0.602 1.352 21.953 1.00 90.38 253 LEU A CA 1
ATOM 1969 C C . LEU A 1 253 ? -1.802 1.881 21.153 1.00 90.38 253 LEU A C 1
ATOM 1971 O O . LEU A 1 253 ? -2.429 1.123 20.414 1.00 90.38 253 LEU A O 1
ATOM 1975 N N . ALA A 1 254 ? -2.148 3.162 21.303 1.00 92.31 254 ALA A N 1
ATOM 1976 C CA . ALA A 1 254 ? -3.239 3.777 20.549 1.00 92.31 254 ALA A CA 1
ATOM 1977 C C . ALA A 1 254 ? -2.916 3.855 19.045 1.00 92.31 254 ALA A C 1
ATOM 1979 O O . ALA A 1 254 ? -3.774 3.549 18.216 1.00 92.31 254 ALA A O 1
ATOM 1980 N N . GLN A 1 255 ? -1.673 4.211 18.704 1.00 91.62 255 GLN A N 1
ATOM 1981 C CA . GLN A 1 255 ? -1.170 4.255 17.329 1.00 91.62 255 GLN A CA 1
ATOM 1982 C C . GLN A 1 255 ? -1.209 2.864 16.680 1.00 91.62 255 GLN A C 1
ATOM 1984 O O . GLN A 1 255 ? -1.808 2.719 15.617 1.00 91.62 255 GLN A O 1
ATOM 1989 N N . ASP A 1 256 ? -0.670 1.831 17.341 1.00 91.38 256 ASP A N 1
ATOM 1990 C CA . ASP A 1 256 ? -0.701 0.436 16.863 1.00 91.38 256 ASP A CA 1
ATOM 1991 C C . ASP A 1 256 ? -2.134 -0.035 16.562 1.00 91.38 256 ASP A C 1
ATOM 1993 O O . ASP A 1 256 ? -2.403 -0.597 15.500 1.00 91.38 256 ASP A O 1
ATOM 1997 N N . ARG A 1 257 ? -3.094 0.268 17.444 1.00 94.25 257 ARG A N 1
ATOM 1998 C CA . ARG A 1 257 ? -4.510 -0.080 17.231 1.00 94.25 257 ARG A CA 1
ATOM 1999 C C . ARG A 1 257 ? -5.087 0.565 15.976 1.00 94.25 257 ARG A C 1
ATOM 2001 O O . ARG A 1 257 ? -5.792 -0.111 15.226 1.00 94.25 257 ARG A O 1
ATOM 2008 N N . LEU A 1 258 ? -4.802 1.847 15.746 1.00 94.69 258 LEU A N 1
ATOM 2009 C CA . LEU A 1 258 ? -5.283 2.543 14.555 1.00 94.69 258 LEU A CA 1
ATOM 2010 C C . LEU A 1 258 ? -4.628 1.975 13.288 1.00 94.69 258 LEU A C 1
ATOM 2012 O O . LEU A 1 258 ? -5.334 1.670 12.327 1.00 94.69 258 LEU A O 1
ATOM 2016 N N . LEU A 1 259 ? -3.310 1.754 13.316 1.00 95.12 259 LEU A N 1
ATOM 2017 C CA . LEU A 1 259 ? -2.554 1.161 12.210 1.00 95.12 259 LEU A CA 1
ATOM 2018 C C . LEU A 1 259 ? -3.067 -0.233 11.826 1.00 95.12 259 LEU A C 1
ATOM 2020 O O . LEU A 1 259 ? -3.206 -0.516 10.641 1.00 95.12 259 LEU A O 1
ATOM 2024 N N . ARG A 1 260 ? -3.434 -1.080 12.796 1.00 94.00 260 ARG A N 1
ATOM 2025 C CA . ARG A 1 260 ? -4.021 -2.409 12.527 1.00 94.00 260 ARG A CA 1
ATOM 2026 C C . ARG A 1 260 ? -5.401 -2.347 11.875 1.00 94.00 260 ARG A C 1
ATOM 2028 O O . ARG A 1 260 ? -5.766 -3.245 11.124 1.00 94.00 260 ARG A O 1
ATOM 2035 N N . LEU A 1 261 ? -6.191 -1.314 12.168 1.00 96.00 261 LEU A N 1
ATOM 2036 C CA . LEU A 1 261 ? -7.548 -1.183 11.635 1.00 96.00 261 LEU A CA 1
ATOM 2037 C C . LEU A 1 261 ? -7.558 -0.623 10.200 1.00 96.00 261 LEU A C 1
ATOM 2039 O O . LEU A 1 261 ? -8.391 -1.020 9.384 1.00 96.00 261 LEU A O 1
ATOM 2043 N N . LEU A 1 262 ? -6.647 0.299 9.882 1.00 95.69 262 LEU A N 1
ATOM 2044 C CA . LEU A 1 262 ? -6.692 1.090 8.649 1.00 95.69 262 LEU A CA 1
ATOM 2045 C C . LEU A 1 262 ? -6.611 0.286 7.338 1.00 95.69 262 LEU A C 1
ATOM 2047 O O . LEU A 1 262 ? -7.418 0.590 6.458 1.00 95.69 262 LEU A O 1
ATOM 2051 N N . PRO A 1 263 ? -5.741 -0.732 7.163 1.00 95.44 263 PRO A N 1
ATOM 2052 C CA . PRO A 1 263 ? -5.700 -1.527 5.932 1.00 95.44 263 PRO A CA 1
ATOM 2053 C C . PRO A 1 263 ? -7.052 -2.166 5.607 1.00 95.44 263 PRO A C 1
ATOM 2055 O O . PRO A 1 263 ? -7.537 -2.067 4.478 1.00 95.44 263 PRO A O 1
ATOM 2058 N N . ARG A 1 264 ? -7.717 -2.727 6.627 1.00 94.88 264 ARG A N 1
ATOM 2059 C CA . ARG A 1 264 ? -9.065 -3.291 6.504 1.00 94.88 264 ARG A CA 1
ATOM 2060 C C . ARG A 1 264 ? -10.080 -2.234 6.074 1.00 94.88 264 ARG A C 1
ATOM 2062 O O . ARG A 1 264 ? -10.921 -2.511 5.232 1.00 94.88 264 ARG A O 1
ATOM 2069 N N . LEU A 1 265 ? -10.026 -1.025 6.626 1.00 95.19 265 LEU A N 1
ATOM 2070 C CA . LEU A 1 265 ? -10.958 0.038 6.239 1.00 95.19 265 LEU A CA 1
ATOM 2071 C C . LEU A 1 265 ? -10.674 0.580 4.832 1.00 95.19 265 LEU A C 1
ATOM 2073 O O . LEU A 1 265 ? -11.608 0.890 4.094 1.00 95.19 265 LEU A O 1
ATOM 2077 N N . ALA A 1 266 ? -9.404 0.656 4.438 1.00 94.50 266 ALA A N 1
ATOM 2078 C CA . ALA A 1 266 ? -8.992 1.165 3.137 1.00 94.50 266 ALA A CA 1
ATOM 2079 C C . ALA A 1 266 ? -9.501 0.292 1.984 1.00 94.50 266 ALA A C 1
ATOM 2081 O O . ALA A 1 266 ? -9.930 0.832 0.966 1.00 94.50 266 ALA A O 1
ATOM 2082 N N . VAL A 1 267 ? -9.530 -1.036 2.152 1.00 94.50 267 VAL A N 1
ATOM 2083 C CA . VAL A 1 267 ? -10.109 -1.939 1.140 1.00 94.50 267 VAL A CA 1
ATOM 2084 C C . VAL A 1 267 ? -11.637 -1.875 1.074 1.00 94.50 267 VAL A C 1
ATOM 2086 O O . VAL A 1 267 ? -12.219 -2.272 0.067 1.00 94.50 267 VAL A O 1
ATOM 2089 N N . LEU A 1 268 ? -12.296 -1.389 2.131 1.00 93.38 268 LEU A N 1
ATOM 2090 C CA . LEU A 1 268 ? -13.751 -1.236 2.178 1.00 93.38 268 LEU A CA 1
ATOM 2091 C C . LEU A 1 268 ? -14.211 0.073 1.536 1.00 93.38 268 LEU A C 1
ATOM 2093 O O . LEU A 1 268 ? -15.132 0.058 0.724 1.00 93.38 268 LEU A O 1
ATOM 2097 N N . ASP A 1 269 ? -13.594 1.197 1.907 1.00 92.75 269 ASP A N 1
ATOM 2098 C CA . ASP A 1 269 ? -13.885 2.511 1.330 1.00 92.75 269 ASP A CA 1
ATOM 2099 C C . ASP A 1 269 ? -12.676 3.453 1.435 1.00 92.75 269 ASP A C 1
ATOM 2101 O O . ASP A 1 269 ? -12.578 4.331 2.299 1.00 92.75 269 ASP A O 1
ATOM 2105 N N . PHE A 1 270 ? -11.749 3.276 0.494 1.00 92.44 270 PHE A N 1
ATOM 2106 C CA . PHE A 1 270 ? -10.552 4.102 0.360 1.00 92.44 270 PHE A CA 1
ATOM 2107 C C . PHE A 1 270 ? -10.863 5.604 0.253 1.00 92.44 270 PHE A C 1
ATOM 2109 O O . PHE A 1 270 ? -10.156 6.435 0.822 1.00 92.44 270 PHE A O 1
ATOM 2116 N N . ASN A 1 271 ? -11.929 5.970 -0.467 1.00 88.88 271 ASN A N 1
ATOM 2117 C CA . ASN A 1 271 ? -12.252 7.370 -0.739 1.00 88.88 271 ASN A CA 1
ATOM 2118 C C . ASN A 1 271 ? -12.690 8.111 0.522 1.00 88.88 271 ASN A C 1
ATOM 2120 O O . ASN A 1 271 ? -12.303 9.264 0.703 1.00 88.88 271 ASN A O 1
ATOM 2124 N N . SER A 1 272 ? -13.483 7.468 1.381 1.00 90.56 272 SER A N 1
ATOM 2125 C CA . SER A 1 272 ? -13.893 8.068 2.652 1.00 90.56 272 SER A CA 1
ATOM 2126 C C . SER A 1 272 ? -12.679 8.369 3.538 1.00 90.56 272 SER A C 1
ATOM 2128 O O . SER A 1 272 ? -12.566 9.476 4.062 1.00 90.56 272 SER A O 1
ATOM 2130 N N . LEU A 1 273 ? -11.712 7.448 3.623 1.00 91.06 273 LEU A N 1
ATOM 2131 C CA . LEU A 1 273 ? -10.477 7.673 4.388 1.00 91.06 273 LEU A CA 1
ATOM 2132 C C . LEU A 1 273 ? -9.586 8.758 3.770 1.00 91.06 273 LEU A C 1
ATOM 2134 O O . LEU A 1 273 ? -9.028 9.577 4.499 1.00 91.06 273 LEU A O 1
ATOM 2138 N N . ALA A 1 274 ? -9.472 8.783 2.440 1.00 85.44 274 ALA A N 1
ATOM 2139 C CA . ALA A 1 274 ? -8.645 9.747 1.715 1.00 85.44 274 ALA A CA 1
ATOM 2140 C C . ALA A 1 274 ? -9.243 11.167 1.681 1.00 85.44 274 ALA A C 1
ATOM 2142 O O . ALA A 1 274 ? -8.510 12.132 1.486 1.00 85.44 274 ALA A O 1
ATOM 2143 N N . ARG A 1 275 ? -10.563 11.322 1.855 1.00 85.19 275 ARG A N 1
ATOM 2144 C CA . ARG A 1 275 ? -11.239 12.635 1.876 1.00 85.19 275 ARG A CA 1
ATOM 2145 C C . ARG A 1 275 ? -11.461 13.192 3.276 1.00 85.19 275 ARG A C 1
ATOM 2147 O O . ARG A 1 275 ? -11.572 14.406 3.411 1.00 85.19 275 ARG A O 1
ATOM 2154 N N . SER A 1 276 ? -11.543 12.332 4.290 1.00 85.44 276 SER A N 1
ATOM 2155 C CA . SER A 1 276 ? -11.735 12.725 5.690 1.00 85.44 276 SER A CA 1
ATOM 2156 C C . SER A 1 276 ? -10.513 13.475 6.214 1.00 85.44 276 SER A C 1
ATOM 2158 O O . SER A 1 276 ? -9.601 12.863 6.779 1.00 85.44 276 SER A O 1
ATOM 2160 N N . ALA A 1 277 ? -10.489 14.793 6.024 1.00 87.31 277 ALA A N 1
ATOM 2161 C CA . ALA A 1 277 ? -9.336 15.632 6.314 1.00 87.31 277 ALA A CA 1
ATOM 2162 C C . ALA A 1 277 ? -9.564 16.564 7.507 1.00 87.31 277 ALA A C 1
ATOM 2164 O O . ALA A 1 277 ? -10.613 17.194 7.630 1.00 87.31 277 ALA A O 1
ATOM 2165 N N . ALA A 1 278 ? -8.546 16.692 8.353 1.00 87.81 278 ALA A N 1
ATOM 2166 C CA . ALA A 1 278 ? -8.500 17.677 9.426 1.00 87.81 278 ALA A CA 1
ATOM 2167 C C . ALA A 1 278 ? -7.079 18.223 9.577 1.00 87.81 278 ALA A C 1
ATOM 2169 O O . ALA A 1 278 ? -6.106 17.597 9.157 1.00 87.81 278 ALA A O 1
ATOM 2170 N N . SER A 1 279 ? -6.949 19.408 10.172 1.00 85.38 279 SER A N 1
ATOM 2171 C CA . SER A 1 279 ? -5.638 19.945 10.535 1.00 85.38 279 SER A CA 1
ATOM 2172 C C . SER A 1 279 ? -5.118 19.209 11.777 1.00 85.38 279 SER A C 1
ATOM 2174 O O . SER A 1 279 ? -5.780 19.265 12.817 1.00 85.38 279 SER A O 1
ATOM 2176 N N . PRO A 1 280 ? -3.950 18.545 11.703 1.00 76.31 280 PRO A N 1
ATOM 2177 C CA . PRO A 1 280 ? -3.399 17.787 12.826 1.00 76.31 280 PRO A CA 1
ATOM 2178 C C . PRO A 1 280 ? -2.826 18.713 13.907 1.00 76.31 280 PRO A C 1
ATOM 2180 O O . PRO A 1 280 ? -2.772 18.362 15.076 1.00 76.31 280 PRO A O 1
ATOM 2183 N N . ALA A 1 281 ? -2.440 19.935 13.533 1.00 74.25 281 ALA A N 1
ATOM 2184 C CA . ALA A 1 281 ? -1.985 20.967 14.453 1.00 74.25 281 ALA A CA 1
ATOM 2185 C C . ALA A 1 281 ? -2.589 22.333 14.081 1.00 74.25 281 ALA A C 1
ATOM 2187 O O . ALA A 1 281 ? -2.919 22.562 12.909 1.00 74.25 281 ALA A O 1
ATOM 2188 N N . PRO A 1 282 ? -2.713 23.273 15.038 1.00 74.88 282 PRO A N 1
ATOM 2189 C CA . PRO A 1 282 ? -3.180 24.625 14.752 1.00 74.88 282 PRO A CA 1
ATOM 2190 C C . PRO A 1 282 ? -2.333 25.296 13.659 1.00 74.88 282 PRO A C 1
ATOM 2192 O O . PRO A 1 282 ? -1.128 25.472 13.816 1.00 74.88 282 PRO A O 1
ATOM 2195 N N . GLY A 1 283 ? -2.968 25.677 12.547 1.00 75.12 283 GLY A N 1
ATOM 2196 C CA . GLY A 1 283 ? -2.305 26.332 11.411 1.00 75.12 283 GLY A CA 1
ATOM 2197 C C . GLY A 1 283 ? -1.628 25.393 10.404 1.00 75.12 283 GLY A C 1
ATOM 2198 O O . GLY A 1 283 ? -1.143 25.878 9.383 1.00 75.12 283 GLY A O 1
ATOM 2199 N N . ALA A 1 284 ? -1.618 24.077 10.640 1.00 80.56 284 ALA A N 1
ATOM 2200 C CA . ALA A 1 284 ? -1.150 23.095 9.663 1.00 80.56 284 ALA A CA 1
ATOM 2201 C C . ALA A 1 284 ? -2.200 22.860 8.557 1.00 80.56 284 ALA A C 1
ATOM 2203 O O . ALA A 1 284 ? -3.407 22.954 8.826 1.00 80.56 284 ALA A O 1
ATOM 2204 N N . PRO A 1 285 ? -1.776 22.538 7.318 1.00 85.75 285 PRO A N 1
ATOM 2205 C CA . PRO A 1 285 ? -2.707 22.172 6.258 1.00 85.75 285 PRO A CA 1
ATOM 2206 C C . PRO A 1 285 ? -3.529 20.935 6.662 1.00 85.75 285 PRO A C 1
ATOM 2208 O O . PRO A 1 285 ? -3.023 20.081 7.395 1.00 85.75 285 PRO A O 1
ATOM 2211 N N . PRO A 1 286 ? -4.794 20.834 6.217 1.00 87.94 286 PRO A N 1
ATOM 2212 C CA . PRO A 1 286 ? -5.604 19.658 6.484 1.00 87.94 286 PRO A CA 1
ATOM 2213 C C . PRO A 1 286 ? -5.008 18.449 5.763 1.00 87.94 286 PRO A C 1
ATOM 2215 O O . PRO A 1 286 ? -4.665 18.536 4.583 1.00 87.94 286 PRO A O 1
ATOM 2218 N N . VAL A 1 287 ? -4.909 17.331 6.474 1.00 90.19 287 VAL A N 1
ATOM 2219 C CA . VAL A 1 287 ? -4.453 16.047 5.932 1.00 90.19 287 VAL A CA 1
ATOM 2220 C C . VAL A 1 287 ? -5.539 15.006 6.139 1.00 90.19 287 VAL A C 1
ATOM 2222 O O . VAL A 1 287 ? -6.286 15.061 7.119 1.00 90.19 287 VAL A O 1
ATOM 2225 N N . SER A 1 288 ? -5.651 14.069 5.206 1.00 91.06 288 SER A N 1
ATOM 2226 C CA . SER A 1 288 ? -6.544 12.921 5.341 1.00 91.06 288 SER A CA 1
ATOM 2227 C C . SER A 1 288 ? -6.103 11.997 6.478 1.00 91.06 288 SER A C 1
ATOM 2229 O O . SER A 1 288 ? -4.943 12.009 6.891 1.00 91.06 288 SER A O 1
ATOM 2231 N N . LEU A 1 289 ? -7.013 11.156 6.976 1.00 90.62 289 LEU A N 1
ATOM 2232 C CA . LEU A 1 289 ? -6.675 10.187 8.025 1.00 90.62 289 LEU A CA 1
ATOM 2233 C C . LEU A 1 289 ? -5.576 9.212 7.574 1.00 90.62 289 LEU A C 1
ATOM 2235 O O . LEU A 1 289 ? -4.719 8.835 8.371 1.00 90.62 289 LEU A O 1
ATOM 2239 N N . LEU A 1 290 ? -5.585 8.827 6.293 1.00 90.69 290 LEU A N 1
ATOM 2240 C CA . LEU A 1 290 ? -4.560 7.945 5.743 1.00 90.69 290 LEU A CA 1
ATOM 2241 C C . LEU A 1 290 ? -3.201 8.654 5.683 1.00 90.69 290 LEU A C 1
ATOM 2243 O O . LEU A 1 290 ? -2.226 8.100 6.170 1.00 90.69 290 LEU A O 1
ATOM 2247 N N . GLU A 1 291 ? -3.148 9.896 5.187 1.00 91.81 291 GLU A N 1
ATOM 2248 C CA . GLU A 1 291 ? -1.921 10.714 5.191 1.00 91.81 291 GLU A CA 1
ATOM 2249 C C . GLU A 1 291 ? -1.386 10.950 6.603 1.00 91.81 291 GLU A C 1
ATOM 2251 O O . GLU A 1 291 ? -0.181 10.875 6.830 1.00 91.81 291 GLU A O 1
ATOM 2256 N N . PHE A 1 292 ? -2.276 11.209 7.562 1.00 91.50 292 PHE A N 1
ATOM 2257 C CA . PHE A 1 292 ? -1.914 11.342 8.966 1.00 91.50 292 PHE A CA 1
ATOM 2258 C C . PHE A 1 292 ? -1.244 10.079 9.495 1.00 91.50 292 PHE A C 1
ATOM 2260 O O . PHE A 1 292 ? -0.127 10.154 10.003 1.00 91.50 292 PHE A O 1
ATOM 2267 N N . ALA A 1 293 ? -1.881 8.920 9.319 1.00 92.06 293 ALA A N 1
ATOM 2268 C CA . ALA A 1 293 ? -1.352 7.645 9.783 1.00 92.06 293 ALA A CA 1
ATOM 2269 C C . ALA A 1 293 ? -0.006 7.285 9.136 1.00 92.06 293 ALA A C 1
ATOM 2271 O O . ALA A 1 293 ? 0.877 6.763 9.816 1.00 92.06 293 ALA A O 1
ATOM 2272 N N . THR A 1 294 ? 0.168 7.583 7.844 1.00 91.31 294 THR A N 1
ATOM 2273 C CA . THR A 1 294 ? 1.403 7.262 7.122 1.00 91.31 294 THR A CA 1
ATOM 2274 C C . THR A 1 294 ? 2.539 8.244 7.400 1.00 91.31 294 THR A C 1
ATOM 2276 O O . THR A 1 294 ? 3.675 7.803 7.504 1.00 91.31 294 THR A O 1
ATOM 2279 N N . LEU A 1 295 ? 2.273 9.552 7.500 1.00 89.88 295 LEU A N 1
ATOM 2280 C CA . LEU A 1 295 ? 3.330 10.578 7.477 1.00 89.88 295 LEU A CA 1
ATOM 2281 C C . LEU A 1 295 ? 3.590 11.253 8.828 1.00 89.88 295 LEU A C 1
ATOM 2283 O O . LEU A 1 295 ? 4.700 11.727 9.058 1.00 89.88 295 LEU A O 1
ATOM 2287 N N . PHE A 1 296 ? 2.584 11.337 9.701 1.00 86.94 296 PHE A N 1
ATOM 2288 C CA . PHE A 1 296 ? 2.624 12.237 10.863 1.00 86.94 296 PHE A CA 1
ATOM 2289 C C . PHE A 1 296 ? 2.352 11.548 12.200 1.00 86.94 296 PHE A C 1
ATOM 2291 O O . PHE A 1 296 ? 2.803 12.031 13.235 1.00 86.94 296 PHE A O 1
ATOM 2298 N N . MET A 1 297 ? 1.603 10.445 12.197 1.00 87.62 297 MET A N 1
ATOM 2299 C CA . MET A 1 297 ? 1.105 9.831 13.423 1.00 87.62 297 MET A CA 1
ATOM 2300 C C . MET A 1 297 ? 2.216 9.212 14.268 1.00 87.62 297 MET A C 1
ATOM 2302 O O . MET A 1 297 ? 2.109 9.205 15.491 1.00 87.62 297 MET A O 1
ATOM 2306 N N . VAL A 1 298 ? 3.248 8.663 13.629 1.00 86.38 298 VAL A N 1
ATOM 2307 C CA . VAL A 1 298 ? 4.292 7.868 14.274 1.00 86.38 298 VAL A CA 1
ATOM 2308 C C . VAL A 1 298 ? 5.643 8.573 14.179 1.00 86.38 298 VAL A C 1
ATOM 2310 O O . VAL A 1 298 ? 6.061 8.978 13.095 1.00 86.38 298 VAL A O 1
ATOM 2313 N N . ASP A 1 299 ? 6.345 8.670 15.310 1.00 80.56 299 ASP A N 1
ATOM 2314 C CA . ASP A 1 299 ? 7.751 9.072 15.333 1.00 80.56 299 ASP A CA 1
ATOM 2315 C C . ASP A 1 299 ? 8.638 7.867 14.999 1.00 80.56 299 ASP A C 1
ATOM 2317 O O . ASP A 1 299 ? 8.696 6.893 15.749 1.00 80.56 299 ASP A O 1
ATOM 2321 N N . ARG A 1 300 ? 9.314 7.943 13.852 1.00 82.69 300 ARG A N 1
ATOM 2322 C CA . ARG A 1 300 ? 10.145 6.867 13.299 1.00 82.69 300 ARG A CA 1
ATOM 2323 C C . ARG A 1 300 ? 11.605 6.945 13.749 1.00 82.69 300 ARG A C 1
ATOM 2325 O O . ARG A 1 300 ? 12.328 5.972 13.603 1.00 82.69 300 ARG A O 1
ATOM 2332 N N . GLN A 1 301 ? 12.056 8.080 14.291 1.00 69.75 301 GLN A N 1
ATOM 2333 C CA . GLN A 1 301 ? 13.478 8.312 14.587 1.00 69.75 301 GLN A CA 1
ATOM 2334 C C . GLN A 1 301 ? 13.864 7.993 16.043 1.00 69.75 301 GLN A C 1
ATOM 2336 O O . GLN A 1 301 ? 15.043 8.074 16.391 1.00 69.75 301 GLN A O 1
ATOM 2341 N N . GLY A 1 302 ? 12.896 7.627 16.895 1.00 64.69 302 GLY A N 1
ATOM 2342 C CA . GLY A 1 302 ? 13.106 7.419 18.334 1.00 64.69 302 GLY A CA 1
ATOM 2343 C C . GLY A 1 302 ? 12.732 6.042 18.899 1.00 64.69 302 GLY A C 1
ATOM 2344 O O . GLY A 1 302 ? 13.126 5.749 20.028 1.00 64.69 302 GLY A O 1
ATOM 2345 N N . ASP A 1 303 ? 11.992 5.204 18.163 1.00 71.12 303 ASP A N 1
ATOM 2346 C CA . ASP A 1 303 ? 11.490 3.904 18.641 1.00 71.12 303 ASP A CA 1
ATOM 2347 C C . ASP A 1 303 ? 11.426 2.873 17.495 1.00 71.12 303 ASP A C 1
ATOM 2349 O O . ASP A 1 303 ? 10.524 2.894 16.655 1.00 71.12 303 ASP A O 1
ATOM 2353 N N . GLU A 1 304 ? 12.401 1.960 17.471 1.00 79.88 304 GLU A N 1
ATOM 2354 C CA . GLU A 1 304 ? 12.550 0.915 16.444 1.00 79.88 304 GLU A CA 1
ATOM 2355 C C . GLU A 1 304 ? 11.334 -0.025 16.383 1.00 79.88 304 GLU A C 1
ATOM 2357 O O . GLU A 1 304 ? 10.904 -0.428 15.304 1.00 79.88 304 GLU A O 1
ATOM 2362 N N . LEU A 1 305 ? 10.711 -0.341 17.525 1.00 80.94 305 LEU A N 1
ATOM 2363 C CA . LEU A 1 305 ? 9.549 -1.235 17.554 1.00 80.94 305 LEU A CA 1
ATOM 2364 C C . LEU A 1 305 ? 8.334 -0.583 16.886 1.00 80.94 305 LEU A C 1
ATOM 2366 O O . LEU A 1 305 ? 7.566 -1.233 16.169 1.00 80.94 305 LEU A O 1
ATOM 2370 N N . VAL A 1 306 ? 8.160 0.712 17.127 1.00 83.44 306 VAL A N 1
ATOM 2371 C CA . VAL A 1 306 ? 7.086 1.507 16.537 1.00 83.44 306 VAL A CA 1
ATOM 2372 C C . VAL A 1 306 ? 7.314 1.705 15.032 1.00 83.44 306 VAL A C 1
ATOM 2374 O O . VAL A 1 306 ? 6.360 1.601 14.258 1.00 83.44 306 VAL A O 1
ATOM 2377 N N . HIS A 1 307 ? 8.562 1.898 14.595 1.00 88.31 307 HIS A N 1
ATOM 2378 C CA . HIS A 1 307 ? 8.916 1.953 13.172 1.00 88.31 307 HIS A CA 1
ATOM 2379 C C . HIS A 1 307 ? 8.641 0.626 12.452 1.00 88.31 307 HIS A C 1
ATOM 2381 O O . HIS A 1 307 ? 7.963 0.630 11.426 1.00 88.31 307 HIS A O 1
ATOM 2387 N N . LEU A 1 308 ? 9.021 -0.516 13.037 1.00 90.25 308 LEU A N 1
ATOM 2388 C CA . LEU A 1 308 ? 8.695 -1.845 12.497 1.00 90.25 308 LEU A CA 1
ATOM 2389 C C . LEU A 1 308 ? 7.181 -2.090 12.408 1.00 90.25 308 LEU A C 1
ATOM 2391 O O . LEU A 1 308 ? 6.695 -2.654 11.428 1.00 90.25 308 LEU A O 1
ATOM 2395 N N . THR A 1 309 ? 6.422 -1.635 13.408 1.00 90.38 309 THR A N 1
ATOM 2396 C CA . THR A 1 309 ? 4.950 -1.718 13.401 1.00 90.38 309 THR A CA 1
ATOM 2397 C C . THR A 1 309 ? 4.351 -0.878 12.271 1.00 90.38 309 THR A C 1
ATOM 2399 O O . THR A 1 309 ? 3.387 -1.283 11.622 1.00 90.38 309 THR A O 1
ATOM 2402 N N . TRP A 1 310 ? 4.935 0.289 12.005 1.00 95.12 310 TRP A N 1
ATOM 2403 C CA . TRP A 1 310 ? 4.529 1.147 10.900 1.00 95.12 310 TRP A CA 1
ATOM 2404 C C . TRP A 1 310 ? 4.892 0.549 9.528 1.00 95.12 310 TRP A C 1
ATOM 2406 O O . TRP A 1 310 ? 4.070 0.608 8.613 1.00 95.12 310 TRP A O 1
ATOM 2416 N N . ILE A 1 311 ? 6.052 -0.104 9.386 1.00 94.62 311 ILE A N 1
ATOM 2417 C CA . ILE A 1 311 ? 6.421 -0.840 8.163 1.00 94.62 311 ILE A CA 1
ATOM 2418 C C . ILE A 1 311 ? 5.437 -1.992 7.898 1.00 94.62 311 ILE A C 1
ATOM 2420 O O . ILE A 1 311 ? 4.925 -2.101 6.782 1.00 94.62 311 ILE A O 1
ATOM 2424 N N . ASP A 1 312 ? 5.118 -2.805 8.914 1.00 94.00 312 ASP A N 1
ATOM 2425 C CA . ASP A 1 312 ? 4.116 -3.885 8.832 1.00 94.00 312 ASP A CA 1
ATOM 2426 C C . ASP A 1 312 ? 2.758 -3.349 8.348 1.00 94.00 312 ASP A C 1
ATOM 2428 O O . ASP A 1 312 ? 2.153 -3.891 7.418 1.00 94.00 312 ASP A O 1
ATOM 2432 N N . PHE A 1 313 ? 2.317 -2.220 8.909 1.00 95.50 313 PHE A N 1
ATOM 2433 C CA . PHE A 1 313 ? 1.115 -1.524 8.457 1.00 95.50 313 PHE A CA 1
ATOM 2434 C C . PHE A 1 313 ? 1.184 -1.127 6.978 1.00 95.50 313 PHE A C 1
ATOM 2436 O O . PHE A 1 313 ? 0.231 -1.381 6.236 1.00 95.50 313 PHE A O 1
ATOM 2443 N N . MET A 1 314 ? 2.288 -0.524 6.532 1.00 96.12 314 MET A N 1
ATOM 2444 C CA . MET A 1 314 ? 2.439 -0.088 5.144 1.00 96.12 314 MET A CA 1
ATOM 2445 C C . MET A 1 314 ? 2.458 -1.275 4.174 1.00 96.12 314 MET A C 1
ATOM 2447 O O . MET A 1 314 ? 1.811 -1.208 3.128 1.00 96.12 314 MET A O 1
ATOM 2451 N N . GLN A 1 315 ? 3.123 -2.382 4.525 1.00 95.38 315 GLN A N 1
ATOM 2452 C CA . GLN A 1 315 ? 3.120 -3.616 3.730 1.00 95.38 315 GLN A CA 1
ATOM 2453 C C . GLN A 1 315 ? 1.706 -4.199 3.599 1.00 95.38 315 GLN A C 1
ATOM 2455 O O . GLN A 1 315 ? 1.283 -4.539 2.491 1.00 95.38 315 GLN A O 1
ATOM 2460 N N . LYS A 1 316 ? 0.935 -4.243 4.697 1.00 94.69 316 LYS A N 1
ATOM 2461 C CA . LYS A 1 316 ? -0.472 -4.685 4.680 1.00 94.69 316 LYS A CA 1
ATOM 2462 C C . LYS A 1 316 ? -1.352 -3.763 3.851 1.00 94.69 316 LYS A C 1
ATOM 2464 O O . LYS A 1 316 ? -2.133 -4.244 3.036 1.00 94.69 316 LYS A O 1
ATOM 2469 N N . LEU A 1 317 ? -1.219 -2.448 4.018 1.00 94.94 317 LEU A N 1
ATOM 2470 C CA . LEU A 1 317 ? -1.998 -1.457 3.278 1.00 94.94 317 LEU A CA 1
ATOM 2471 C C . LEU A 1 317 ? -1.74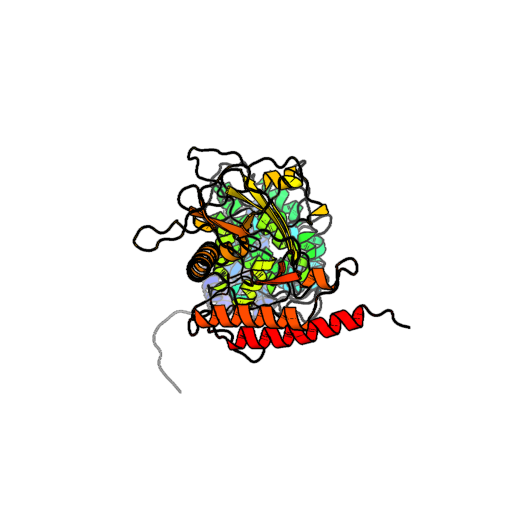2 -1.557 1.767 1.00 94.94 317 LEU A C 1
ATOM 2473 O O . LEU A 1 317 ? -2.688 -1.670 0.986 1.00 94.94 317 LEU A O 1
ATOM 2477 N N . VAL A 1 318 ? -0.469 -1.538 1.361 1.00 93.88 318 VAL A N 1
ATOM 2478 C CA . VAL A 1 318 ? -0.055 -1.615 -0.047 1.00 93.88 318 VAL A CA 1
ATOM 2479 C C . VAL A 1 318 ? -0.446 -2.962 -0.654 1.00 93.88 318 VAL A C 1
ATOM 2481 O O . VAL A 1 318 ? -0.980 -2.996 -1.763 1.00 93.88 318 VAL A O 1
ATOM 2484 N N . GLY A 1 319 ? -0.220 -4.063 0.067 1.00 92.75 319 GLY A N 1
ATOM 2485 C CA . GLY A 1 319 ? -0.561 -5.410 -0.383 1.00 92.75 319 GLY A CA 1
ATOM 2486 C C . GLY A 1 319 ? -2.066 -5.626 -0.547 1.00 92.75 319 GLY A C 1
ATOM 2487 O O . GLY A 1 319 ? -2.505 -6.114 -1.589 1.00 92.75 319 GLY A O 1
ATOM 2488 N N . ALA A 1 320 ? -2.869 -5.198 0.430 1.00 92.56 320 ALA A N 1
ATOM 2489 C CA . ALA A 1 320 ? -4.320 -5.366 0.404 1.00 92.56 320 ALA A CA 1
ATOM 2490 C C . ALA A 1 320 ? -4.993 -4.519 -0.689 1.00 92.56 320 ALA A C 1
ATOM 2492 O O . ALA A 1 320 ? -5.900 -4.995 -1.376 1.00 92.56 320 ALA A O 1
ATOM 2493 N N . LEU A 1 321 ? -4.538 -3.276 -0.891 1.00 92.75 321 LEU A N 1
ATOM 2494 C CA . LEU A 1 321 ? -5.117 -2.375 -1.894 1.00 92.75 321 LEU A CA 1
ATOM 2495 C C . LEU A 1 321 ? -4.832 -2.794 -3.338 1.00 92.75 321 LEU A C 1
ATOM 2497 O O . LEU A 1 321 ? -5.589 -2.395 -4.215 1.00 92.75 321 LEU A O 1
ATOM 2501 N N . ARG A 1 322 ? -3.818 -3.632 -3.586 1.00 90.88 322 ARG A N 1
ATOM 2502 C CA . ARG A 1 322 ? -3.596 -4.271 -4.895 1.00 90.88 322 ARG A CA 1
ATOM 2503 C C . ARG A 1 322 ? -4.768 -5.157 -5.313 1.00 90.88 322 ARG A C 1
ATOM 2505 O O . ARG A 1 322 ? -5.119 -5.207 -6.487 1.00 90.88 322 ARG A O 1
ATOM 2512 N N . VAL A 1 323 ? -5.303 -5.912 -4.353 1.00 86.50 323 VAL A N 1
ATOM 2513 C CA . VAL A 1 323 ? -6.334 -6.935 -4.579 1.00 86.50 323 VAL A CA 1
ATOM 2514 C C . VAL A 1 323 ? -7.724 -6.307 -4.623 1.00 86.50 323 VAL A C 1
ATOM 2516 O O . VAL A 1 323 ? -8.585 -6.748 -5.379 1.00 86.50 323 VAL A O 1
ATOM 2519 N N . ALA A 1 324 ? -7.954 -5.270 -3.818 1.00 83.38 324 ALA A N 1
ATOM 2520 C CA . ALA A 1 324 ? -9.239 -4.591 -3.773 1.00 83.38 324 ALA A CA 1
ATOM 2521 C C . ALA A 1 324 ? -9.543 -3.846 -5.088 1.00 83.38 324 ALA A C 1
ATOM 2523 O O . ALA A 1 324 ? -8.671 -3.204 -5.669 1.00 83.38 324 ALA A O 1
ATOM 2524 N N . ASP A 1 325 ? -10.814 -3.816 -5.506 1.00 66.62 325 ASP A N 1
ATOM 2525 C CA . ASP A 1 325 ? -11.274 -3.061 -6.691 1.00 66.62 325 ASP A CA 1
ATOM 2526 C C . ASP A 1 325 ? -10.947 -1.552 -6.617 1.00 66.62 325 ASP A C 1
ATOM 2528 O O . ASP A 1 325 ? -10.921 -0.843 -7.628 1.00 66.62 325 ASP A O 1
ATOM 2532 N N . THR A 1 326 ? -10.657 -1.047 -5.414 1.00 62.34 326 THR A N 1
ATOM 2533 C CA . THR A 1 326 ? -10.193 0.319 -5.153 1.00 62.34 326 THR A CA 1
ATOM 2534 C C . THR A 1 326 ? -8.761 0.588 -5.629 1.00 62.34 326 THR A C 1
ATOM 2536 O O . THR A 1 326 ? -8.361 1.754 -5.629 1.00 62.34 326 THR A O 1
ATOM 2539 N N . ALA A 1 327 ? -8.010 -0.429 -6.077 1.00 59.81 327 ALA A N 1
ATOM 2540 C CA . ALA A 1 327 ? -6.617 -0.330 -6.524 1.00 59.81 327 ALA A CA 1
ATOM 2541 C C . ALA A 1 327 ? -6.389 0.874 -7.448 1.00 59.81 327 ALA A C 1
ATOM 2543 O O . ALA A 1 327 ? -5.566 1.738 -7.143 1.00 59.81 327 ALA A O 1
ATOM 2544 N N . LYS A 1 328 ? -7.213 1.014 -8.499 1.00 63.88 328 LYS A N 1
ATOM 2545 C CA . LYS A 1 328 ? -7.116 2.098 -9.499 1.00 63.88 328 LYS A CA 1
ATOM 2546 C C . LYS A 1 328 ? -7.236 3.501 -8.904 1.00 63.88 328 LYS A C 1
ATOM 2548 O O . LYS A 1 328 ? -6.602 4.426 -9.393 1.00 63.88 328 LYS A O 1
ATOM 2553 N N . LEU A 1 329 ? -8.061 3.666 -7.871 1.00 68.44 329 LEU A N 1
ATOM 2554 C CA . LEU A 1 329 ? -8.258 4.949 -7.187 1.00 68.44 329 LEU A CA 1
ATOM 2555 C C . LEU A 1 329 ? -7.139 5.228 -6.179 1.00 68.44 329 LEU A C 1
ATOM 2557 O O . LEU A 1 329 ? -6.838 6.383 -5.884 1.00 68.44 329 LEU A O 1
ATOM 2561 N N . SER A 1 330 ? -6.532 4.167 -5.648 1.00 79.69 330 SER A N 1
ATOM 2562 C CA . SER A 1 330 ? -5.482 4.266 -4.642 1.00 79.69 330 SER A CA 1
ATOM 2563 C C . SER A 1 330 ? -4.082 4.490 -5.208 1.00 79.69 330 SER A C 1
ATOM 2565 O O . SER A 1 330 ? -3.266 5.026 -4.470 1.00 79.69 330 SER A O 1
ATOM 2567 N N . VAL A 1 331 ? -3.800 4.161 -6.480 1.00 84.06 331 VAL A N 1
ATOM 2568 C CA . VAL A 1 331 ? -2.434 4.192 -7.054 1.00 84.06 331 VAL A CA 1
ATOM 2569 C C . VAL A 1 331 ? -1.713 5.514 -6.803 1.00 84.06 331 VAL A C 1
ATOM 2571 O O . VAL A 1 331 ? -0.654 5.527 -6.181 1.00 84.06 331 VAL A O 1
ATOM 2574 N N . ASP A 1 332 ? -2.283 6.636 -7.249 1.00 83.25 332 ASP A N 1
ATOM 2575 C CA . ASP A 1 332 ? -1.615 7.941 -7.147 1.00 83.25 332 ASP A CA 1
ATOM 2576 C C . ASP A 1 332 ? -1.461 8.401 -5.697 1.00 83.25 332 ASP A C 1
ATOM 2578 O O . ASP A 1 332 ? -0.474 9.048 -5.340 1.00 83.25 332 ASP A O 1
ATOM 2582 N N . THR A 1 333 ? -2.428 8.051 -4.848 1.00 86.69 333 THR A N 1
ATOM 2583 C CA . THR A 1 333 ? -2.365 8.348 -3.419 1.00 86.69 333 THR A CA 1
ATOM 2584 C C . THR A 1 333 ? -1.296 7.498 -2.748 1.00 86.69 333 THR A C 1
ATOM 2586 O O . THR A 1 333 ? -0.411 8.070 -2.135 1.00 86.69 333 THR A O 1
ATOM 2589 N N . LEU A 1 334 ? -1.288 6.175 -2.921 1.00 89.88 334 LEU A N 1
ATOM 2590 C CA . LEU A 1 334 ? -0.263 5.293 -2.359 1.00 89.88 334 LEU A CA 1
ATOM 2591 C C . LEU A 1 334 ? 1.135 5.661 -2.850 1.00 89.88 334 LEU A C 1
ATOM 2593 O O . LEU A 1 334 ? 2.033 5.795 -2.027 1.00 89.88 334 LEU A O 1
ATOM 2597 N N . ARG A 1 335 ? 1.305 5.926 -4.151 1.00 87.69 335 ARG A N 1
ATOM 2598 C CA . ARG A 1 335 ? 2.579 6.392 -4.719 1.00 87.69 335 ARG A CA 1
ATOM 2599 C C . ARG A 1 335 ? 3.088 7.643 -4.021 1.00 87.69 335 ARG A C 1
ATOM 2601 O O . ARG A 1 335 ? 4.271 7.749 -3.706 1.00 87.69 335 ARG A O 1
ATOM 2608 N N . ARG A 1 336 ? 2.193 8.596 -3.777 1.00 86.88 336 ARG A N 1
ATOM 2609 C CA . ARG A 1 336 ? 2.503 9.824 -3.051 1.00 86.88 336 ARG A CA 1
ATOM 2610 C C . ARG A 1 336 ? 2.807 9.559 -1.579 1.00 86.88 336 ARG A C 1
ATOM 2612 O O . ARG A 1 336 ? 3.795 10.087 -1.103 1.00 86.88 336 ARG A O 1
ATOM 2619 N N . LEU A 1 337 ? 2.030 8.724 -0.889 1.00 89.12 337 LEU A N 1
ATOM 2620 C CA . LEU A 1 337 ? 2.261 8.387 0.521 1.00 89.12 337 LEU A CA 1
ATOM 2621 C C . LEU A 1 337 ? 3.596 7.668 0.727 1.00 89.12 337 LEU A C 1
ATOM 2623 O O . LEU A 1 337 ? 4.349 8.043 1.615 1.00 89.12 337 LEU A O 1
ATOM 2627 N N . VAL A 1 338 ? 3.910 6.674 -0.108 1.00 90.38 338 VAL A N 1
ATOM 2628 C CA . VAL A 1 338 ? 5.178 5.932 -0.048 1.00 90.38 338 VAL A CA 1
ATOM 2629 C C . VAL A 1 338 ? 6.360 6.857 -0.334 1.00 90.38 338 VAL A C 1
ATOM 2631 O O . VAL A 1 338 ? 7.353 6.813 0.383 1.00 90.38 338 VAL A O 1
ATOM 2634 N N . ARG A 1 339 ? 6.245 7.732 -1.341 1.00 86.88 339 ARG A N 1
ATOM 2635 C CA . ARG A 1 339 ? 7.272 8.740 -1.627 1.00 86.88 339 ARG A CA 1
ATOM 2636 C C . ARG A 1 339 ? 7.450 9.716 -0.468 1.00 86.88 339 ARG A C 1
ATOM 2638 O O . ARG A 1 339 ? 8.572 9.948 -0.046 1.00 86.88 339 ARG A O 1
ATOM 2645 N N . ASP A 1 340 ? 6.363 10.331 -0.013 1.00 85.44 340 ASP A N 1
ATOM 2646 C CA . ASP A 1 340 ? 6.408 11.413 0.973 1.00 85.44 340 ASP A CA 1
ATOM 2647 C C . ASP A 1 340 ? 6.784 10.884 2.368 1.00 85.44 340 ASP A C 1
ATOM 2649 O O . ASP A 1 340 ? 7.233 11.656 3.213 1.00 85.44 340 ASP A O 1
ATOM 2653 N N . ALA A 1 341 ? 6.639 9.574 2.608 1.00 87.06 341 ALA A N 1
ATOM 2654 C CA . ALA A 1 341 ? 7.170 8.929 3.798 1.00 87.06 341 ALA A CA 1
ATOM 2655 C C . ALA A 1 341 ? 8.708 8.965 3.839 1.00 87.06 341 ALA A C 1
ATOM 2657 O O . ALA A 1 341 ? 9.255 9.071 4.935 1.00 87.06 341 ALA A O 1
ATOM 2658 N N . ASP A 1 342 ? 9.381 8.927 2.681 1.00 82.38 342 ASP A N 1
ATOM 2659 C CA . ASP A 1 342 ? 10.842 9.046 2.532 1.00 82.38 342 ASP A CA 1
ATOM 2660 C C . ASP A 1 342 ? 11.614 8.131 3.505 1.00 82.38 342 ASP A C 1
ATOM 2662 O O . ASP A 1 342 ? 12.343 8.583 4.387 1.00 82.38 342 ASP A O 1
ATOM 2666 N N . ASP A 1 343 ? 11.369 6.821 3.403 1.00 86.12 343 ASP A N 1
ATOM 2667 C CA . ASP A 1 343 ? 11.870 5.811 4.340 1.00 86.12 343 ASP A CA 1
ATOM 2668 C C . ASP A 1 343 ? 12.512 4.636 3.592 1.00 86.12 343 ASP A C 1
ATOM 2670 O O . ASP A 1 343 ? 11.837 3.893 2.874 1.00 86.12 343 ASP A O 1
ATOM 2674 N N . ALA A 1 344 ? 13.832 4.483 3.725 1.00 83.00 344 ALA A N 1
ATOM 2675 C CA . ALA A 1 344 ? 14.580 3.456 3.000 1.00 83.00 344 ALA A CA 1
ATOM 2676 C C . ALA A 1 344 ? 14.215 2.037 3.463 1.00 83.00 344 ALA A C 1
ATOM 2678 O O . ALA A 1 344 ? 14.053 1.148 2.627 1.00 83.00 344 ALA A O 1
ATOM 2679 N N . GLU A 1 345 ? 14.020 1.837 4.770 1.00 88.81 345 GLU A N 1
ATOM 2680 C CA . GLU A 1 345 ? 13.649 0.535 5.331 1.00 88.81 345 GLU A CA 1
ATOM 2681 C C . GLU A 1 345 ? 12.250 0.117 4.883 1.00 88.81 345 GLU A C 1
ATOM 2683 O O . GLU A 1 345 ? 12.035 -1.052 4.561 1.00 88.81 345 GLU A O 1
ATOM 2688 N N . LEU A 1 346 ? 11.314 1.066 4.761 1.00 91.75 346 LEU A N 1
ATOM 2689 C CA . LEU A 1 346 ? 10.022 0.800 4.134 1.00 91.75 346 LEU A CA 1
ATOM 2690 C C . LEU A 1 346 ? 10.179 0.324 2.689 1.00 91.75 346 LEU A C 1
ATOM 2692 O O . LEU A 1 346 ? 9.556 -0.663 2.301 1.00 91.75 346 LEU A O 1
ATOM 2696 N N . ILE A 1 347 ? 10.954 1.040 1.870 1.00 89.00 347 ILE A N 1
ATOM 2697 C CA . ILE A 1 347 ? 11.135 0.687 0.456 1.00 89.00 347 ILE A CA 1
ATOM 2698 C C . ILE A 1 347 ? 11.750 -0.709 0.338 1.00 89.00 347 ILE A C 1
ATOM 2700 O O . ILE A 1 347 ? 11.263 -1.523 -0.449 1.00 89.00 347 ILE A O 1
ATOM 2704 N N . ASP A 1 348 ? 12.760 -1.021 1.145 1.00 86.25 348 ASP A N 1
ATOM 2705 C CA . ASP A 1 348 ? 13.370 -2.349 1.166 1.00 86.25 348 ASP A CA 1
ATOM 2706 C C . ASP A 1 348 ? 12.396 -3.427 1.646 1.00 86.25 348 ASP A C 1
ATOM 2708 O O . ASP A 1 348 ? 12.303 -4.489 1.026 1.00 86.25 348 ASP A O 1
ATOM 2712 N N . ALA A 1 349 ? 11.601 -3.148 2.680 1.00 92.50 349 ALA A N 1
ATOM 2713 C CA . ALA A 1 349 ? 10.580 -4.062 3.172 1.00 92.50 349 ALA A CA 1
ATOM 2714 C C . ALA A 1 349 ? 9.484 -4.326 2.125 1.00 92.50 349 ALA A C 1
ATOM 2716 O O . ALA A 1 349 ? 9.093 -5.479 1.920 1.00 92.50 349 ALA A O 1
ATOM 2717 N N . LEU A 1 350 ? 9.009 -3.291 1.424 1.00 93.12 350 LEU A N 1
ATOM 2718 C CA . LEU A 1 350 ? 8.035 -3.416 0.337 1.00 93.12 350 LEU A CA 1
ATOM 2719 C C . LEU A 1 350 ? 8.608 -4.251 -0.815 1.00 93.12 350 LEU A C 1
ATOM 2721 O O . LEU A 1 350 ? 7.983 -5.213 -1.255 1.00 93.12 350 LEU A O 1
ATOM 2725 N N . TRP A 1 351 ? 9.829 -3.956 -1.265 1.00 90.25 351 TRP A N 1
ATOM 2726 C CA . TRP A 1 351 ? 10.481 -4.708 -2.346 1.00 90.25 351 TRP A CA 1
ATOM 2727 C C . TRP A 1 351 ? 10.948 -6.110 -1.946 1.00 90.25 351 TRP A C 1
ATOM 2729 O O . TRP A 1 351 ? 11.174 -6.947 -2.821 1.00 90.25 351 TRP A O 1
ATOM 2739 N N . GLY A 1 352 ? 11.030 -6.398 -0.648 1.00 88.19 352 GLY A N 1
ATOM 2740 C CA . GLY A 1 352 ? 11.208 -7.741 -0.106 1.00 88.19 352 GLY A CA 1
ATOM 2741 C C . GLY A 1 352 ? 9.933 -8.593 -0.117 1.00 88.19 352 GLY A C 1
ATOM 2742 O O . GLY A 1 352 ? 10.032 -9.816 -0.013 1.00 88.19 352 GLY A O 1
ATOM 2743 N N . MET A 1 353 ? 8.743 -7.994 -0.279 1.00 91.69 353 MET A N 1
ATOM 2744 C CA . MET A 1 353 ? 7.467 -8.725 -0.236 1.00 91.69 353 MET A CA 1
ATOM 2745 C C . MET A 1 353 ? 7.359 -9.850 -1.278 1.00 91.69 353 MET A C 1
ATOM 2747 O O . MET A 1 353 ? 6.977 -10.947 -0.871 1.00 91.69 353 MET A O 1
ATOM 2751 N N . PRO A 1 354 ? 7.697 -9.667 -2.579 1.00 87.81 354 PRO A N 1
ATOM 2752 C CA . PRO A 1 354 ? 7.516 -10.711 -3.593 1.00 87.81 354 PRO A CA 1
ATOM 2753 C C . PRO A 1 354 ? 8.242 -12.023 -3.282 1.00 87.81 354 PRO A C 1
ATOM 2755 O O . PRO A 1 354 ? 7.778 -13.078 -3.684 1.00 87.81 354 PRO A O 1
ATOM 2758 N N . GLY A 1 355 ? 9.377 -11.966 -2.575 1.00 79.00 355 GLY A N 1
ATOM 2759 C CA . GLY A 1 355 ? 10.145 -13.150 -2.173 1.00 79.00 355 GLY A CA 1
ATOM 2760 C C . GLY A 1 355 ? 9.772 -13.701 -0.794 1.00 79.00 355 GLY A C 1
ATOM 2761 O O . GLY A 1 355 ? 10.440 -14.608 -0.301 1.00 79.00 355 GLY A O 1
ATOM 2762 N N . ASN A 1 356 ? 8.753 -13.139 -0.141 1.00 84.56 356 ASN A N 1
ATOM 2763 C CA . ASN A 1 356 ? 8.377 -13.467 1.226 1.00 84.56 356 ASN A CA 1
ATOM 2764 C C . ASN A 1 356 ? 6.947 -14.025 1.284 1.00 84.56 356 ASN A C 1
ATOM 2766 O O . ASN A 1 356 ? 5.974 -13.304 1.067 1.00 84.56 356 ASN A O 1
ATOM 2770 N N . MET A 1 357 ? 6.828 -15.304 1.655 1.00 77.00 357 MET A N 1
ATOM 2771 C CA . MET A 1 357 ? 5.548 -16.024 1.751 1.00 77.00 357 MET A CA 1
ATOM 2772 C C . MET A 1 357 ? 4.597 -15.470 2.823 1.00 77.00 357 MET A C 1
ATOM 2774 O O . MET A 1 357 ? 3.417 -15.793 2.804 1.00 77.00 357 MET A O 1
ATOM 2778 N N . ILE A 1 358 ? 5.083 -14.643 3.753 1.00 81.88 358 ILE A N 1
ATOM 2779 C CA . ILE A 1 358 ? 4.223 -13.938 4.717 1.00 81.88 358 ILE A CA 1
ATOM 2780 C C . ILE A 1 358 ? 3.403 -12.858 3.997 1.00 81.88 358 ILE A C 1
ATOM 2782 O O . ILE A 1 358 ? 2.230 -12.659 4.295 1.00 81.88 358 ILE A O 1
ATOM 2786 N N . TRP A 1 359 ? 4.019 -12.179 3.027 1.00 84.06 359 TRP A N 1
ATOM 2787 C CA . TRP A 1 359 ? 3.490 -10.961 2.409 1.00 84.06 359 TRP A CA 1
ATOM 2788 C C . TRP A 1 359 ? 2.919 -11.163 1.009 1.00 84.06 359 TRP A C 1
ATOM 2790 O O . TRP A 1 359 ? 2.219 -10.289 0.489 1.00 84.06 359 TRP A O 1
ATOM 2800 N N . THR A 1 360 ? 3.224 -12.299 0.389 1.00 86.94 360 THR A N 1
ATOM 2801 C CA . THR A 1 360 ? 2.806 -12.610 -0.972 1.00 86.94 360 THR A CA 1
ATOM 2802 C C . THR A 1 360 ? 2.108 -13.963 -1.010 1.00 86.94 360 THR A C 1
ATOM 2804 O O . THR A 1 360 ? 2.748 -14.978 -0.721 1.00 86.94 360 THR A O 1
ATOM 2807 N N . PRO A 1 361 ? 0.819 -13.997 -1.398 1.00 85.62 361 PRO A N 1
ATOM 2808 C CA . PRO A 1 361 ? 0.114 -15.242 -1.665 1.00 85.62 361 PRO A CA 1
ATOM 2809 C C . PRO A 1 361 ? 0.852 -16.088 -2.706 1.00 85.62 361 PRO A C 1
ATOM 2811 O O . PRO A 1 361 ? 1.492 -15.563 -3.625 1.00 85.62 361 PRO A O 1
ATOM 2814 N N . LEU A 1 362 ? 0.748 -17.410 -2.576 1.00 79.31 362 LEU A N 1
ATOM 2815 C CA . LEU A 1 362 ? 1.477 -18.344 -3.427 1.00 79.31 362 LEU A CA 1
ATOM 2816 C C . LEU A 1 362 ? 1.147 -18.113 -4.913 1.00 79.31 362 LEU A C 1
ATOM 2818 O O . LEU A 1 362 ? -0.010 -18.175 -5.321 1.00 79.31 362 LEU A O 1
ATOM 2822 N N . GLY A 1 363 ? 2.180 -17.886 -5.730 1.00 82.62 363 GLY A N 1
ATOM 2823 C CA . GLY A 1 363 ? 2.034 -17.663 -7.173 1.00 82.62 363 GLY A CA 1
ATOM 2824 C C . GLY A 1 363 ? 1.688 -16.226 -7.582 1.00 82.62 363 GLY A C 1
ATOM 2825 O O . GLY A 1 363 ? 1.489 -15.979 -8.768 1.00 82.62 363 GLY A O 1
ATOM 2826 N N . GLU A 1 364 ? 1.649 -15.272 -6.646 1.00 88.38 364 GLU A N 1
ATOM 2827 C CA . GLU A 1 364 ? 1.383 -13.855 -6.942 1.00 88.38 364 GLU A CA 1
ATOM 2828 C C . GLU A 1 364 ? 2.646 -12.971 -6.959 1.00 88.38 364 GLU A C 1
ATOM 2830 O O . GLU A 1 364 ? 2.545 -11.751 -7.056 1.00 88.38 364 GLU A O 1
ATOM 2835 N N . GLU A 1 365 ? 3.841 -13.562 -6.912 1.00 87.56 365 GLU A N 1
ATOM 2836 C CA . GLU A 1 365 ? 5.136 -12.862 -6.824 1.00 87.56 365 GLU A CA 1
ATOM 2837 C C . GLU A 1 365 ? 5.321 -11.805 -7.920 1.00 87.56 365 GLU A C 1
ATOM 2839 O O . GLU A 1 365 ? 5.637 -10.645 -7.639 1.00 87.56 365 GLU A O 1
ATOM 2844 N N . ASP A 1 366 ? 5.068 -12.180 -9.174 1.00 81.19 366 ASP A N 1
ATOM 2845 C CA . ASP A 1 366 ? 5.196 -11.272 -10.314 1.00 81.19 366 ASP A CA 1
ATOM 2846 C C . ASP A 1 366 ? 4.123 -10.176 -10.301 1.00 81.19 366 ASP A C 1
ATOM 2848 O O . ASP A 1 366 ? 4.407 -9.030 -10.656 1.00 81.19 366 ASP A O 1
ATOM 2852 N N . ALA A 1 367 ? 2.913 -10.490 -9.826 1.00 85.06 367 ALA A N 1
ATOM 2853 C CA . ALA A 1 367 ? 1.824 -9.525 -9.703 1.00 85.06 367 ALA A CA 1
ATOM 2854 C C . ALA A 1 367 ? 2.099 -8.495 -8.596 1.00 85.06 367 ALA A C 1
ATOM 2856 O O . ALA A 1 367 ? 1.873 -7.300 -8.791 1.00 85.06 367 ALA A O 1
ATOM 2857 N N . VAL A 1 368 ? 2.635 -8.933 -7.451 1.00 85.31 368 VAL A N 1
ATOM 2858 C CA . VAL A 1 368 ? 3.093 -8.036 -6.380 1.00 85.31 368 VAL A CA 1
ATOM 2859 C C . VAL A 1 368 ? 4.252 -7.177 -6.883 1.00 85.31 368 VAL A C 1
ATOM 2861 O O . VAL A 1 368 ? 4.247 -5.967 -6.673 1.00 85.31 368 VAL A O 1
ATOM 2864 N N . ARG A 1 369 ? 5.210 -7.752 -7.623 1.00 85.88 369 ARG A N 1
ATOM 2865 C CA . ARG A 1 369 ? 6.328 -6.993 -8.203 1.00 85.88 369 ARG A CA 1
ATOM 2866 C C . ARG A 1 369 ? 5.855 -5.929 -9.199 1.00 85.88 369 ARG A C 1
ATOM 2868 O O . ARG A 1 369 ? 6.356 -4.808 -9.159 1.00 85.88 369 ARG A O 1
ATOM 2875 N N . ALA A 1 370 ? 4.898 -6.252 -10.069 1.00 81.88 370 ALA A N 1
ATOM 2876 C CA . ALA A 1 370 ? 4.307 -5.293 -11.003 1.00 81.88 370 ALA A CA 1
ATOM 2877 C C . ALA A 1 370 ? 3.589 -4.155 -10.262 1.00 81.88 370 ALA A C 1
ATOM 2879 O O . ALA A 1 370 ? 3.831 -2.987 -10.548 1.00 81.88 370 ALA A O 1
ATOM 2880 N N . TRP A 1 371 ? 2.794 -4.489 -9.245 1.00 89.38 371 TRP A N 1
ATOM 2881 C CA . TRP A 1 371 ? 2.119 -3.503 -8.403 1.00 89.38 371 TRP A CA 1
ATOM 2882 C C . TRP A 1 371 ? 3.093 -2.547 -7.706 1.00 89.38 371 TRP A C 1
ATOM 2884 O O . TRP A 1 371 ? 2.902 -1.332 -7.736 1.00 89.38 371 TRP A O 1
ATOM 2894 N N . LEU A 1 372 ? 4.177 -3.070 -7.129 1.00 88.19 372 LEU A N 1
ATOM 2895 C CA . LEU A 1 372 ? 5.185 -2.251 -6.452 1.00 88.19 372 LEU A CA 1
ATOM 2896 C C . LEU A 1 372 ? 5.898 -1.285 -7.402 1.00 88.19 372 LEU A C 1
ATOM 2898 O O . LEU A 1 372 ? 6.208 -0.170 -6.991 1.00 88.19 372 LEU A O 1
ATOM 2902 N N . ARG A 1 373 ? 6.095 -1.641 -8.680 1.00 82.94 373 ARG A N 1
ATOM 2903 C CA . ARG A 1 373 ? 6.606 -0.687 -9.685 1.00 82.94 373 ARG A CA 1
ATOM 2904 C C . ARG A 1 373 ? 5.689 0.522 -9.839 1.00 82.94 373 ARG A C 1
ATOM 2906 O O . ARG A 1 373 ? 6.177 1.627 -10.058 1.00 82.94 373 ARG A O 1
ATOM 2913 N N . GLU A 1 374 ? 4.379 0.328 -9.707 1.00 83.94 374 GLU A N 1
ATOM 2914 C CA . GLU A 1 374 ? 3.414 1.414 -9.824 1.00 83.94 374 GLU A CA 1
ATOM 2915 C C . GLU A 1 374 ? 3.343 2.274 -8.562 1.00 83.94 374 GLU A C 1
ATOM 2917 O O . GLU A 1 374 ? 3.360 3.499 -8.681 1.00 83.94 374 GLU A O 1
ATOM 2922 N N . VAL A 1 375 ? 3.238 1.675 -7.372 1.00 86.69 375 VAL A N 1
ATOM 2923 C CA . VAL A 1 375 ? 2.921 2.415 -6.129 1.00 86.69 375 VAL A CA 1
ATOM 2924 C C . VAL A 1 375 ? 4.107 2.666 -5.210 1.00 86.69 375 VAL A C 1
ATOM 2926 O O . VAL A 1 375 ? 4.028 3.515 -4.332 1.00 86.69 375 VAL A O 1
ATOM 2929 N N . ALA A 1 376 ? 5.207 1.953 -5.393 1.00 84.75 376 ALA A N 1
ATOM 2930 C CA . ALA A 1 376 ? 6.416 2.102 -4.598 1.00 84.75 376 ALA A CA 1
ATOM 2931 C C . ALA A 1 376 ? 7.650 1.984 -5.502 1.00 84.75 376 ALA A C 1
ATOM 2933 O O . ALA A 1 376 ? 8.514 1.144 -5.238 1.00 84.75 376 ALA A O 1
ATOM 2934 N N . PRO A 1 377 ? 7.744 2.768 -6.598 1.00 74.19 377 PRO A N 1
ATOM 2935 C CA . PRO A 1 377 ? 8.915 2.701 -7.456 1.00 74.19 377 PRO A CA 1
ATOM 2936 C C . PRO A 1 377 ? 10.146 2.966 -6.593 1.00 74.19 377 PRO A C 1
ATOM 2938 O O . PRO A 1 377 ? 10.147 3.918 -5.807 1.00 74.19 377 PRO A O 1
ATOM 2941 N N . ARG A 1 378 ? 11.182 2.128 -6.720 1.00 60.06 378 ARG A N 1
ATOM 2942 C CA . ARG A 1 378 ? 12.488 2.455 -6.145 1.00 60.06 378 ARG A CA 1
ATOM 2943 C C . ARG A 1 378 ? 12.917 3.771 -6.773 1.00 60.06 378 ARG A C 1
ATOM 2945 O O . ARG A 1 378 ? 13.316 3.814 -7.932 1.00 60.06 378 ARG A O 1
ATOM 2952 N N . GLN A 1 379 ? 12.758 4.858 -6.031 1.00 47.50 379 GLN A N 1
ATOM 2953 C CA . GLN A 1 379 ? 13.466 6.080 -6.347 1.00 47.50 379 GLN A CA 1
ATOM 2954 C C . GLN A 1 379 ? 14.939 5.765 -6.138 1.00 47.50 379 GLN A C 1
ATOM 2956 O O . GLN A 1 379 ? 15.288 5.128 -5.141 1.00 47.50 379 GLN A O 1
ATOM 2961 N N . ALA A 1 380 ? 15.787 6.164 -7.084 1.00 37.47 380 ALA A N 1
ATOM 2962 C CA . ALA A 1 380 ? 17.226 6.130 -6.896 1.00 37.47 380 ALA A CA 1
ATOM 2963 C C . ALA A 1 380 ? 17.532 6.761 -5.529 1.00 37.47 380 ALA A C 1
ATOM 2965 O O . ALA A 1 380 ? 17.229 7.935 -5.303 1.00 37.47 380 ALA A O 1
ATOM 2966 N N . LEU A 1 381 ? 18.028 5.948 -4.593 1.00 32.09 381 LEU A N 1
ATOM 2967 C CA . LEU A 1 381 ? 18.338 6.359 -3.230 1.00 32.09 381 LEU A CA 1
ATOM 2968 C C . LEU A 1 381 ? 19.125 7.673 -3.260 1.00 32.09 381 LEU A C 1
ATOM 2970 O O . LEU A 1 381 ? 20.256 7.726 -3.747 1.00 32.09 381 LEU A O 1
ATOM 2974 N N . ARG A 1 382 ? 18.554 8.725 -2.663 1.00 32.22 382 ARG A N 1
ATOM 2975 C CA . ARG A 1 382 ? 19.367 9.771 -2.048 1.00 32.22 382 ARG A CA 1
ATOM 2976 C C . ARG A 1 382 ? 20.211 9.080 -0.985 1.00 32.22 382 ARG A C 1
ATOM 2978 O O . ARG A 1 382 ? 19.710 8.734 0.079 1.00 32.22 382 ARG A O 1
ATOM 2985 N N . VAL A 1 383 ? 21.498 8.895 -1.254 1.00 33.38 383 VAL A N 1
ATOM 2986 C CA . VAL A 1 383 ? 22.471 8.583 -0.204 1.00 33.38 383 VAL A CA 1
ATOM 2987 C C . VAL A 1 383 ? 22.677 9.862 0.609 1.00 33.38 383 VAL A C 1
ATOM 2989 O O . VAL A 1 383 ? 23.607 10.633 0.388 1.00 33.38 383 VAL A O 1
ATOM 2992 N N . GLY A 1 384 ? 21.753 10.131 1.528 1.00 32.62 384 GLY A N 1
ATOM 2993 C CA . GLY A 1 384 ? 21.977 11.042 2.638 1.00 32.62 384 GLY A CA 1
ATOM 2994 C C . GLY A 1 384 ? 22.683 10.272 3.743 1.00 32.62 384 GLY A C 1
ATOM 2995 O O . GLY A 1 384 ? 22.025 9.581 4.510 1.00 32.62 384 GLY A O 1
ATOM 2996 N N . GLY A 1 385 ? 24.013 10.367 3.812 1.00 28.66 385 GLY A N 1
ATOM 2997 C CA . GLY A 1 385 ? 24.752 9.820 4.950 1.00 28.66 385 GLY A CA 1
ATOM 2998 C C . GLY A 1 385 ? 26.159 9.306 4.679 1.00 28.66 385 GLY A C 1
ATOM 2999 O O . GLY A 1 385 ? 26.495 8.238 5.170 1.00 28.66 385 GLY A O 1
ATOM 3000 N N . VAL A 1 386 ? 27.004 10.061 3.972 1.00 27.67 386 VAL A N 1
ATOM 3001 C CA . VAL A 1 386 ? 28.446 10.066 4.264 1.00 27.67 386 VAL A CA 1
ATOM 3002 C C . VAL A 1 386 ? 28.938 11.504 4.117 1.00 27.67 386 VAL A C 1
ATOM 3004 O O . VAL A 1 386 ? 29.159 11.993 3.011 1.00 27.67 386 VAL A O 1
ATOM 3007 N N . GLU A 1 387 ? 29.136 12.198 5.239 1.00 40.09 387 GLU A N 1
ATOM 3008 C CA . GLU A 1 387 ? 30.135 13.261 5.262 1.00 40.09 387 GLU A CA 1
ATOM 3009 C C . GLU A 1 387 ? 31.502 12.604 5.034 1.00 40.09 387 GLU A C 1
ATOM 3011 O O . GLU A 1 387 ? 32.147 12.102 5.953 1.00 40.09 387 GLU A O 1
ATOM 3016 N N . SER A 1 388 ? 31.950 12.589 3.781 1.00 28.33 388 SER A N 1
ATOM 3017 C CA . SER A 1 388 ? 33.363 12.452 3.453 1.00 28.33 388 SER A CA 1
ATOM 3018 C C . SER A 1 388 ? 33.690 13.367 2.282 1.00 28.33 388 SER A C 1
ATOM 3020 O O . SER A 1 388 ? 33.448 13.044 1.124 1.00 28.33 388 SER A O 1
ATOM 3022 N N . ASN A 1 389 ? 34.208 14.543 2.637 1.00 32.94 389 ASN A N 1
ATOM 3023 C CA . ASN A 1 389 ? 35.133 15.380 1.877 1.00 32.94 389 ASN A CA 1
ATOM 3024 C C . ASN A 1 389 ? 35.407 14.948 0.426 1.00 32.94 389 ASN A C 1
ATOM 3026 O O . ASN A 1 389 ? 36.316 14.166 0.162 1.00 32.94 389 ASN A O 1
ATOM 3030 N N . THR A 1 390 ? 34.659 15.526 -0.510 1.00 31.06 390 THR A N 1
ATOM 3031 C CA . THR A 1 390 ? 35.142 16.314 -1.663 1.00 31.06 390 THR A CA 1
ATOM 3032 C C . THR A 1 390 ? 33.911 16.719 -2.473 1.00 31.06 390 THR A C 1
ATOM 3034 O O . THR A 1 390 ? 33.500 16.050 -3.412 1.00 31.06 390 THR A O 1
ATOM 3037 N N . ALA A 1 391 ? 33.261 17.809 -2.059 1.00 31.98 391 ALA A N 1
ATOM 3038 C CA . ALA A 1 391 ? 32.169 18.395 -2.821 1.00 31.98 391 ALA A CA 1
ATOM 3039 C C . ALA A 1 391 ? 32.714 18.962 -4.142 1.00 31.98 391 ALA A C 1
ATOM 3041 O O . ALA A 1 391 ? 33.252 20.067 -4.168 1.00 31.98 391 ALA A O 1
ATOM 3042 N N . SER A 1 392 ? 32.558 18.214 -5.234 1.00 42.47 392 SER A N 1
ATOM 3043 C CA . SER A 1 392 ? 32.216 18.842 -6.507 1.00 42.47 392 SER A CA 1
ATOM 3044 C C . SER A 1 392 ? 30.711 19.100 -6.452 1.00 42.47 392 SER A C 1
ATOM 3046 O O . SER A 1 392 ? 29.923 18.161 -6.340 1.00 42.47 392 SER A O 1
ATOM 3048 N N . MET A 1 393 ? 30.303 20.368 -6.393 1.00 60.34 393 MET A N 1
ATOM 3049 C CA . MET A 1 393 ? 28.891 20.725 -6.545 1.00 60.34 393 MET A CA 1
ATOM 3050 C C . MET A 1 393 ? 28.418 20.255 -7.922 1.00 60.34 393 MET A C 1
ATOM 3052 O O . MET A 1 393 ? 29.110 20.503 -8.904 1.00 60.34 393 MET A O 1
ATOM 3056 N N . ALA A 1 394 ? 27.237 19.635 -7.999 1.00 68.00 394 ALA A N 1
ATOM 3057 C CA . ALA A 1 394 ? 26.632 19.290 -9.282 1.00 68.00 394 ALA A CA 1
ATOM 3058 C C . ALA A 1 394 ? 26.564 20.532 -10.204 1.00 68.00 394 ALA A C 1
ATOM 3060 O O . ALA A 1 394 ? 26.275 21.639 -9.722 1.00 68.00 394 ALA A O 1
ATOM 3061 N N . PRO A 1 395 ? 26.844 20.376 -11.509 1.00 84.56 395 PRO A N 1
ATOM 3062 C CA . PRO A 1 395 ? 26.929 21.480 -12.446 1.00 84.56 395 PRO A CA 1
ATOM 3063 C C . PRO A 1 395 ? 25.573 22.152 -12.602 1.00 84.56 395 PRO A C 1
ATOM 3065 O O . PRO A 1 395 ? 24.517 21.517 -12.658 1.00 84.56 395 PRO A O 1
ATOM 3068 N N . LYS A 1 396 ? 25.606 23.481 -12.674 1.00 89.38 396 LYS A N 1
ATOM 3069 C CA . LYS A 1 396 ? 24.399 24.281 -12.827 1.00 89.38 396 LYS A CA 1
ATOM 3070 C C . LYS A 1 396 ? 24.040 24.394 -14.302 1.00 89.38 396 LYS A C 1
ATOM 3072 O O . LYS A 1 396 ? 24.798 24.961 -15.082 1.00 89.38 396 LYS A O 1
ATOM 3077 N N . VAL A 1 397 ? 22.842 23.943 -14.650 1.00 90.69 397 VAL A N 1
ATOM 3078 C CA . VAL A 1 397 ? 22.264 24.119 -15.981 1.00 90.69 397 VAL A CA 1
ATOM 3079 C C . VAL A 1 397 ? 21.772 25.559 -16.097 1.00 90.69 397 VAL A C 1
ATOM 3081 O O . VAL A 1 397 ? 20.868 25.995 -15.382 1.00 90.69 397 VAL A O 1
ATOM 3084 N N . THR A 1 398 ? 22.388 26.325 -16.990 1.00 88.19 398 THR A N 1
ATOM 3085 C CA . THR A 1 398 ? 22.043 27.734 -17.242 1.00 88.19 398 THR A CA 1
ATOM 3086 C C . THR A 1 398 ? 21.320 27.924 -18.567 1.00 88.19 398 THR A C 1
ATOM 3088 O O . THR A 1 398 ? 20.587 28.898 -18.738 1.00 88.19 398 THR A O 1
ATOM 3091 N N . HIS A 1 399 ? 21.493 26.982 -19.492 1.00 88.81 399 HIS A N 1
ATOM 3092 C CA . HIS A 1 399 ? 20.859 26.954 -20.798 1.00 88.81 399 HIS A CA 1
ATOM 3093 C C . HIS A 1 399 ? 20.542 25.506 -21.192 1.00 88.81 399 HIS A C 1
ATOM 3095 O O . HIS A 1 399 ? 21.266 24.583 -20.843 1.00 88.81 399 HIS A O 1
ATOM 3101 N N . PHE A 1 400 ? 19.509 25.290 -22.013 1.00 83.38 400 PHE A N 1
ATOM 3102 C CA . PHE A 1 400 ? 19.176 23.943 -22.512 1.00 83.38 400 PHE A CA 1
ATOM 3103 C C . PHE A 1 400 ? 20.294 23.284 -23.336 1.00 83.38 400 PHE A C 1
ATOM 3105 O O . PHE A 1 400 ? 20.306 22.069 -23.474 1.00 83.38 400 PHE A O 1
ATOM 3112 N N . ARG A 1 401 ? 21.222 24.080 -23.886 1.00 86.25 401 ARG A N 1
ATOM 3113 C CA . ARG A 1 401 ? 22.396 23.589 -24.627 1.00 86.25 401 ARG A CA 1
ATOM 3114 C C . ARG A 1 401 ? 23.483 22.993 -23.731 1.00 86.25 401 ARG A C 1
ATOM 3116 O O . ARG A 1 401 ? 24.419 22.418 -24.265 1.00 86.25 401 ARG A O 1
ATOM 3123 N N . ASP A 1 402 ? 23.373 23.187 -22.417 1.00 87.56 402 ASP A N 1
ATOM 3124 C CA . ASP A 1 402 ? 24.306 22.627 -21.439 1.00 87.56 402 ASP A CA 1
ATOM 3125 C C . ASP A 1 402 ? 24.024 21.125 -21.221 1.00 87.56 402 ASP A C 1
ATOM 3127 O O . ASP A 1 402 ? 24.855 20.423 -20.667 1.00 87.56 402 ASP A O 1
ATOM 3131 N N . LEU A 1 403 ? 22.849 20.629 -21.640 1.00 89.62 403 LEU A N 1
ATOM 3132 C CA . LEU A 1 403 ? 22.472 19.218 -21.563 1.00 89.62 403 LEU A CA 1
ATOM 3133 C C . LEU A 1 403 ? 22.878 18.490 -22.852 1.00 89.62 403 LEU A C 1
ATOM 3135 O O . LEU A 1 403 ? 22.431 18.854 -23.941 1.00 89.62 403 LEU A O 1
ATOM 3139 N N . ASP A 1 404 ? 23.656 17.419 -22.721 1.00 89.56 404 ASP A N 1
ATOM 3140 C CA . ASP A 1 404 ? 24.071 16.553 -23.831 1.00 89.56 404 ASP A CA 1
ATOM 3141 C C . ASP A 1 404 ? 22.929 15.676 -24.354 1.00 89.56 404 ASP A C 1
ATOM 3143 O O . ASP A 1 404 ? 22.886 15.321 -25.533 1.00 89.56 404 ASP A O 1
ATOM 3147 N N . PHE A 1 405 ? 21.992 15.313 -23.477 1.00 87.31 405 PHE A N 1
ATOM 3148 C CA . PHE A 1 405 ? 20.886 14.421 -23.802 1.00 87.31 405 PHE A CA 1
ATOM 3149 C C . PHE A 1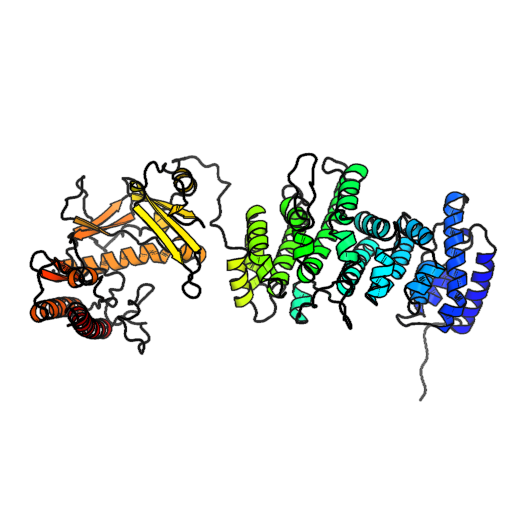 405 ? 19.636 14.801 -23.017 1.00 87.31 405 PHE A C 1
ATOM 3151 O O . PHE A 1 405 ? 19.721 15.093 -21.826 1.00 87.31 405 PHE A O 1
ATOM 3158 N N . VAL A 1 406 ? 18.472 14.759 -23.675 1.00 90.75 406 VAL A N 1
ATOM 3159 C CA . VAL A 1 406 ? 17.149 14.870 -23.043 1.00 90.75 406 VAL A CA 1
ATOM 3160 C C . VAL A 1 406 ? 16.149 14.011 -23.819 1.00 90.75 406 VAL A C 1
ATOM 3162 O O . VAL A 1 406 ? 15.891 14.272 -24.997 1.00 90.75 406 VAL A O 1
ATOM 3165 N N . ALA A 1 407 ? 15.527 13.032 -23.165 1.00 87.12 407 ALA A N 1
ATOM 3166 C CA . ALA A 1 407 ? 14.515 12.165 -23.767 1.00 87.12 407 ALA A CA 1
ATOM 3167 C C . ALA A 1 407 ? 13.337 11.915 -22.824 1.00 87.12 407 ALA A C 1
ATOM 3169 O O . ALA A 1 407 ? 13.505 11.853 -21.612 1.00 87.12 407 ALA A O 1
ATOM 3170 N N . GLU A 1 408 ? 12.141 11.766 -23.393 1.00 89.50 408 GLU A N 1
ATOM 3171 C CA . GLU A 1 408 ? 10.956 11.313 -22.659 1.00 89.50 408 GLU A CA 1
ATOM 3172 C C . GLU A 1 408 ? 10.772 9.816 -22.907 1.00 89.50 408 GLU A C 1
ATOM 3174 O O . GLU A 1 408 ? 10.843 9.376 -24.055 1.00 89.50 408 GLU A O 1
ATOM 3179 N N . SER A 1 409 ? 10.514 9.067 -21.840 1.00 81.62 409 SER A N 1
ATOM 3180 C CA . SER A 1 409 ? 10.157 7.655 -21.893 1.00 81.62 409 SER A CA 1
ATOM 3181 C C . SER A 1 409 ? 8.647 7.482 -21.755 1.00 81.62 409 SER A C 1
ATOM 3183 O O . SER A 1 409 ? 7.974 8.226 -21.026 1.00 81.62 409 SER A O 1
ATOM 3185 N N . PHE A 1 410 ? 8.119 6.502 -22.481 1.00 80.94 410 PHE A N 1
ATOM 3186 C CA . PHE A 1 410 ? 6.701 6.182 -22.540 1.00 80.94 410 PHE A CA 1
ATOM 3187 C C . PHE A 1 410 ? 6.504 4.690 -22.359 1.00 80.94 410 PHE A C 1
ATOM 3189 O O . PHE A 1 410 ? 7.286 3.889 -22.864 1.00 80.94 410 PHE A O 1
ATOM 3196 N N . ASP A 1 411 ? 5.424 4.342 -21.682 1.00 74.75 411 ASP A N 1
ATOM 3197 C CA . ASP A 1 411 ? 4.962 2.974 -21.586 1.00 74.75 411 ASP A CA 1
ATOM 3198 C C . ASP A 1 411 ? 4.579 2.468 -22.992 1.00 74.75 411 ASP A C 1
ATOM 3200 O O . ASP A 1 411 ? 3.771 3.118 -23.670 1.00 74.75 411 ASP A O 1
ATOM 3204 N N . PRO A 1 412 ? 5.172 1.361 -23.470 1.00 54.56 412 PRO A N 1
ATOM 3205 C CA . PRO A 1 412 ? 5.001 0.905 -24.847 1.00 54.56 412 PRO A CA 1
ATOM 3206 C C . PRO A 1 412 ? 3.583 0.398 -25.146 1.00 54.56 412 PRO A C 1
ATOM 3208 O O . PRO A 1 412 ? 3.153 0.470 -26.297 1.00 54.56 412 PRO A O 1
ATOM 3211 N N . ASP A 1 413 ? 2.844 -0.060 -24.132 1.00 64.38 413 ASP A N 1
ATOM 3212 C CA . ASP A 1 413 ? 1.510 -0.644 -24.297 1.00 64.38 413 ASP A CA 1
ATOM 3213 C C . ASP A 1 413 ? 0.406 0.419 -24.222 1.00 64.38 413 ASP A C 1
ATOM 3215 O O . ASP A 1 413 ? -0.562 0.407 -24.985 1.00 64.38 413 ASP A O 1
ATOM 3219 N N . THR A 1 414 ? 0.547 1.362 -23.294 1.00 72.88 414 THR A N 1
ATOM 3220 C CA . THR A 1 414 ? -0.463 2.385 -22.993 1.00 72.88 414 THR A CA 1
ATOM 3221 C C . THR A 1 414 ? -0.153 3.740 -23.626 1.00 72.88 414 THR A C 1
ATOM 3223 O O . THR A 1 414 ? -1.036 4.598 -23.710 1.00 72.88 414 THR A O 1
ATOM 3226 N N . GLY A 1 415 ? 1.095 3.971 -24.046 1.00 77.94 415 GLY A N 1
ATOM 3227 C CA . GLY A 1 415 ? 1.590 5.276 -24.485 1.00 77.94 415 GLY A CA 1
ATOM 3228 C C . GLY A 1 415 ? 1.659 6.315 -23.359 1.00 77.94 415 GLY A C 1
ATOM 3229 O O . GLY A 1 415 ? 1.826 7.511 -23.629 1.00 77.94 415 GLY A O 1
ATOM 3230 N N . ALA A 1 416 ? 1.489 5.897 -22.099 1.00 77.12 416 ALA A N 1
ATOM 3231 C CA . ALA A 1 416 ? 1.542 6.786 -20.950 1.00 77.12 416 ALA A CA 1
ATOM 3232 C C . ALA A 1 416 ? 2.963 7.325 -20.752 1.00 77.12 416 ALA A C 1
ATOM 3234 O O . ALA A 1 416 ? 3.949 6.623 -20.939 1.00 77.12 416 ALA A O 1
ATOM 3235 N N . PHE A 1 417 ? 3.077 8.592 -20.364 1.00 84.38 417 PHE A N 1
ATOM 3236 C CA . PHE A 1 417 ? 4.375 9.179 -20.038 1.00 84.38 417 PHE A CA 1
ATOM 3237 C C . PHE A 1 417 ? 4.903 8.612 -18.720 1.00 84.38 417 PHE A C 1
ATOM 3239 O O . PHE A 1 417 ? 4.178 8.628 -17.727 1.00 84.38 417 PHE A O 1
ATOM 3246 N N . LEU A 1 418 ? 6.165 8.185 -18.719 1.00 78.75 418 LEU A N 1
ATOM 3247 C CA . LEU A 1 418 ? 6.836 7.644 -17.540 1.00 78.75 418 LEU A CA 1
ATOM 3248 C C . LEU A 1 418 ? 7.714 8.710 -16.878 1.00 78.75 418 LEU A C 1
ATOM 3250 O O . LEU A 1 418 ? 7.455 9.129 -15.750 1.00 78.75 418 LEU A O 1
ATOM 3254 N N . TYR A 1 419 ? 8.737 9.181 -17.589 1.00 87.31 419 TYR A N 1
ATOM 3255 C CA . TYR A 1 419 ? 9.716 10.138 -17.073 1.00 87.31 419 TYR A CA 1
ATOM 3256 C C . TYR A 1 419 ? 10.487 10.827 -18.205 1.00 87.31 419 TYR A C 1
ATOM 3258 O O . TYR A 1 419 ? 10.475 10.389 -19.354 1.00 87.31 419 TYR A O 1
ATOM 3266 N N . THR A 1 420 ? 11.179 11.912 -17.870 1.00 87.81 420 THR A N 1
ATOM 3267 C CA . THR A 1 420 ? 12.183 12.564 -18.712 1.00 87.81 420 THR A CA 1
ATOM 3268 C C . THR A 1 420 ? 13.565 12.268 -18.149 1.00 87.81 420 THR A C 1
ATOM 3270 O O . THR A 1 420 ? 13.842 12.617 -17.004 1.00 87.81 420 THR A O 1
ATOM 3273 N N . THR A 1 421 ? 14.431 11.675 -18.963 1.00 91.38 421 THR A N 1
ATOM 3274 C CA . THR A 1 421 ? 15.845 11.420 -18.666 1.00 91.38 421 THR A CA 1
ATOM 3275 C C . THR A 1 421 ? 16.711 12.485 -19.328 1.00 91.38 421 THR A C 1
ATOM 3277 O O . THR A 1 421 ? 16.425 12.904 -20.452 1.00 91.38 421 THR A O 1
ATOM 3280 N N . PHE A 1 422 ? 17.774 12.922 -18.659 1.00 93.75 422 PHE A N 1
ATOM 3281 C CA . PHE A 1 422 ? 18.727 13.884 -19.198 1.00 93.75 422 PHE A CA 1
ATOM 3282 C C . PHE A 1 422 ? 20.137 13.685 -18.645 1.00 93.75 422 PHE A C 1
ATOM 3284 O O . PHE A 1 422 ? 20.321 13.170 -17.544 1.00 93.75 422 PHE A O 1
ATOM 3291 N N . THR A 1 423 ? 21.138 14.112 -19.414 1.00 93.44 423 THR A N 1
ATOM 3292 C CA . THR A 1 423 ? 22.546 14.055 -19.002 1.00 93.44 423 THR A CA 1
ATOM 3293 C C . THR A 1 423 ? 23.269 15.357 -19.298 1.00 93.44 423 THR A C 1
ATOM 3295 O O . THR A 1 423 ? 22.951 16.042 -20.270 1.00 93.44 423 THR A O 1
ATOM 3298 N N . LEU A 1 424 ? 24.280 15.647 -18.488 1.00 93.50 424 LEU A N 1
ATOM 3299 C CA . LEU A 1 424 ? 25.258 16.709 -18.695 1.00 93.50 424 LEU A CA 1
ATOM 3300 C C . LEU A 1 424 ? 26.655 16.104 -18.573 1.00 93.50 424 LEU A C 1
ATOM 3302 O O . LEU A 1 424 ? 26.923 15.354 -17.634 1.00 93.50 424 LEU A O 1
ATOM 3306 N N . ILE A 1 425 ? 27.527 16.407 -19.527 1.00 91.31 425 ILE A N 1
ATOM 3307 C CA . ILE A 1 425 ? 28.891 15.898 -19.597 1.00 91.31 425 ILE A CA 1
ATOM 3308 C C . ILE A 1 425 ? 29.861 17.080 -19.544 1.00 91.31 425 ILE A C 1
ATOM 3310 O O . ILE A 1 425 ? 29.844 17.956 -20.405 1.00 91.31 425 ILE A O 1
ATOM 3314 N N . GLU A 1 426 ? 30.717 17.112 -18.524 1.00 89.31 426 GLU A N 1
ATOM 3315 C CA . GLU A 1 426 ? 31.721 18.172 -18.371 1.00 89.31 426 GLU A CA 1
ATOM 3316 C C . GLU A 1 426 ? 32.953 17.941 -19.268 1.00 89.31 426 GLU A C 1
ATOM 3318 O O . GLU A 1 426 ? 33.101 16.898 -19.907 1.00 89.31 426 GLU A O 1
ATOM 3323 N N . GLU A 1 427 ? 33.869 18.916 -19.321 1.00 80.62 427 GLU A N 1
ATOM 3324 C CA . GLU A 1 427 ? 35.023 18.919 -20.240 1.00 80.62 427 GLU A CA 1
ATOM 3325 C C . GLU A 1 427 ? 35.957 17.704 -20.094 1.00 80.62 427 GLU A C 1
ATOM 3327 O O . GLU A 1 427 ? 36.594 17.300 -21.070 1.00 80.62 427 GLU A O 1
ATOM 3332 N N . ASP A 1 428 ? 36.032 17.099 -18.904 1.00 84.12 428 ASP A N 1
ATOM 3333 C CA . ASP A 1 428 ? 36.829 15.889 -18.673 1.00 84.12 428 ASP A CA 1
ATOM 3334 C C . ASP A 1 428 ? 36.052 14.596 -18.994 1.00 84.12 428 ASP A C 1
ATOM 3336 O O . ASP A 1 428 ? 36.598 13.513 -18.872 1.00 84.12 428 ASP A O 1
ATOM 3340 N N . ASP A 1 429 ? 34.802 14.652 -19.458 1.00 88.88 429 ASP A N 1
ATOM 3341 C CA . ASP A 1 429 ? 33.869 13.517 -19.596 1.00 88.88 429 ASP A CA 1
ATOM 3342 C C . ASP A 1 429 ? 33.311 12.969 -18.284 1.00 88.88 429 ASP A C 1
ATOM 3344 O O . ASP A 1 429 ? 32.954 11.789 -18.196 1.00 88.88 429 ASP A O 1
ATOM 3348 N N . GLU A 1 430 ? 33.259 13.794 -17.245 1.00 91.75 430 GLU A N 1
ATOM 3349 C CA . GLU A 1 430 ? 32.454 13.473 -16.070 1.00 91.75 430 GLU A CA 1
ATOM 3350 C C . GLU A 1 430 ? 30.979 13.567 -16.441 1.00 91.75 430 GLU A C 1
ATOM 3352 O O . GLU A 1 430 ? 30.541 14.563 -17.016 1.00 91.75 430 GLU A O 1
ATOM 3357 N N . VAL A 1 431 ? 30.224 12.515 -16.137 1.00 93.69 431 VAL A N 1
ATOM 3358 C CA . VAL A 1 431 ? 28.807 12.447 -16.481 1.00 93.69 431 VAL A CA 1
ATOM 3359 C C . VAL A 1 431 ? 27.966 12.729 -15.255 1.00 93.69 431 VAL A C 1
ATOM 3361 O O . VAL A 1 431 ? 28.135 12.112 -14.203 1.00 93.69 431 VAL A O 1
ATOM 3364 N N . TYR A 1 432 ? 27.003 13.619 -15.434 1.00 94.06 432 TYR A N 1
ATOM 3365 C CA . TYR A 1 432 ? 25.916 13.853 -14.510 1.00 94.06 432 TYR A CA 1
ATOM 3366 C C . TYR A 1 432 ? 24.625 13.395 -15.171 1.00 94.06 432 TYR A C 1
ATOM 3368 O O . TYR A 1 432 ? 24.336 13.738 -16.318 1.00 94.06 432 TYR A O 1
ATOM 3376 N N . PHE A 1 433 ? 23.859 12.596 -14.444 1.00 94.00 433 PHE A N 1
ATOM 3377 C CA . PHE A 1 433 ? 22.618 12.000 -14.909 1.00 94.00 433 PHE A CA 1
ATOM 3378 C C . PHE A 1 433 ? 21.461 12.510 -14.056 1.00 94.00 433 PHE A C 1
ATOM 3380 O O . PHE A 1 433 ? 21.610 12.680 -12.846 1.00 94.00 433 PHE A O 1
ATOM 3387 N N . GLY A 1 434 ? 20.310 12.744 -14.681 1.00 91.69 434 GLY A N 1
ATOM 3388 C CA . GLY A 1 434 ? 19.079 13.076 -13.981 1.00 91.69 434 GLY A CA 1
ATOM 3389 C C . GLY A 1 434 ? 17.853 12.476 -14.657 1.00 91.69 434 GLY A C 1
ATOM 3390 O O . GLY A 1 434 ? 17.809 12.268 -15.873 1.00 91.69 434 GLY A O 1
ATOM 3391 N N . GLN A 1 435 ? 16.835 12.204 -13.847 1.00 91.81 435 GLN A N 1
ATOM 3392 C CA . GLN A 1 435 ? 15.547 11.701 -14.301 1.00 91.81 435 GLN A CA 1
ATOM 3393 C C . GLN A 1 435 ? 14.428 12.339 -13.480 1.00 91.81 435 GLN A C 1
ATOM 3395 O O . GLN A 1 435 ? 14.495 12.399 -12.254 1.00 91.81 435 GLN A O 1
ATOM 3400 N N . LEU A 1 436 ? 13.392 12.830 -14.157 1.00 86.56 436 LEU A N 1
ATOM 3401 C CA . LEU A 1 436 ? 12.248 13.485 -13.528 1.00 86.56 436 LEU A CA 1
ATOM 3402 C C . LEU A 1 436 ? 10.941 12.957 -14.112 1.00 86.56 436 LEU A C 1
ATOM 3404 O O . LEU A 1 436 ? 10.775 12.909 -15.328 1.00 86.56 436 LEU A O 1
ATOM 3408 N N . ALA A 1 437 ? 9.955 12.664 -13.262 1.00 90.88 437 ALA A N 1
ATOM 3409 C CA . ALA A 1 437 ? 8.588 12.313 -13.669 1.00 90.88 437 ALA A CA 1
ATOM 3410 C C . ALA A 1 437 ? 7.780 13.542 -14.155 1.00 90.88 437 ALA A C 1
ATOM 3412 O O . ALA A 1 437 ? 6.600 13.712 -13.853 1.00 90.88 437 ALA A O 1
ATOM 3413 N N . ILE A 1 438 ? 8.431 14.438 -14.898 1.00 86.94 438 ILE A N 1
ATOM 3414 C CA . ILE A 1 438 ? 7.889 15.690 -15.425 1.00 86.94 438 ILE A CA 1
ATOM 3415 C C . ILE A 1 438 ? 8.184 15.714 -16.922 1.00 86.94 438 ILE A C 1
ATOM 3417 O O . ILE A 1 438 ? 9.294 15.409 -17.342 1.00 86.94 438 ILE A O 1
ATOM 3421 N N . ARG A 1 439 ? 7.198 16.085 -17.742 1.00 86.69 439 ARG A N 1
ATOM 3422 C CA . ARG A 1 439 ? 7.379 16.274 -19.192 1.00 86.69 439 ARG A CA 1
ATOM 3423 C C . ARG A 1 439 ? 8.476 17.299 -19.470 1.00 86.69 439 ARG A C 1
ATOM 3425 O O . ARG A 1 439 ? 8.438 18.372 -18.875 1.00 86.69 439 ARG A O 1
ATOM 3432 N N . LYS A 1 440 ? 9.366 17.050 -20.434 1.00 89.06 440 LYS A N 1
ATOM 3433 C CA . LYS A 1 440 ? 10.545 17.896 -20.717 1.00 89.06 440 LYS A CA 1
ATOM 3434 C C . LYS A 1 440 ? 10.208 19.369 -20.953 1.00 89.06 440 LYS A C 1
ATOM 3436 O O . LYS A 1 440 ? 10.950 20.250 -20.548 1.00 89.06 440 LYS A O 1
ATOM 3441 N N . LEU A 1 441 ? 9.047 19.650 -21.554 1.00 88.81 441 LEU A N 1
ATOM 3442 C CA . LEU A 1 441 ? 8.568 21.016 -21.816 1.00 88.81 441 LEU A CA 1
ATOM 3443 C C . LEU A 1 441 ? 8.166 21.790 -20.550 1.00 88.81 441 LEU A C 1
ATOM 3445 O O . LEU A 1 441 ? 7.915 22.990 -20.626 1.00 88.81 441 LEU A O 1
ATOM 3449 N N . LYS A 1 442 ? 8.043 21.105 -19.411 1.00 90.38 442 LYS A N 1
ATOM 3450 C CA . LYS A 1 442 ? 7.629 21.668 -18.123 1.00 90.38 442 LYS A CA 1
ATOM 3451 C C . LYS A 1 442 ? 8.763 21.717 -17.098 1.00 90.38 442 LYS A C 1
ATOM 3453 O O . LYS A 1 442 ? 8.526 22.230 -16.014 1.00 90.38 442 LYS A O 1
ATOM 3458 N N . ILE A 1 443 ? 9.946 21.195 -17.423 1.00 89.12 443 ILE A N 1
ATOM 3459 C CA . ILE A 1 443 ? 11.095 21.188 -16.514 1.00 89.12 443 ILE A CA 1
ATOM 3460 C C . ILE A 1 443 ? 11.817 22.535 -16.618 1.00 89.12 443 ILE A C 1
ATOM 3462 O O . ILE A 1 443 ? 12.204 22.973 -17.704 1.00 89.12 443 ILE A O 1
ATOM 3466 N N . SER A 1 444 ? 12.001 23.198 -15.484 1.00 91.50 444 SER A N 1
ATOM 3467 C CA . SER A 1 444 ? 12.818 24.401 -15.357 1.00 91.50 444 SER A CA 1
ATOM 3468 C C . SER A 1 444 ? 14.315 24.067 -15.299 1.00 91.50 444 SER A C 1
ATOM 3470 O O . SER A 1 444 ? 14.724 22.975 -14.915 1.00 91.50 444 SER A O 1
ATOM 3472 N N . LEU A 1 445 ? 15.175 25.030 -15.644 1.00 90.00 445 LEU A N 1
ATOM 3473 C CA . LEU A 1 445 ? 16.636 24.857 -15.567 1.00 90.00 445 LEU A CA 1
ATOM 3474 C C . LEU A 1 445 ? 17.126 24.561 -14.136 1.00 90.00 445 LEU A C 1
ATOM 3476 O O . LEU A 1 445 ? 18.126 23.869 -13.946 1.00 90.00 445 LEU A O 1
ATOM 3480 N N . GLU A 1 446 ? 16.410 25.057 -13.125 1.00 89.88 446 GLU A N 1
ATOM 3481 C CA . GLU A 1 446 ? 16.684 24.771 -11.714 1.00 89.88 446 GLU A CA 1
ATOM 3482 C C . GLU A 1 446 ? 16.301 23.334 -11.337 1.00 89.88 446 GLU A C 1
ATOM 3484 O O . GLU A 1 446 ? 17.068 22.657 -10.652 1.00 89.88 446 GLU A O 1
ATOM 3489 N N . GLU A 1 447 ? 15.181 22.821 -11.850 1.00 88.44 447 GLU A N 1
ATOM 3490 C CA . GLU A 1 447 ? 14.809 21.410 -11.690 1.00 88.44 447 GLU A CA 1
ATOM 3491 C C . GLU A 1 447 ? 15.810 20.489 -12.395 1.00 88.44 447 GLU A C 1
ATOM 3493 O O . GLU A 1 447 ? 16.236 19.505 -11.799 1.00 88.44 447 GLU A O 1
ATOM 3498 N N . TYR A 1 448 ? 16.273 20.841 -13.601 1.00 89.81 448 TYR A N 1
ATOM 3499 C CA . TYR A 1 448 ? 17.370 20.116 -14.252 1.00 89.81 448 TYR A CA 1
ATOM 3500 C C . TYR A 1 448 ? 18.624 20.103 -13.373 1.00 89.81 448 TYR A C 1
ATOM 3502 O O . TYR A 1 448 ? 19.158 19.039 -13.082 1.00 89.81 448 TYR A O 1
ATOM 3510 N N . SER A 1 449 ? 19.061 21.274 -12.901 1.00 90.62 449 SER A N 1
ATOM 3511 C CA . SER A 1 449 ? 20.272 21.402 -12.077 1.00 90.62 449 SER A CA 1
ATOM 3512 C C . SER A 1 449 ? 20.184 20.608 -10.773 1.00 90.62 449 SER A C 1
ATOM 3514 O O . SER A 1 449 ? 21.144 19.962 -10.373 1.00 90.62 449 SER A O 1
ATOM 3516 N N . SER A 1 450 ? 19.038 20.661 -10.096 1.00 88.00 450 SER A N 1
ATOM 3517 C CA . SER A 1 450 ? 18.854 20.021 -8.786 1.00 88.00 450 SER A CA 1
ATOM 3518 C C . SER A 1 450 ? 18.704 18.501 -8.861 1.00 88.00 450 SER A C 1
ATOM 3520 O O . SER A 1 450 ? 18.920 17.823 -7.858 1.00 88.00 450 SER A O 1
ATOM 3522 N N . ALA A 1 451 ? 18.359 17.967 -10.032 1.00 88.81 451 ALA A N 1
ATOM 3523 C CA . ALA A 1 451 ? 18.203 16.537 -10.269 1.00 88.81 451 ALA A CA 1
ATOM 3524 C C . ALA A 1 451 ? 19.440 15.870 -10.897 1.00 88.81 451 ALA A C 1
ATOM 3526 O O . ALA A 1 451 ? 19.443 14.651 -11.054 1.00 88.81 451 ALA A O 1
ATOM 3527 N N . LEU A 1 452 ? 20.480 16.632 -11.254 1.00 91.00 452 LEU A N 1
ATOM 3528 C CA . LEU A 1 452 ? 21.736 16.081 -11.763 1.00 91.00 452 LEU A CA 1
ATOM 3529 C C . LEU A 1 452 ? 22.578 15.481 -10.632 1.00 91.00 452 LEU A C 1
ATOM 3531 O O . LEU A 1 452 ? 22.942 16.161 -9.671 1.00 91.00 452 LEU A O 1
ATOM 3535 N N . VAL A 1 453 ? 22.957 14.215 -10.795 1.00 91.12 453 VAL A N 1
ATOM 3536 C CA . VAL A 1 453 ? 23.839 13.484 -9.880 1.00 91.12 453 VAL A CA 1
ATOM 3537 C C . VAL A 1 453 ? 25.030 12.938 -10.655 1.00 91.12 453 VAL A C 1
ATOM 3539 O O . VAL A 1 453 ? 24.869 12.392 -11.747 1.00 91.12 453 VAL A O 1
ATOM 3542 N N . ARG A 1 454 ? 26.239 13.079 -10.095 1.00 92.62 454 ARG A N 1
ATOM 3543 C CA . ARG A 1 454 ? 27.461 12.541 -10.706 1.00 92.62 454 ARG A CA 1
ATOM 3544 C C . ARG A 1 454 ? 27.371 11.018 -10.782 1.00 92.62 454 ARG A C 1
ATOM 3546 O O . ARG A 1 454 ? 27.210 10.355 -9.758 1.00 92.62 454 ARG A O 1
ATOM 3553 N N . VAL A 1 455 ? 27.537 10.473 -11.980 1.00 92.50 455 VAL A N 1
ATOM 3554 C CA . VAL A 1 455 ? 27.621 9.032 -12.215 1.00 92.50 455 VAL A CA 1
ATOM 3555 C C . VAL A 1 455 ? 29.060 8.572 -11.965 1.00 92.50 455 VAL A C 1
ATOM 3557 O O . VAL A 1 455 ? 29.996 9.179 -12.495 1.00 92.50 455 VAL A O 1
ATOM 3560 N N . PRO A 1 456 ? 29.293 7.527 -11.154 1.00 93.50 456 PRO A N 1
ATOM 3561 C CA . PRO A 1 456 ? 30.629 6.964 -11.001 1.00 93.50 456 PRO A CA 1
ATOM 3562 C C . PRO A 1 456 ? 31.167 6.432 -12.337 1.00 93.50 456 PRO A C 1
ATOM 3564 O O . PRO A 1 456 ? 30.502 5.641 -12.998 1.00 93.50 456 PRO A O 1
ATOM 3567 N N . ASP A 1 457 ? 32.398 6.806 -12.709 1.00 93.19 457 ASP A N 1
ATOM 3568 C CA . ASP A 1 457 ? 33.001 6.403 -13.993 1.00 93.19 457 ASP A CA 1
ATOM 3569 C C . ASP A 1 457 ? 32.980 4.879 -14.196 1.00 93.19 457 ASP A C 1
ATOM 3571 O O . ASP A 1 457 ? 32.704 4.403 -15.290 1.00 93.19 457 ASP A O 1
ATOM 3575 N N . ALA A 1 458 ? 33.205 4.107 -13.128 1.00 92.06 458 ALA A N 1
ATOM 3576 C CA . ALA A 1 458 ? 33.222 2.646 -13.178 1.00 92.06 458 ALA A CA 1
ATOM 3577 C C . ALA A 1 458 ? 31.856 2.004 -13.491 1.00 92.06 458 ALA A C 1
ATOM 3579 O O . ALA A 1 458 ? 31.831 0.835 -13.867 1.00 92.06 458 ALA A O 1
ATOM 3580 N N . GLU A 1 459 ? 30.743 2.732 -13.334 1.00 93.25 459 GLU A N 1
ATOM 3581 C CA . GLU A 1 459 ? 29.404 2.239 -13.690 1.00 93.25 459 GLU A CA 1
ATOM 3582 C C . GLU A 1 459 ? 29.139 2.344 -15.199 1.00 93.25 459 GLU A C 1
ATOM 3584 O O . GLU A 1 459 ? 28.375 1.550 -15.733 1.00 93.25 459 GLU A O 1
ATOM 3589 N N . ILE A 1 460 ? 29.770 3.293 -15.903 1.00 93.94 460 ILE A N 1
ATOM 3590 C CA . ILE A 1 460 ? 29.427 3.622 -17.302 1.00 93.94 460 ILE A CA 1
ATOM 3591 C C . ILE A 1 460 ? 30.593 3.510 -18.285 1.00 93.94 460 ILE A C 1
ATOM 3593 O O . ILE A 1 460 ? 30.370 3.417 -19.492 1.00 93.94 460 ILE A O 1
ATOM 3597 N N . TYR A 1 461 ? 31.831 3.500 -17.793 1.00 95.75 461 TYR A N 1
ATOM 3598 C CA . TYR A 1 461 ? 33.029 3.421 -18.613 1.00 95.75 461 TYR A CA 1
ATOM 3599 C C . TYR A 1 461 ? 33.862 2.184 -18.258 1.00 95.75 461 TYR A C 1
ATOM 3601 O O . TYR A 1 461 ? 34.139 1.929 -17.082 1.00 95.75 461 TYR A O 1
ATOM 3609 N N . PRO A 1 462 ? 34.312 1.403 -19.255 1.00 94.75 462 PRO A N 1
ATOM 3610 C CA . PRO A 1 462 ? 35.218 0.299 -19.005 1.00 94.75 462 PRO A CA 1
ATOM 3611 C C . PRO A 1 462 ? 36.609 0.841 -18.679 1.00 94.75 462 PRO A C 1
ATOM 3613 O O . PRO A 1 462 ? 37.064 1.848 -19.234 1.00 94.75 462 PRO A O 1
ATOM 3616 N N . LYS A 1 463 ? 37.310 0.154 -17.774 1.00 93.31 463 LYS A N 1
ATOM 3617 C CA . LYS A 1 463 ? 38.723 0.442 -17.515 1.00 93.31 463 LYS A CA 1
ATOM 3618 C C . LYS A 1 463 ? 39.531 0.208 -18.785 1.00 93.31 463 LYS A C 1
ATOM 3620 O O . LYS A 1 463 ? 39.271 -0.745 -19.519 1.00 93.31 463 LYS A O 1
ATOM 3625 N N . LEU A 1 464 ? 40.525 1.059 -19.017 1.00 89.38 464 LEU A N 1
ATOM 3626 C CA . LEU A 1 464 ? 41.485 0.831 -20.087 1.00 89.38 464 LEU A CA 1
ATOM 3627 C C . LEU A 1 464 ? 42.234 -0.491 -19.803 1.00 89.38 464 LEU A C 1
ATOM 3629 O O . LEU A 1 464 ? 42.792 -0.618 -18.711 1.00 89.38 464 LEU A O 1
ATOM 3633 N N . PRO A 1 465 ? 42.233 -1.478 -20.721 1.00 87.44 465 PRO A N 1
ATOM 3634 C CA . PRO A 1 465 ? 42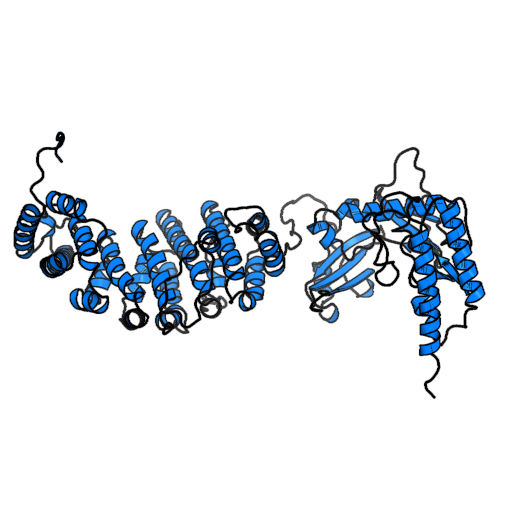.888 -2.762 -20.485 1.00 87.44 465 PRO A CA 1
ATOM 3635 C C . PRO A 1 465 ? 44.386 -2.609 -20.177 1.00 87.44 465 PRO A C 1
ATOM 3637 O O . PRO A 1 465 ? 45.101 -1.882 -20.867 1.00 87.44 465 PRO A O 1
ATOM 3640 N N . GLU A 1 466 ? 44.866 -3.316 -19.152 1.00 78.19 466 GLU A N 1
ATOM 3641 C CA . GLU A 1 466 ? 46.288 -3.413 -18.802 1.00 78.19 466 GLU A CA 1
ATOM 3642 C C . GLU A 1 466 ? 46.834 -4.773 -19.285 1.00 78.19 466 GLU A C 1
ATOM 3644 O O . GLU A 1 466 ? 46.295 -5.815 -18.912 1.00 78.19 466 GLU A O 1
ATOM 3649 N N . GLY A 1 467 ? 47.891 -4.796 -20.110 1.00 69.88 467 GLY A N 1
ATOM 3650 C CA . GLY A 1 467 ? 48.546 -6.038 -20.566 1.00 69.88 467 GLY A CA 1
ATOM 3651 C C . GLY A 1 467 ? 48.741 -6.147 -22.086 1.00 69.88 467 GLY A C 1
ATOM 3652 O O . GLY A 1 467 ? 48.977 -5.145 -22.757 1.00 69.88 467 GLY A O 1
ATOM 3653 N N . ASP A 1 468 ? 48.669 -7.372 -22.623 1.00 63.41 468 ASP A N 1
ATOM 3654 C CA . ASP A 1 468 ? 48.909 -7.685 -24.048 1.00 63.41 468 ASP A CA 1
ATOM 3655 C C . ASP A 1 468 ? 47.768 -7.231 -24.989 1.00 63.41 468 ASP A C 1
ATOM 3657 O O . ASP A 1 468 ? 47.926 -7.226 -26.213 1.00 63.41 468 ASP A O 1
ATOM 3661 N N . GLU A 1 469 ? 46.614 -6.835 -24.441 1.00 74.31 469 GLU A N 1
ATOM 3662 C CA . GLU A 1 469 ? 45.474 -6.318 -25.203 1.00 74.31 469 GLU A CA 1
ATOM 3663 C C . GLU A 1 469 ? 45.690 -4.835 -25.558 1.00 74.31 469 GLU A C 1
ATOM 3665 O O . GLU A 1 469 ? 45.377 -3.934 -24.783 1.00 74.31 469 GLU A O 1
ATOM 3670 N N . GLN A 1 470 ? 46.259 -4.571 -26.739 1.00 76.19 470 GLN A N 1
ATOM 3671 C CA . GLN A 1 470 ? 46.514 -3.208 -27.221 1.00 76.19 470 GLN A CA 1
ATOM 3672 C C . GLN A 1 470 ? 45.311 -2.660 -28.001 1.00 76.19 470 GLN A C 1
ATOM 3674 O O . GLN A 1 470 ? 45.143 -2.964 -29.183 1.00 76.19 470 GLN A O 1
ATOM 3679 N N . LEU A 1 471 ? 44.496 -1.833 -27.339 1.00 90.56 471 LEU A N 1
ATOM 3680 C CA . LEU A 1 471 ? 43.559 -0.921 -28.002 1.00 90.56 471 LEU A CA 1
ATOM 3681 C C . LEU A 1 471 ? 44.281 0.386 -28.348 1.00 90.56 471 LEU A C 1
ATOM 3683 O O . LEU A 1 471 ? 45.009 0.937 -27.514 1.00 90.56 471 LEU A O 1
ATOM 3687 N N . ALA A 1 472 ? 44.077 0.909 -29.558 1.00 91.69 472 ALA A N 1
ATOM 3688 C CA . ALA A 1 472 ? 44.610 2.211 -29.932 1.00 91.69 472 ALA A CA 1
ATOM 3689 C C . ALA A 1 472 ? 44.001 3.304 -29.039 1.00 91.69 472 ALA A C 1
ATOM 3691 O O . ALA A 1 472 ? 42.783 3.389 -28.899 1.00 91.69 472 ALA A O 1
ATOM 3692 N N . VAL A 1 473 ? 44.836 4.160 -28.443 1.00 91.25 473 VAL A N 1
ATOM 3693 C CA . VAL A 1 473 ? 44.382 5.310 -27.645 1.00 91.25 473 VAL A CA 1
ATOM 3694 C C . VAL A 1 473 ? 44.507 6.576 -28.480 1.00 91.25 473 VAL A C 1
ATOM 3696 O O . VAL A 1 473 ? 45.610 6.964 -28.876 1.00 91.25 473 VAL A O 1
ATOM 3699 N N . PHE A 1 474 ? 43.380 7.242 -28.714 1.00 90.00 474 PHE A N 1
ATOM 3700 C CA . PHE A 1 474 ? 43.338 8.527 -29.392 1.00 90.00 474 PHE A CA 1
ATOM 3701 C C . PHE A 1 474 ? 43.866 9.619 -28.457 1.00 90.00 474 PHE A C 1
ATOM 3703 O O . PHE A 1 474 ? 43.321 9.859 -27.374 1.00 90.00 474 PHE A O 1
ATOM 3710 N N . ARG A 1 475 ? 44.951 10.279 -28.867 1.00 81.88 475 ARG A N 1
ATOM 3711 C CA . ARG A 1 475 ? 45.513 11.422 -28.142 1.00 81.88 475 ARG A CA 1
ATOM 3712 C C . ARG A 1 475 ? 44.798 12.679 -28.607 1.00 81.88 475 ARG A C 1
ATOM 3714 O O . ARG A 1 475 ? 44.935 13.078 -29.755 1.00 81.88 475 ARG A O 1
ATOM 3721 N N . ASP A 1 476 ? 44.014 13.243 -27.703 1.00 69.44 476 ASP A N 1
ATOM 3722 C CA . ASP A 1 476 ? 43.156 14.388 -27.979 1.00 69.44 476 ASP A CA 1
ATOM 3723 C C . ASP A 1 476 ? 43.977 15.665 -28.232 1.00 69.44 476 ASP A C 1
ATOM 3725 O O . ASP A 1 476 ? 44.865 16.000 -27.446 1.00 69.44 476 ASP A O 1
ATOM 3729 N N . GLU A 1 477 ? 43.656 16.382 -29.307 1.00 61.97 477 GLU A N 1
ATOM 3730 C CA . GLU A 1 477 ? 44.081 17.761 -29.551 1.00 61.97 477 GLU A CA 1
ATOM 3731 C C . GLU A 1 477 ? 42.816 18.622 -29.456 1.00 61.97 477 GLU A C 1
ATOM 3733 O O . GLU A 1 477 ? 41.924 18.502 -30.293 1.00 61.97 477 GLU A O 1
ATOM 3738 N N . GLN A 1 478 ? 42.690 19.456 -28.418 1.00 57.75 478 GLN A N 1
ATOM 3739 C CA . GLN A 1 478 ? 41.527 20.337 -28.292 1.00 57.75 478 GLN A CA 1
ATOM 3740 C C . GLN A 1 478 ? 41.719 21.634 -29.097 1.00 57.75 478 GLN A C 1
ATOM 3742 O O . GLN A 1 478 ? 42.768 22.275 -28.965 1.00 57.75 478 GLN A O 1
ATOM 3747 N N . PRO A 1 479 ? 40.700 22.075 -29.868 1.00 63.28 479 PRO A N 1
ATOM 3748 C CA . PRO A 1 479 ? 39.369 21.471 -30.034 1.00 63.28 479 PRO A CA 1
ATOM 3749 C C . PRO A 1 479 ? 39.345 20.289 -31.023 1.00 63.28 479 PRO A C 1
ATOM 3751 O O . PRO A 1 479 ? 40.084 20.290 -32.006 1.00 63.28 479 PRO A O 1
ATOM 3754 N N . LEU A 1 480 ? 38.428 19.333 -30.802 1.00 72.06 480 LEU A N 1
ATOM 3755 C CA . LEU A 1 480 ? 38.257 18.160 -31.667 1.00 72.06 480 LEU A CA 1
ATOM 3756 C C . LEU A 1 480 ? 38.053 18.581 -33.130 1.00 72.06 480 LEU A C 1
ATOM 3758 O O . LEU A 1 480 ? 37.204 19.427 -33.431 1.00 72.06 480 LEU A O 1
ATOM 3762 N N . ALA A 1 481 ? 38.806 17.966 -34.042 1.00 77.94 481 ALA A N 1
ATOM 3763 C CA . ALA A 1 481 ? 38.704 18.259 -35.464 1.00 77.94 481 ALA A CA 1
ATOM 3764 C C . ALA A 1 481 ? 37.271 18.024 -35.982 1.00 77.94 481 ALA A C 1
ATOM 3766 O O . ALA A 1 481 ? 36.606 17.051 -35.622 1.00 77.94 481 ALA A O 1
ATOM 3767 N N . SER A 1 482 ? 36.779 18.919 -36.844 1.00 81.38 482 SER A N 1
ATOM 3768 C CA . SER A 1 482 ? 35.384 18.918 -37.316 1.00 81.38 482 SER A CA 1
ATOM 3769 C C . SER A 1 482 ? 34.987 17.662 -38.098 1.00 81.38 482 SER A C 1
ATOM 3771 O O . SER A 1 482 ? 33.800 17.361 -38.204 1.00 81.38 482 SER A O 1
ATOM 3773 N N . ASN A 1 483 ? 35.964 16.923 -38.624 1.00 86.94 483 ASN A N 1
ATOM 3774 C CA . ASN A 1 483 ? 35.792 15.656 -39.330 1.00 86.94 483 ASN A CA 1
ATOM 3775 C C . ASN A 1 483 ? 35.733 14.431 -38.399 1.00 86.94 483 ASN A C 1
ATOM 3777 O O . ASN A 1 483 ? 35.624 13.309 -38.893 1.00 86.94 483 ASN A O 1
ATOM 3781 N N . LEU A 1 484 ? 35.808 14.622 -37.078 1.00 91.62 484 LEU A N 1
ATOM 3782 C CA . LEU A 1 484 ? 35.745 13.552 -36.089 1.00 91.62 484 LEU A CA 1
ATOM 3783 C C . LEU A 1 484 ? 34.423 13.562 -35.311 1.00 91.62 484 LEU A C 1
ATOM 3785 O O . LEU A 1 484 ? 33.808 14.599 -35.023 1.00 91.62 484 LEU A O 1
ATOM 3789 N N . TYR A 1 485 ? 33.959 12.365 -34.986 1.00 90.75 485 TYR A N 1
ATOM 3790 C CA . TYR A 1 485 ? 32.792 12.096 -34.167 1.00 90.75 485 TYR A CA 1
ATOM 3791 C C . TYR A 1 485 ? 33.204 11.218 -32.996 1.00 90.75 485 TYR A C 1
ATOM 3793 O O . TYR A 1 485 ? 33.987 10.286 -33.136 1.00 90.75 485 TYR A O 1
ATOM 3801 N N . LEU A 1 486 ? 32.659 11.525 -31.831 1.00 91.69 486 LEU A N 1
ATOM 3802 C CA . LEU A 1 486 ? 32.993 10.843 -30.602 1.00 91.69 486 LEU A CA 1
ATOM 3803 C C . LEU A 1 486 ? 31.758 10.112 -30.095 1.00 91.69 486 LEU A C 1
ATOM 3805 O O . LEU A 1 486 ? 30.843 10.733 -29.546 1.00 91.69 486 LEU A O 1
ATOM 3809 N N . LYS A 1 487 ? 31.753 8.794 -30.296 1.00 92.75 487 LYS A N 1
ATOM 3810 C CA . LYS A 1 487 ? 30.685 7.909 -29.836 1.00 92.75 487 LYS A CA 1
ATOM 3811 C C . LYS A 1 487 ? 30.844 7.673 -28.336 1.00 92.75 487 LYS A C 1
ATOM 3813 O O . LYS A 1 487 ? 31.922 7.292 -27.881 1.00 92.75 487 LYS A O 1
ATOM 3818 N N . ARG A 1 488 ? 29.780 7.920 -27.575 1.00 92.00 488 ARG A N 1
ATOM 3819 C CA . ARG A 1 488 ? 29.705 7.712 -26.119 1.00 92.00 488 ARG A CA 1
ATOM 3820 C C . ARG A 1 488 ? 28.755 6.559 -25.787 1.00 92.00 488 ARG A C 1
ATOM 3822 O O . ARG A 1 488 ? 27.893 6.261 -26.617 1.00 92.00 488 ARG A O 1
ATOM 3829 N N . PRO A 1 489 ? 28.861 5.960 -24.586 1.00 90.06 489 PRO A N 1
ATOM 3830 C CA . PRO A 1 489 ? 27.838 5.053 -24.081 1.00 90.06 489 PRO A CA 1
ATOM 3831 C C . PRO A 1 489 ? 26.449 5.685 -24.148 1.00 90.06 489 PRO A C 1
ATOM 3833 O O . PRO A 1 489 ? 26.273 6.860 -23.816 1.00 90.06 489 PRO A O 1
ATOM 3836 N N . ARG A 1 490 ? 25.447 4.899 -24.546 1.00 85.50 490 ARG A N 1
ATOM 3837 C CA . ARG A 1 490 ? 24.049 5.323 -24.454 1.00 85.50 490 ARG A CA 1
ATOM 3838 C C . ARG A 1 490 ? 23.577 5.138 -23.014 1.00 85.50 490 ARG A C 1
ATOM 3840 O O . ARG A 1 490 ? 23.578 4.025 -22.505 1.00 85.50 490 ARG A O 1
ATOM 3847 N N . LEU A 1 491 ? 23.163 6.231 -22.375 1.00 88.12 491 LEU A N 1
ATOM 3848 C CA . LEU A 1 491 ? 22.749 6.244 -20.965 1.00 88.12 491 LEU A CA 1
ATOM 3849 C C . LEU A 1 491 ? 21.234 6.375 -20.775 1.00 88.12 491 LEU A C 1
ATOM 3851 O O . LEU A 1 491 ? 20.782 6.598 -19.659 1.00 88.12 491 LEU A O 1
ATOM 3855 N N . ILE A 1 492 ? 20.439 6.255 -21.842 1.00 81.50 492 ILE A N 1
ATOM 3856 C CA . ILE A 1 492 ? 18.979 6.432 -21.772 1.00 81.50 492 ILE A CA 1
ATOM 3857 C C . ILE A 1 492 ? 18.323 5.474 -20.760 1.00 81.50 492 ILE A C 1
ATOM 3859 O O . ILE A 1 492 ? 17.471 5.915 -19.990 1.00 81.50 492 ILE A O 1
ATOM 3863 N N . ASP A 1 493 ? 18.822 4.237 -20.687 1.00 79.56 493 ASP A N 1
ATOM 3864 C CA . ASP A 1 493 ? 18.331 3.170 -19.804 1.00 79.56 493 ASP A CA 1
ATOM 3865 C C . ASP A 1 493 ? 19.233 2.963 -18.570 1.00 79.56 493 ASP A C 1
ATOM 3867 O O . ASP A 1 493 ? 19.165 1.931 -17.907 1.00 79.56 493 ASP A O 1
ATOM 3871 N N . TYR A 1 494 ? 20.109 3.924 -18.244 1.00 87.62 494 TYR A N 1
ATOM 3872 C CA . TYR A 1 494 ? 21.069 3.788 -17.139 1.00 87.62 494 TYR A CA 1
ATOM 3873 C C . TYR A 1 494 ? 20.390 3.465 -15.799 1.00 87.62 494 TYR A C 1
ATOM 3875 O O . TYR A 1 494 ? 20.799 2.527 -15.118 1.00 87.62 494 TYR A O 1
ATOM 3883 N N . GLU A 1 495 ? 19.315 4.177 -15.450 1.00 84.25 495 GLU A N 1
ATOM 3884 C CA . GLU A 1 495 ? 18.543 3.883 -14.234 1.00 84.25 495 GLU A CA 1
ATOM 3885 C C . GLU A 1 495 ? 17.838 2.528 -14.301 1.00 84.25 495 GLU A C 1
ATOM 3887 O O . GLU A 1 495 ? 17.703 1.855 -13.284 1.00 84.25 495 GLU A O 1
ATOM 3892 N N . GLU A 1 496 ? 17.405 2.082 -15.480 1.00 79.94 496 GLU A N 1
ATOM 3893 C CA . GLU A 1 496 ? 16.800 0.758 -15.618 1.00 79.94 496 GLU A CA 1
ATOM 3894 C C . GLU A 1 496 ? 17.830 -0.345 -15.342 1.00 79.94 496 GLU A C 1
ATOM 3896 O O . GLU A 1 496 ? 17.577 -1.219 -14.508 1.00 79.94 496 GLU A O 1
ATOM 3901 N N . TYR A 1 497 ? 19.020 -0.254 -15.942 1.00 82.56 497 TYR A N 1
ATOM 3902 C CA . TYR A 1 497 ? 20.114 -1.189 -15.672 1.00 82.56 497 TYR A CA 1
ATOM 3903 C C . TYR A 1 497 ? 20.570 -1.143 -14.211 1.00 82.56 497 TYR A C 1
ATOM 3905 O O . TYR A 1 497 ? 20.826 -2.182 -13.599 1.00 82.56 497 TYR A O 1
ATOM 3913 N N . LYS A 1 498 ? 20.624 0.051 -13.612 1.00 82.56 498 LYS A N 1
ATOM 3914 C CA . LYS A 1 498 ? 20.966 0.222 -12.197 1.00 82.56 498 LYS A CA 1
ATOM 3915 C C . LYS A 1 498 ? 19.935 -0.434 -11.278 1.00 82.56 498 LYS A C 1
ATOM 3917 O O . LYS A 1 498 ? 20.306 -1.193 -10.386 1.00 82.56 498 LYS A O 1
ATOM 3922 N N . ASN A 1 499 ? 18.647 -0.221 -11.536 1.00 76.69 499 ASN A N 1
ATOM 3923 C CA . ASN A 1 499 ? 17.551 -0.803 -10.758 1.00 76.69 499 ASN A CA 1
ATOM 3924 C C . ASN A 1 499 ? 17.451 -2.330 -10.897 1.00 76.69 499 ASN A C 1
ATOM 3926 O O . ASN A 1 499 ? 17.012 -3.004 -9.963 1.00 76.69 499 ASN A O 1
ATOM 3930 N N . GLN A 1 500 ? 17.869 -2.878 -12.040 1.00 75.88 500 GLN A N 1
ATOM 3931 C CA . GLN A 1 500 ? 17.943 -4.321 -12.293 1.00 75.88 500 GLN A CA 1
ATOM 3932 C C . GLN A 1 500 ? 19.274 -4.953 -11.847 1.00 75.88 500 GLN A C 1
ATOM 3934 O O . GLN A 1 500 ? 19.448 -6.162 -11.991 1.00 75.88 500 GLN A O 1
ATOM 3939 N N . ASN A 1 501 ? 20.185 -4.163 -11.265 1.00 83.12 501 ASN A N 1
ATOM 3940 C CA . ASN A 1 501 ? 21.511 -4.594 -10.820 1.00 83.12 501 ASN A CA 1
ATOM 3941 C C . ASN A 1 501 ? 22.342 -5.243 -11.947 1.00 83.12 501 ASN A C 1
ATOM 3943 O O . ASN A 1 501 ? 22.954 -6.292 -11.747 1.00 83.12 501 ASN A O 1
ATOM 3947 N N . CYS A 1 502 ? 22.319 -4.617 -13.127 1.00 86.50 502 CYS A N 1
ATOM 3948 C CA . CYS A 1 502 ? 23.055 -5.023 -14.327 1.00 86.50 502 CYS A CA 1
ATOM 3949 C C . CYS A 1 502 ? 23.717 -3.828 -15.050 1.00 86.50 502 CYS A C 1
ATOM 3951 O O . CYS A 1 502 ? 23.864 -3.812 -16.274 1.00 86.50 502 CYS A O 1
ATOM 3953 N N . VAL A 1 503 ? 24.112 -2.789 -14.302 1.00 89.38 503 VAL A N 1
ATOM 3954 C CA . VAL A 1 503 ? 24.735 -1.562 -14.842 1.00 89.38 503 VAL A CA 1
ATOM 3955 C C . VAL A 1 503 ? 26.041 -1.837 -15.598 1.00 89.38 503 VAL A C 1
ATOM 3957 O O . VAL A 1 503 ? 26.375 -1.123 -16.540 1.00 89.38 503 VAL A O 1
ATOM 3960 N N . GLU A 1 504 ? 26.734 -2.930 -15.268 1.00 89.56 504 GLU A N 1
ATOM 3961 C CA . GLU A 1 504 ? 27.961 -3.391 -15.920 1.00 89.56 504 GLU A CA 1
ATOM 3962 C C . GLU A 1 504 ? 27.793 -3.734 -17.410 1.00 89.56 504 GLU A C 1
ATOM 3964 O O . GLU A 1 504 ? 28.786 -3.846 -18.137 1.00 89.56 504 GLU A O 1
ATOM 3969 N N . VAL A 1 505 ? 26.555 -3.859 -17.896 1.00 89.31 505 VAL A N 1
ATOM 3970 C CA . VAL A 1 505 ? 26.255 -4.019 -19.323 1.00 89.31 505 VAL A CA 1
ATOM 3971 C C . VAL A 1 505 ? 26.742 -2.812 -20.129 1.00 89.31 505 VAL A C 1
ATOM 3973 O O . VAL A 1 505 ? 27.339 -2.996 -21.190 1.00 89.31 505 VAL A O 1
ATOM 3976 N N . ILE A 1 506 ? 26.566 -1.590 -19.617 1.00 91.50 506 ILE A N 1
ATOM 3977 C CA . ILE A 1 506 ? 26.931 -0.340 -20.308 1.00 91.50 506 ILE A CA 1
ATOM 3978 C C . ILE A 1 506 ? 28.431 -0.294 -20.661 1.00 91.50 506 ILE A C 1
ATOM 3980 O O . ILE A 1 506 ? 28.759 -0.166 -21.846 1.00 91.50 506 ILE A O 1
ATOM 3984 N N . PRO A 1 507 ? 29.367 -0.432 -19.698 1.00 93.31 507 PRO A N 1
ATOM 3985 C CA . PRO A 1 507 ? 30.791 -0.424 -20.008 1.00 93.31 507 PRO A CA 1
ATOM 3986 C C . PRO A 1 507 ? 31.217 -1.641 -20.840 1.00 93.31 507 PRO A C 1
ATOM 3988 O O . PRO A 1 507 ? 32.138 -1.527 -21.649 1.00 93.31 507 PRO A O 1
ATOM 3991 N N . SER A 1 508 ? 30.546 -2.789 -20.685 1.00 90.94 508 SER A N 1
ATOM 3992 C CA . SER A 1 508 ? 30.837 -3.998 -21.468 1.00 90.94 508 SER A CA 1
ATOM 3993 C C . SER A 1 508 ? 30.532 -3.808 -22.955 1.00 90.94 508 SER A C 1
ATOM 3995 O O . SER A 1 508 ? 31.345 -4.196 -23.791 1.00 90.94 508 SER A O 1
ATOM 3997 N N . LEU A 1 509 ? 29.410 -3.158 -23.290 1.00 89.44 509 LEU A N 1
ATOM 3998 C CA . LEU A 1 509 ? 29.048 -2.841 -24.676 1.00 89.44 509 LEU A CA 1
ATOM 3999 C C . LEU A 1 509 ? 30.089 -1.927 -25.334 1.00 89.44 509 LEU A C 1
ATOM 4001 O O . LEU A 1 509 ? 30.560 -2.231 -26.429 1.00 89.44 509 LEU A O 1
ATOM 4005 N N . LEU A 1 510 ? 30.512 -0.861 -24.644 1.00 93.06 510 LEU A N 1
ATOM 4006 C CA . LEU A 1 510 ? 31.527 0.054 -25.176 1.00 93.06 510 LEU A CA 1
ATOM 4007 C C . LEU A 1 510 ? 32.872 -0.655 -25.412 1.00 93.06 510 LEU A C 1
ATOM 4009 O O . LEU A 1 510 ? 33.544 -0.398 -26.412 1.00 93.06 510 LEU A O 1
ATOM 4013 N N . LEU A 1 511 ? 33.274 -1.547 -24.501 1.00 92.81 511 LEU A N 1
ATOM 4014 C CA . LEU A 1 511 ? 34.523 -2.300 -24.628 1.00 92.81 511 LEU A CA 1
ATOM 4015 C C . LEU A 1 511 ? 34.474 -3.314 -25.779 1.00 92.81 511 LEU A C 1
ATOM 4017 O O . LEU A 1 511 ? 35.440 -3.437 -26.533 1.00 92.81 511 LEU A O 1
ATOM 4021 N N . ASP A 1 512 ? 33.366 -4.037 -25.923 1.00 90.56 512 ASP A N 1
ATOM 4022 C CA . ASP A 1 512 ? 33.190 -5.014 -26.999 1.00 90.56 512 ASP A CA 1
ATOM 4023 C C . ASP A 1 512 ? 33.131 -4.335 -28.378 1.00 90.56 512 ASP A C 1
ATOM 4025 O O . ASP A 1 512 ? 33.715 -4.843 -29.344 1.00 90.56 512 ASP A O 1
ATOM 4029 N N . GLU A 1 513 ? 32.528 -3.146 -28.469 1.00 93.44 513 GLU A N 1
ATOM 4030 C CA . GLU A 1 513 ? 32.574 -2.341 -29.690 1.00 93.44 513 GLU A CA 1
ATOM 4031 C C . GLU A 1 513 ? 34.003 -1.859 -29.991 1.00 93.44 513 GLU A C 1
ATOM 4033 O O . GLU A 1 513 ? 34.476 -2.000 -31.122 1.00 93.44 513 GLU A O 1
ATOM 4038 N N . ALA A 1 514 ? 34.731 -1.361 -28.982 1.00 94.75 514 ALA A N 1
ATOM 4039 C CA . ALA A 1 514 ? 36.125 -0.940 -29.135 1.00 94.75 514 ALA A CA 1
ATOM 4040 C C . ALA A 1 514 ? 37.003 -2.062 -29.708 1.00 94.75 514 ALA A C 1
ATOM 4042 O O . ALA A 1 514 ? 37.799 -1.836 -30.621 1.00 94.75 514 ALA A O 1
ATOM 4043 N N . ARG A 1 515 ? 36.827 -3.290 -29.204 1.00 92.69 515 ARG A N 1
ATOM 4044 C CA . ARG A 1 515 ? 37.527 -4.494 -29.679 1.00 92.69 515 ARG A CA 1
ATOM 4045 C C . ARG A 1 515 ? 37.184 -4.830 -31.123 1.00 92.69 515 ARG A C 1
ATOM 4047 O O . ARG A 1 515 ? 38.081 -5.135 -31.910 1.00 92.69 515 ARG A O 1
ATOM 4054 N N . SER A 1 516 ? 35.902 -4.768 -31.472 1.00 93.50 516 SER A N 1
ATOM 4055 C CA . SER A 1 516 ? 35.437 -5.037 -32.834 1.00 93.50 516 SER A CA 1
ATOM 4056 C C . SER A 1 516 ? 36.023 -4.027 -33.819 1.00 93.50 516 SER A C 1
ATOM 4058 O O . SER A 1 516 ? 36.615 -4.415 -34.826 1.00 93.50 516 SER A O 1
ATOM 4060 N N . LEU A 1 517 ? 35.955 -2.735 -33.496 1.00 95.81 517 LEU A N 1
ATOM 4061 C CA . LEU A 1 517 ? 36.503 -1.668 -34.332 1.00 95.81 517 LEU A CA 1
ATOM 4062 C C . LEU A 1 517 ? 38.030 -1.715 -34.438 1.00 95.81 517 LEU A C 1
ATOM 4064 O O . LEU A 1 517 ? 38.565 -1.461 -35.513 1.00 95.81 517 LEU A O 1
ATOM 4068 N N . GLU A 1 518 ? 38.739 -2.089 -33.372 1.00 94.50 518 GLU A N 1
ATOM 4069 C CA . GLU A 1 518 ? 40.189 -2.312 -33.400 1.00 94.50 518 GLU A CA 1
ATOM 4070 C C . GLU A 1 518 ? 40.570 -3.488 -34.318 1.00 94.50 518 GLU A C 1
ATOM 4072 O O . GLU A 1 518 ? 41.558 -3.429 -35.051 1.00 94.50 518 GLU A O 1
ATOM 4077 N N . ALA A 1 519 ? 39.786 -4.569 -34.322 1.00 92.75 519 ALA A N 1
ATOM 4078 C CA . ALA A 1 519 ? 40.015 -5.694 -35.226 1.00 92.75 519 ALA A CA 1
ATOM 4079 C C . ALA A 1 519 ? 39.759 -5.310 -36.695 1.00 92.75 519 ALA A C 1
ATOM 4081 O O . ALA A 1 519 ? 40.535 -5.682 -37.582 1.00 92.75 519 ALA A O 1
ATOM 4082 N N . ILE A 1 520 ? 38.698 -4.538 -36.941 1.00 95.88 520 ILE A N 1
ATOM 4083 C CA . ILE A 1 520 ? 38.308 -4.066 -38.273 1.00 95.88 520 ILE A CA 1
ATOM 4084 C C . ILE A 1 520 ? 39.304 -3.029 -38.811 1.00 95.88 520 ILE A C 1
ATOM 4086 O O . ILE A 1 520 ? 39.680 -3.097 -39.980 1.00 95.88 520 ILE A O 1
ATOM 4090 N N . SER A 1 521 ? 39.791 -2.101 -37.981 1.00 95.25 521 SER A N 1
ATOM 4091 C CA . SER A 1 521 ? 40.682 -1.010 -38.410 1.00 95.25 521 SER A CA 1
ATOM 4092 C C . SER A 1 521 ? 42.023 -1.499 -38.967 1.00 95.25 521 SER A C 1
ATOM 4094 O O . SER A 1 521 ? 42.629 -0.828 -39.802 1.00 95.25 521 SER A O 1
ATOM 4096 N N . ARG A 1 522 ? 42.463 -2.701 -38.572 1.00 93.88 522 ARG A N 1
ATOM 4097 C CA . ARG A 1 522 ? 43.660 -3.372 -39.113 1.00 93.88 522 ARG A CA 1
ATOM 4098 C C . ARG A 1 522 ? 43.507 -3.787 -40.577 1.00 93.88 522 ARG A C 1
ATOM 4100 O O . ARG A 1 522 ? 44.508 -3.965 -41.267 1.00 93.88 522 ARG A O 1
ATOM 4107 N N . HIS A 1 523 ? 42.271 -3.916 -41.053 1.00 95.38 523 HIS A N 1
ATOM 4108 C CA . HIS A 1 523 ? 41.924 -4.267 -42.426 1.00 95.38 523 HIS A CA 1
ATOM 4109 C C . HIS A 1 523 ? 40.850 -3.289 -42.928 1.00 95.38 523 HIS A C 1
ATOM 4111 O O . HIS A 1 523 ? 39.676 -3.649 -42.999 1.00 95.38 523 HIS A O 1
ATOM 4117 N N . PRO A 1 524 ? 41.207 -2.031 -43.235 1.00 95.06 524 PRO A N 1
ATOM 4118 C CA . PRO A 1 524 ? 40.223 -0.994 -43.524 1.00 95.06 524 PRO A CA 1
ATOM 4119 C C . PRO A 1 524 ? 39.465 -1.261 -44.832 1.00 95.06 524 PRO A C 1
ATOM 4121 O O . PRO A 1 524 ? 40.043 -1.707 -45.824 1.00 95.06 524 PRO A O 1
ATOM 4124 N N . HIS A 1 525 ? 38.178 -0.914 -44.850 1.00 97.44 525 HIS A N 1
ATOM 4125 C CA . HIS A 1 525 ? 37.317 -0.968 -46.031 1.00 97.44 525 HIS A CA 1
ATOM 4126 C C . HIS A 1 525 ? 36.541 0.353 -46.162 1.00 97.44 525 HIS A C 1
ATOM 4128 O O . HIS A 1 525 ? 36.027 0.841 -45.158 1.00 97.44 525 HIS A O 1
ATOM 4134 N N . PRO A 1 526 ? 36.406 0.939 -47.368 1.00 95.56 526 PRO A N 1
ATOM 4135 C CA . PRO A 1 526 ? 35.780 2.256 -47.550 1.00 95.56 526 PRO A CA 1
ATOM 4136 C C . PRO A 1 526 ? 34.303 2.315 -47.134 1.00 95.56 526 PRO A C 1
ATOM 4138 O O . PRO A 1 526 ? 33.805 3.389 -46.818 1.00 95.56 526 PRO A O 1
ATOM 4141 N N . GLY A 1 527 ? 33.612 1.172 -47.136 1.00 97.00 527 GLY A N 1
ATOM 4142 C CA . GLY A 1 527 ? 32.219 1.050 -46.696 1.00 97.00 527 GLY A CA 1
ATOM 4143 C C . GLY A 1 527 ? 32.021 0.773 -45.201 1.00 97.00 527 GLY A C 1
ATOM 4144 O O . GLY A 1 527 ? 30.916 0.420 -44.804 1.00 97.00 527 GLY A O 1
ATOM 4145 N N . ILE A 1 528 ? 33.067 0.876 -44.376 1.00 97.88 528 ILE A N 1
ATOM 4146 C CA . ILE A 1 528 ? 32.999 0.728 -42.915 1.00 97.88 528 ILE A CA 1
ATOM 4147 C C . ILE A 1 528 ? 33.590 1.981 -42.261 1.00 97.88 528 ILE A C 1
ATOM 4149 O O . ILE A 1 528 ? 34.554 2.555 -42.769 1.00 97.88 528 ILE A O 1
ATOM 4153 N N . ILE A 1 529 ? 33.005 2.419 -41.146 1.00 97.25 529 ILE A N 1
ATOM 4154 C CA . ILE A 1 529 ? 33.441 3.603 -40.405 1.00 97.25 529 ILE A CA 1
ATOM 4155 C C . ILE A 1 529 ? 34.937 3.578 -40.061 1.00 97.25 529 ILE A C 1
ATOM 4157 O O . ILE A 1 529 ? 35.484 2.582 -39.588 1.00 97.25 529 ILE A O 1
ATOM 4161 N N . GLY A 1 530 ? 35.607 4.712 -40.276 1.00 95.75 530 GLY A N 1
ATOM 4162 C CA . GLY A 1 530 ? 36.995 4.890 -39.857 1.00 95.75 530 GLY A CA 1
ATOM 4163 C C . GLY A 1 530 ? 37.092 5.074 -38.344 1.00 95.75 530 GLY A C 1
ATOM 4164 O O . GLY A 1 530 ? 36.493 6.007 -37.812 1.00 95.75 530 GLY A O 1
ATOM 4165 N N . TYR A 1 531 ? 37.860 4.210 -37.679 1.00 96.44 531 TYR A N 1
ATOM 4166 C CA . TYR A 1 531 ? 38.132 4.240 -36.240 1.00 96.44 531 TYR A CA 1
ATOM 4167 C C . TYR A 1 531 ? 39.556 4.739 -35.960 1.00 96.44 531 TYR A C 1
ATOM 4169 O O . TYR A 1 531 ? 40.515 4.252 -36.557 1.00 96.44 531 TYR A O 1
ATOM 4177 N N . HIS A 1 532 ? 39.688 5.704 -35.046 1.00 94.19 532 HIS A N 1
ATOM 4178 C CA . HIS A 1 532 ? 40.955 6.368 -34.695 1.00 94.19 532 HIS A CA 1
ATOM 4179 C C . HIS A 1 532 ? 41.479 6.001 -33.301 1.00 94.19 532 HIS A C 1
ATOM 4181 O O . HIS A 1 532 ? 42.543 6.475 -32.901 1.00 94.19 532 HIS A O 1
ATOM 4187 N N . GLY A 1 533 ? 40.745 5.176 -32.553 1.00 94.19 533 GLY A N 1
ATOM 4188 C CA . GLY A 1 533 ? 41.108 4.756 -31.203 1.00 94.19 533 GLY A CA 1
ATOM 4189 C C . GLY A 1 533 ? 40.089 5.145 -30.130 1.00 94.19 533 GLY A C 1
ATOM 4190 O O . GLY A 1 533 ? 39.148 5.913 -30.346 1.00 94.19 533 GLY A O 1
ATOM 4191 N N . CYS A 1 534 ? 40.312 4.610 -28.937 1.00 94.62 534 CYS A N 1
ATOM 4192 C CA . CYS A 1 534 ? 39.601 4.921 -27.709 1.00 94.62 534 CYS A CA 1
ATOM 4193 C C . CYS A 1 534 ? 40.056 6.269 -27.160 1.00 94.62 534 CYS A C 1
ATOM 4195 O O . CYS A 1 534 ? 41.256 6.519 -27.017 1.00 94.62 534 CYS A O 1
ATOM 4197 N N . ARG A 1 535 ? 39.115 7.118 -26.756 1.00 92.19 535 ARG A N 1
ATOM 4198 C CA . ARG A 1 535 ? 39.445 8.252 -25.898 1.00 92.19 535 ARG A CA 1
ATOM 4199 C C . ARG A 1 535 ? 39.548 7.763 -24.458 1.00 92.19 535 ARG A C 1
ATOM 4201 O O . ARG A 1 535 ? 38.603 7.178 -23.937 1.00 92.19 535 ARG A O 1
ATOM 4208 N N . ALA A 1 536 ? 40.688 8.030 -23.826 1.00 91.50 536 ALA A N 1
ATOM 4209 C CA . ALA A 1 536 ? 40.932 7.668 -22.436 1.00 91.50 536 ALA A CA 1
ATOM 4210 C C . ALA A 1 536 ? 40.978 8.909 -21.530 1.00 91.50 536 ALA A C 1
ATOM 4212 O O . ALA A 1 536 ? 41.692 9.877 -21.822 1.00 91.50 536 ALA A O 1
ATOM 4213 N N . ARG A 1 537 ? 40.242 8.858 -20.416 1.00 89.81 537 ARG A N 1
ATOM 4214 C CA . ARG A 1 537 ? 40.249 9.847 -19.325 1.00 89.81 537 ARG A CA 1
ATOM 4215 C C . ARG A 1 537 ? 40.129 9.120 -17.995 1.00 89.81 537 ARG A C 1
ATOM 4217 O O . ARG A 1 537 ? 39.438 8.113 -17.907 1.00 89.81 537 ARG A O 1
ATOM 4224 N N . ARG A 1 538 ? 40.847 9.589 -16.971 1.00 90.31 538 ARG A N 1
ATOM 4225 C CA . ARG A 1 538 ? 40.809 9.019 -15.605 1.00 90.31 538 ARG A CA 1
ATOM 4226 C C . ARG A 1 538 ? 41.021 7.489 -15.526 1.00 90.31 538 ARG A C 1
ATOM 4228 O O . ARG A 1 538 ? 40.545 6.846 -14.601 1.00 90.31 538 ARG A O 1
ATOM 4235 N N . GLY A 1 539 ? 41.749 6.898 -16.480 1.00 89.62 539 GLY A N 1
ATOM 4236 C CA . GLY A 1 539 ? 41.982 5.444 -16.552 1.00 89.62 539 GLY A CA 1
ATOM 4237 C C . GLY A 1 539 ? 40.845 4.628 -17.187 1.00 89.62 539 GLY A C 1
ATOM 4238 O O . GLY A 1 539 ? 40.922 3.401 -17.222 1.00 89.62 539 GLY A O 1
ATOM 4239 N N . PHE A 1 540 ? 39.819 5.289 -17.720 1.00 94.62 540 PHE A N 1
ATOM 4240 C CA . PHE A 1 540 ? 38.666 4.675 -18.371 1.00 94.62 540 PHE A CA 1
ATOM 4241 C C . PHE A 1 540 ? 38.582 5.057 -19.851 1.00 94.62 540 PHE A C 1
ATOM 4243 O O . PHE A 1 540 ? 39.074 6.112 -20.260 1.00 94.62 540 PHE A O 1
ATOM 4250 N N . ILE A 1 541 ? 37.936 4.211 -20.652 1.00 94.81 541 ILE A N 1
ATOM 4251 C CA . ILE A 1 541 ? 37.564 4.524 -22.034 1.00 94.81 541 ILE A CA 1
ATOM 4252 C C . ILE A 1 541 ? 36.241 5.297 -21.995 1.00 94.81 541 ILE A C 1
ATOM 4254 O O . ILE A 1 541 ? 35.196 4.724 -21.705 1.00 94.81 541 ILE A O 1
ATOM 4258 N N . THR A 1 542 ? 36.274 6.597 -22.293 1.00 94.25 542 THR A N 1
ATOM 4259 C CA . THR A 1 542 ? 35.091 7.480 -22.224 1.00 94.25 542 THR A CA 1
ATOM 4260 C C . THR A 1 542 ? 34.375 7.649 -23.562 1.00 94.25 542 THR A C 1
ATOM 4262 O O . THR A 1 542 ? 33.397 8.390 -23.670 1.00 94.25 542 THR A O 1
ATOM 4265 N N . GLY A 1 543 ? 34.876 7.007 -24.617 1.00 93.94 543 GLY A N 1
ATOM 4266 C CA . GLY A 1 543 ? 34.250 6.999 -25.934 1.00 93.94 543 GLY A CA 1
ATOM 4267 C C . GLY A 1 543 ? 35.179 6.518 -27.044 1.00 93.94 543 GLY A C 1
ATOM 4268 O O . GLY A 1 543 ? 36.375 6.301 -26.833 1.00 93.94 543 GLY A O 1
ATOM 4269 N N . LEU A 1 544 ? 34.618 6.383 -28.242 1.00 95.38 544 LEU A N 1
ATOM 4270 C CA . LEU A 1 544 ? 35.294 5.885 -29.440 1.00 95.38 544 LEU A CA 1
ATOM 4271 C C . LEU A 1 544 ? 35.395 6.999 -30.477 1.00 95.38 544 LEU A C 1
ATOM 4273 O O . LEU A 1 544 ? 34.400 7.662 -30.782 1.00 95.38 544 LEU A O 1
ATOM 4277 N N . MET A 1 545 ? 36.600 7.216 -31.006 1.00 94.75 545 MET A N 1
ATOM 4278 C CA . MET A 1 545 ? 36.854 8.260 -31.993 1.00 94.75 545 MET A CA 1
ATOM 4279 C C . MET A 1 545 ? 36.651 7.726 -33.410 1.00 94.75 545 MET A C 1
ATOM 4281 O O . MET A 1 545 ? 37.367 6.825 -33.848 1.00 94.75 545 MET A O 1
ATOM 4285 N N . LEU A 1 546 ? 35.684 8.295 -34.128 1.00 95.62 546 LEU A N 1
ATOM 4286 C CA . LEU A 1 546 ? 35.215 7.850 -35.439 1.00 95.62 546 LEU A CA 1
ATOM 4287 C C . LEU A 1 546 ? 35.250 8.992 -36.464 1.00 95.62 546 LEU A C 1
ATOM 4289 O O . LEU A 1 546 ? 35.248 10.169 -36.105 1.00 95.62 546 LEU A O 1
ATOM 4293 N N . ASN A 1 547 ? 35.233 8.662 -37.755 1.00 94.12 547 ASN A N 1
ATOM 4294 C CA . ASN A 1 547 ? 34.953 9.650 -38.803 1.00 94.12 547 ASN A CA 1
ATOM 4295 C C . ASN A 1 547 ? 33.534 10.227 -38.642 1.00 94.12 547 ASN A C 1
ATOM 4297 O O . ASN A 1 547 ? 32.583 9.499 -38.359 1.00 94.12 547 ASN A O 1
ATOM 4301 N N . ARG A 1 548 ? 33.371 11.535 -38.859 1.00 92.19 548 ARG A N 1
ATOM 4302 C CA . ARG A 1 548 ? 32.060 12.195 -38.858 1.00 92.19 548 ARG A CA 1
ATOM 4303 C C . ARG A 1 548 ? 31.433 12.173 -40.252 1.00 92.19 548 ARG A C 1
ATOM 4305 O O . ARG A 1 548 ? 32.077 12.563 -41.219 1.00 92.19 548 ARG A O 1
ATOM 4312 N N . TYR A 1 549 ? 30.150 11.824 -40.315 1.00 92.50 549 TYR A N 1
ATOM 4313 C CA . TYR A 1 549 ? 29.283 12.010 -41.483 1.00 92.50 549 TYR A CA 1
ATOM 4314 C C . TYR A 1 549 ? 27.988 12.706 -41.043 1.00 92.50 549 TYR A C 1
ATOM 4316 O O . TYR A 1 549 ? 27.709 12.795 -39.846 1.00 92.50 549 TYR A O 1
ATOM 4324 N N . THR A 1 550 ? 27.229 13.251 -41.994 1.00 85.81 550 THR A N 1
ATOM 4325 C CA . THR A 1 550 ? 26.077 14.122 -41.701 1.00 85.81 550 THR A CA 1
ATOM 4326 C C . THR A 1 550 ? 24.729 13.425 -41.770 1.00 85.81 550 THR A C 1
ATOM 4328 O O . THR A 1 550 ? 23.829 13.805 -41.029 1.00 85.81 550 THR A O 1
ATOM 4331 N N . ASP A 1 551 ? 24.577 12.445 -42.658 1.00 89.94 551 ASP A N 1
ATOM 4332 C CA . ASP A 1 551 ? 23.285 11.845 -42.976 1.00 89.94 551 ASP A CA 1
ATOM 4333 C C . ASP A 1 551 ? 23.369 10.315 -42.923 1.00 89.94 551 ASP A C 1
ATOM 4335 O O . ASP A 1 551 ? 24.309 9.714 -43.451 1.00 89.94 551 ASP A O 1
ATOM 4339 N N . ASP A 1 552 ? 22.357 9.694 -42.320 1.00 94.88 552 ASP A N 1
ATOM 4340 C CA . ASP A 1 552 ? 22.077 8.265 -42.446 1.00 94.88 552 ASP A CA 1
ATOM 4341 C C . ASP A 1 552 ? 21.067 7.990 -43.572 1.00 94.88 552 ASP A C 1
ATOM 4343 O O . ASP A 1 552 ? 20.321 8.873 -44.008 1.00 94.88 552 ASP A O 1
ATOM 4347 N N . LEU A 1 553 ? 21.027 6.746 -44.049 1.00 95.06 553 LEU A N 1
ATOM 4348 C CA . LEU A 1 553 ? 20.191 6.329 -45.171 1.00 95.06 553 LEU A CA 1
ATOM 4349 C C . LEU A 1 553 ? 18.692 6.530 -44.899 1.00 95.06 553 LEU A C 1
ATOM 4351 O O . LEU A 1 553 ? 17.943 6.882 -45.816 1.00 95.06 553 LEU A O 1
ATOM 4355 N N . LYS A 1 554 ? 18.247 6.333 -43.648 1.00 93.06 554 LYS A N 1
ATOM 4356 C CA . LYS A 1 554 ? 16.840 6.490 -43.241 1.00 93.06 554 LYS A CA 1
ATOM 4357 C C . LYS A 1 554 ? 16.344 7.912 -43.480 1.00 93.06 554 LYS A C 1
ATOM 4359 O O . LYS A 1 554 ? 15.219 8.083 -43.955 1.00 93.06 554 LYS A O 1
ATOM 4364 N N . HIS A 1 555 ? 17.153 8.909 -43.132 1.00 90.75 555 HIS A N 1
ATOM 4365 C CA . HIS A 1 555 ? 16.809 10.317 -43.315 1.00 90.75 555 HIS A CA 1
ATOM 4366 C C . HIS A 1 555 ? 17.118 10.807 -44.731 1.00 90.75 555 HIS A C 1
ATOM 4368 O O . HIS A 1 555 ? 16.298 11.518 -45.307 1.00 90.75 555 HIS A O 1
ATOM 4374 N N . TYR A 1 556 ? 18.233 10.370 -45.324 1.00 93.06 556 TYR A N 1
ATOM 4375 C CA . TYR A 1 556 ? 18.659 10.809 -46.654 1.00 93.06 556 TYR A CA 1
ATOM 4376 C C . TYR A 1 556 ? 17.617 10.506 -47.736 1.00 93.06 556 TYR A C 1
ATOM 4378 O O . TYR A 1 556 ? 17.276 11.385 -48.519 1.00 93.06 556 TYR A O 1
ATOM 4386 N N . ILE A 1 557 ? 17.062 9.287 -47.766 1.00 89.38 557 ILE A N 1
ATOM 4387 C CA . ILE A 1 557 ? 16.069 8.890 -48.785 1.00 89.38 557 ILE A CA 1
ATOM 4388 C C . ILE A 1 557 ? 14.760 9.680 -48.656 1.00 89.38 557 ILE A C 1
ATOM 4390 O O . ILE A 1 557 ? 14.071 9.906 -49.647 1.00 89.38 557 ILE A O 1
ATOM 4394 N N . LYS A 1 558 ? 14.392 10.085 -47.437 1.00 86.19 558 LYS A N 1
ATOM 4395 C CA . LYS A 1 558 ? 13.146 10.824 -47.186 1.00 86.19 558 LYS A CA 1
ATOM 4396 C C . LYS A 1 558 ? 13.255 12.305 -47.533 1.00 86.19 558 LYS A C 1
ATOM 4398 O O . LYS A 1 558 ? 12.230 12.962 -47.712 1.00 86.19 558 LYS A O 1
ATOM 4403 N N . ASP A 1 559 ? 14.470 12.834 -47.603 1.00 86.25 559 ASP A N 1
ATOM 4404 C CA . ASP A 1 559 ? 14.722 14.230 -47.922 1.00 86.25 559 ASP A CA 1
ATOM 4405 C C . ASP A 1 559 ? 14.797 14.430 -49.442 1.00 86.25 559 ASP A C 1
ATOM 4407 O O . ASP A 1 559 ? 15.813 14.180 -50.086 1.00 86.25 559 ASP A O 1
ATOM 4411 N N . GLN A 1 560 ? 13.709 14.948 -50.014 1.00 81.31 560 GLN A N 1
ATOM 4412 C CA . GLN A 1 560 ? 13.596 15.225 -51.451 1.00 81.31 560 GLN A CA 1
ATOM 4413 C C . GLN A 1 560 ? 14.585 16.289 -51.959 1.00 81.31 560 GLN A C 1
ATOM 4415 O O . GLN A 1 560 ? 14.724 16.461 -53.169 1.00 81.31 560 GLN A O 1
ATOM 4420 N N . SER A 1 561 ? 15.255 17.028 -51.067 1.00 86.38 561 SER A N 1
ATOM 4421 C CA . SER A 1 561 ? 16.295 17.986 -51.453 1.00 86.38 561 SER A CA 1
ATOM 4422 C C . SER A 1 561 ? 17.654 17.329 -51.713 1.00 86.38 561 SER A C 1
ATOM 4424 O O . SER A 1 561 ? 18.532 17.957 -52.315 1.00 86.38 561 SER A O 1
ATOM 4426 N N . LYS A 1 562 ? 17.844 16.075 -51.283 1.00 88.19 562 LYS A N 1
ATOM 4427 C CA . LYS A 1 562 ? 19.096 15.342 -51.469 1.00 88.19 562 LYS A CA 1
ATOM 4428 C C . LYS A 1 562 ? 19.209 14.789 -52.898 1.00 88.19 562 LYS A C 1
ATOM 4430 O O . LYS A 1 562 ? 18.205 14.402 -53.499 1.00 88.19 562 LYS A O 1
ATOM 4435 N N . PRO A 1 563 ? 20.427 14.724 -53.466 1.00 88.00 563 PRO A N 1
ATOM 4436 C CA . PRO A 1 563 ? 20.655 14.061 -54.745 1.00 88.00 563 PRO A CA 1
ATOM 4437 C C . PRO A 1 563 ? 20.203 12.591 -54.725 1.00 88.00 563 PRO A C 1
ATOM 4439 O O . PRO A 1 563 ? 20.409 11.908 -53.723 1.00 88.00 563 PRO A O 1
ATOM 4442 N N . PRO A 1 564 ? 19.640 12.062 -55.823 1.00 89.12 564 PRO A N 1
ATOM 4443 C CA . PRO A 1 564 ? 19.295 10.650 -55.892 1.00 89.12 564 PRO A CA 1
ATOM 4444 C C . PRO A 1 564 ? 20.560 9.784 -55.842 1.00 89.12 564 PRO A C 1
ATOM 4446 O O . PRO A 1 564 ? 21.554 10.074 -56.510 1.00 89.12 564 PRO A O 1
ATOM 4449 N N . LEU A 1 565 ? 20.502 8.694 -55.077 1.00 92.44 565 LEU A N 1
ATOM 4450 C CA . LEU A 1 565 ? 21.566 7.692 -55.020 1.00 92.44 565 LEU A CA 1
ATOM 4451 C C . LEU A 1 565 ? 21.339 6.617 -56.090 1.00 92.44 565 LEU A C 1
ATOM 4453 O O . LEU A 1 565 ? 20.204 6.206 -56.344 1.00 92.44 565 LEU A O 1
ATOM 4457 N N . ASP A 1 566 ? 22.422 6.101 -56.672 1.00 93.69 566 ASP A N 1
ATOM 4458 C CA . ASP A 1 566 ? 22.359 4.880 -57.477 1.00 93.69 566 ASP A CA 1
ATOM 4459 C C . ASP A 1 566 ? 22.161 3.681 -56.542 1.00 93.69 566 ASP A C 1
ATOM 4461 O O . ASP A 1 566 ? 23.109 3.170 -55.944 1.00 93.69 566 ASP A O 1
ATOM 4465 N N . LYS A 1 567 ? 20.908 3.235 -56.412 1.00 93.75 567 LYS A N 1
ATOM 4466 C CA . LYS A 1 567 ? 20.524 2.125 -55.533 1.00 93.75 567 LYS A CA 1
ATOM 4467 C C . LYS A 1 567 ? 21.324 0.848 -55.808 1.00 93.75 567 LYS A C 1
ATOM 4469 O O . LYS A 1 567 ? 21.660 0.136 -54.863 1.00 93.75 567 LYS A O 1
ATOM 4474 N N . ALA A 1 568 ? 21.624 0.536 -57.070 1.00 94.75 568 ALA A N 1
ATOM 4475 C CA . ALA A 1 568 ? 22.331 -0.695 -57.416 1.00 94.75 568 ALA A CA 1
ATOM 4476 C C . ALA A 1 568 ? 23.802 -0.618 -56.993 1.00 94.75 568 ALA A C 1
ATOM 4478 O O . ALA A 1 568 ? 24.302 -1.537 -56.342 1.00 94.75 568 ALA A O 1
ATOM 4479 N N . ALA A 1 569 ? 24.472 0.496 -57.301 1.00 96.06 569 ALA A N 1
ATOM 4480 C CA . ALA A 1 569 ? 25.847 0.728 -56.866 1.00 96.06 569 ALA A CA 1
ATOM 4481 C C . ALA A 1 569 ? 25.956 0.798 -55.333 1.00 96.06 569 ALA A C 1
ATOM 4483 O O . ALA A 1 569 ? 26.864 0.208 -54.751 1.00 96.06 569 ALA A O 1
ATOM 4484 N N . PHE A 1 570 ? 24.998 1.462 -54.679 1.00 97.19 570 PHE A N 1
ATOM 4485 C CA . PHE A 1 570 ? 24.950 1.608 -53.228 1.00 97.19 570 PHE A CA 1
ATOM 4486 C C . PHE A 1 570 ? 24.794 0.258 -52.525 1.00 97.19 570 PHE A C 1
ATOM 4488 O O . PHE A 1 570 ? 25.589 -0.080 -51.652 1.00 97.19 570 PHE A O 1
ATOM 4495 N N . LEU A 1 571 ? 23.802 -0.547 -52.923 1.00 96.75 571 LEU A N 1
ATOM 4496 C CA . LEU A 1 571 ? 23.595 -1.872 -52.336 1.00 96.75 571 LEU A CA 1
ATOM 4497 C C . LEU A 1 571 ? 24.777 -2.807 -52.622 1.00 96.75 571 LEU A C 1
ATOM 4499 O O . LEU A 1 571 ? 25.186 -3.534 -51.724 1.00 96.75 571 LEU A O 1
ATOM 4503 N N . GLY A 1 572 ? 25.382 -2.737 -53.812 1.00 97.62 572 GLY A N 1
ATOM 4504 C CA . GLY A 1 572 ? 26.593 -3.504 -54.117 1.00 97.62 572 GLY A CA 1
ATOM 4505 C C . GLY A 1 572 ? 27.787 -3.118 -53.233 1.00 97.62 572 GLY A C 1
ATOM 4506 O O . GLY A 1 572 ? 28.519 -3.987 -52.761 1.00 97.62 572 GLY A O 1
ATOM 4507 N N . ALA A 1 573 ? 27.970 -1.826 -52.948 1.00 97.88 573 ALA A N 1
ATOM 4508 C CA . ALA A 1 573 ? 29.008 -1.353 -52.031 1.00 97.88 573 ALA A CA 1
ATOM 4509 C C . ALA A 1 573 ? 28.737 -1.765 -50.571 1.00 97.88 573 ALA A C 1
ATOM 4511 O O . ALA A 1 573 ? 29.673 -2.112 -49.847 1.00 97.88 573 ALA A O 1
ATOM 4512 N N . LEU A 1 574 ? 27.468 -1.778 -50.150 1.00 97.62 574 LEU A N 1
ATOM 4513 C CA . LEU A 1 574 ? 27.048 -2.249 -48.828 1.00 97.62 574 LEU A CA 1
ATOM 4514 C C . LEU A 1 574 ? 27.304 -3.755 -48.665 1.00 97.62 574 LEU A C 1
ATOM 4516 O O . LEU A 1 574 ? 27.884 -4.180 -47.669 1.00 97.62 574 LEU A O 1
ATOM 4520 N N . GLU A 1 575 ? 26.935 -4.552 -49.672 1.00 98.00 575 GLU A N 1
ATOM 4521 C CA . GLU A 1 575 ? 27.216 -5.991 -49.727 1.00 98.00 575 GLU A CA 1
ATOM 4522 C C . GLU A 1 575 ? 28.730 -6.261 -49.681 1.00 98.00 575 GLU A C 1
ATOM 4524 O O . GLU A 1 575 ? 29.169 -7.151 -48.953 1.00 98.00 575 GLU A O 1
ATOM 4529 N N . SER A 1 576 ? 29.546 -5.453 -50.372 1.00 98.19 576 SER A N 1
ATOM 4530 C CA . SER A 1 576 ? 31.016 -5.527 -50.295 1.00 98.19 576 SER A CA 1
ATOM 4531 C C . SER A 1 576 ? 31.542 -5.263 -48.880 1.00 98.19 576 SER A C 1
ATOM 4533 O O . SER A 1 576 ? 32.436 -5.968 -48.415 1.00 98.19 576 SER A O 1
ATOM 4535 N N . ALA A 1 577 ? 30.987 -4.272 -48.175 1.00 98.00 577 ALA A N 1
ATOM 4536 C CA . ALA A 1 577 ? 31.389 -3.950 -46.808 1.00 98.00 577 ALA A CA 1
ATOM 4537 C C . ALA A 1 577 ? 31.051 -5.078 -45.819 1.00 98.00 577 ALA A C 1
ATOM 4539 O O . ALA A 1 577 ? 31.886 -5.435 -44.988 1.00 98.00 577 ALA A O 1
ATOM 4540 N N . LEU A 1 578 ? 29.869 -5.688 -45.942 1.00 97.88 578 LEU A N 1
ATOM 4541 C CA . LEU A 1 578 ? 29.487 -6.838 -45.116 1.00 97.88 578 LEU A CA 1
ATOM 4542 C C . LEU A 1 578 ? 30.309 -8.081 -45.448 1.00 97.88 578 LEU A C 1
ATOM 4544 O O . LEU A 1 578 ? 30.772 -8.756 -44.537 1.00 97.88 578 LEU A O 1
ATOM 4548 N N . ALA A 1 579 ? 30.554 -8.362 -46.730 1.00 97.94 579 ALA A N 1
ATOM 4549 C CA . ALA A 1 579 ? 31.409 -9.475 -47.135 1.00 97.94 579 ALA A CA 1
ATOM 4550 C C . ALA A 1 579 ? 32.828 -9.328 -46.563 1.00 97.94 579 ALA A C 1
ATOM 4552 O O . ALA A 1 579 ? 33.423 -10.307 -46.108 1.00 97.94 579 ALA A O 1
ATOM 4553 N N . HIS A 1 580 ? 33.352 -8.099 -46.535 1.00 98.12 580 HIS A N 1
ATOM 4554 C CA . HIS A 1 580 ? 34.616 -7.790 -45.875 1.00 98.12 580 HIS A CA 1
ATOM 4555 C C . HIS A 1 580 ? 34.556 -8.068 -44.367 1.00 98.12 580 HIS A C 1
ATOM 4557 O O . HIS A 1 580 ? 35.412 -8.789 -43.857 1.00 98.12 580 HIS A O 1
ATOM 4563 N N . LEU A 1 581 ? 33.524 -7.591 -43.666 1.00 97.81 581 LEU A N 1
ATOM 4564 C CA . LEU A 1 581 ? 33.319 -7.870 -42.238 1.00 97.81 581 LEU A CA 1
ATOM 4565 C C . LEU A 1 581 ? 33.239 -9.383 -41.949 1.00 97.81 581 LEU A C 1
ATOM 4567 O O . LEU A 1 581 ? 33.928 -9.887 -41.061 1.00 97.81 581 LEU A O 1
ATOM 4571 N N . HIS A 1 582 ? 32.479 -10.123 -42.759 1.00 97.81 582 HIS A N 1
ATOM 4572 C CA . HIS A 1 582 ? 32.333 -11.579 -42.661 1.00 97.81 582 HIS A CA 1
ATOM 4573 C C . HIS A 1 582 ? 33.655 -12.305 -42.904 1.00 97.81 582 HIS A C 1
ATOM 4575 O O . HIS A 1 582 ? 33.941 -13.299 -42.239 1.00 97.81 582 HIS A O 1
ATOM 4581 N N . SER A 1 583 ? 34.498 -11.793 -43.807 1.00 97.50 583 SER A N 1
ATOM 4582 C CA . SER A 1 583 ? 35.831 -12.352 -44.067 1.00 97.50 583 SER A CA 1
ATOM 4583 C C . SER A 1 583 ? 36.781 -12.230 -42.869 1.00 97.50 583 SER A C 1
ATOM 4585 O O . SER A 1 583 ? 37.684 -13.051 -42.718 1.00 97.50 583 SER A O 1
ATOM 4587 N N . LEU A 1 584 ? 36.536 -11.262 -41.977 1.00 96.69 584 LEU A N 1
ATOM 4588 C CA . LEU A 1 584 ? 37.236 -11.115 -40.697 1.00 96.69 584 LEU A CA 1
ATOM 4589 C C . LEU A 1 584 ? 36.667 -12.035 -39.602 1.00 96.69 584 LEU A C 1
ATOM 4591 O O . LEU A 1 584 ? 37.139 -12.006 -38.467 1.00 96.69 584 LEU A O 1
ATOM 4595 N N . GLY A 1 585 ? 35.664 -12.856 -39.927 1.00 96.69 585 GLY A N 1
ATOM 4596 C CA . GLY A 1 585 ? 35.005 -13.754 -38.983 1.00 96.69 585 GLY A CA 1
ATOM 4597 C C . GLY A 1 585 ? 33.987 -13.061 -38.077 1.00 96.69 585 GLY A C 1
ATOM 4598 O O . GLY A 1 585 ? 33.609 -13.639 -37.061 1.00 96.69 585 GLY A O 1
ATOM 4599 N N . LEU A 1 586 ? 33.551 -11.846 -38.419 1.00 96.69 586 LEU A N 1
ATOM 4600 C CA . LEU A 1 586 ? 32.592 -11.042 -37.658 1.00 96.69 586 LEU A CA 1
ATOM 4601 C C . LEU A 1 586 ? 31.254 -10.956 -38.405 1.00 96.69 586 LEU A C 1
ATOM 4603 O O . LEU A 1 586 ? 31.240 -10.943 -39.631 1.00 96.69 586 LEU A O 1
ATOM 4607 N N . ALA A 1 587 ? 30.141 -10.855 -37.683 1.00 96.12 587 ALA A N 1
ATOM 4608 C CA . ALA A 1 587 ? 28.843 -10.453 -38.236 1.00 96.12 587 ALA A CA 1
ATOM 4609 C C . ALA A 1 587 ? 28.358 -9.180 -37.532 1.00 96.12 587 ALA A C 1
ATOM 4611 O O . ALA A 1 587 ? 28.692 -8.965 -36.364 1.00 96.12 587 ALA A O 1
ATOM 4612 N N . HIS A 1 588 ? 27.602 -8.338 -38.241 1.00 95.81 588 HIS A N 1
ATOM 4613 C CA . HIS A 1 588 ? 27.137 -7.044 -37.729 1.00 95.81 588 HIS A CA 1
ATOM 4614 C C . HIS A 1 588 ? 25.961 -7.209 -36.757 1.00 95.81 588 HIS A C 1
ATOM 4616 O O . HIS A 1 588 ? 25.925 -6.571 -35.708 1.00 95.81 588 HIS A O 1
ATOM 4622 N N . ASN A 1 589 ? 25.008 -8.082 -37.097 1.00 94.94 589 ASN A N 1
ATOM 4623 C CA . ASN A 1 589 ? 23.806 -8.449 -36.338 1.00 94.94 589 ASN A CA 1
ATOM 4624 C C . ASN A 1 589 ? 22.777 -7.324 -36.099 1.00 94.94 589 ASN A C 1
ATOM 4626 O O . ASN A 1 589 ? 21.648 -7.621 -35.734 1.00 94.94 589 ASN A O 1
ATOM 4630 N N . ASP A 1 590 ? 23.094 -6.051 -36.331 1.00 94.00 590 ASP A N 1
ATOM 4631 C CA . ASP A 1 590 ? 22.105 -4.957 -36.240 1.00 94.00 590 ASP A CA 1
ATOM 4632 C C . ASP A 1 590 ? 22.101 -4.033 -37.466 1.00 94.00 590 ASP A C 1
ATOM 4634 O O . ASP A 1 590 ? 22.278 -2.818 -37.382 1.00 94.00 590 ASP A O 1
ATOM 4638 N N . LEU A 1 591 ? 21.964 -4.617 -38.657 1.00 95.38 591 LEU A N 1
ATOM 4639 C CA . LEU A 1 591 ? 21.925 -3.838 -39.889 1.00 95.38 591 LEU A CA 1
ATOM 4640 C C . LEU A 1 591 ? 20.528 -3.236 -40.118 1.00 95.38 591 LEU A C 1
ATOM 4642 O O . LEU A 1 591 ? 19.537 -3.949 -40.256 1.00 95.38 591 LEU A O 1
ATOM 4646 N N . ASN A 1 592 ? 20.457 -1.911 -40.222 1.00 95.06 592 ASN A N 1
ATOM 4647 C CA . ASN A 1 592 ? 19.247 -1.165 -40.571 1.00 95.06 592 ASN A CA 1
ATOM 4648 C C . ASN A 1 592 ? 19.624 0.185 -41.237 1.00 95.06 592 ASN A C 1
ATOM 4650 O O . ASN A 1 592 ? 20.783 0.592 -41.159 1.00 95.06 592 ASN A O 1
ATOM 4654 N N . PRO A 1 593 ? 18.691 0.919 -41.880 1.00 95.69 593 PRO A N 1
ATOM 4655 C CA . PRO A 1 593 ? 19.006 2.176 -42.565 1.00 95.69 593 PRO A CA 1
ATOM 4656 C C . PRO A 1 593 ? 19.542 3.308 -41.678 1.00 95.69 593 PRO A C 1
ATOM 4658 O O . PRO A 1 593 ? 20.184 4.211 -42.200 1.00 95.69 593 PRO A O 1
ATOM 4661 N N . ALA A 1 594 ? 19.284 3.302 -40.366 1.00 93.81 594 ALA A N 1
ATOM 4662 C CA . ALA A 1 594 ? 19.872 4.293 -39.459 1.00 93.81 594 ALA A CA 1
ATOM 4663 C C . ALA A 1 594 ? 21.345 3.975 -39.137 1.00 93.81 594 ALA A C 1
ATOM 4665 O O . ALA A 1 594 ? 22.105 4.887 -38.828 1.00 93.81 594 ALA A O 1
ATOM 4666 N N . ASN A 1 595 ? 21.757 2.712 -39.292 1.00 96.38 595 ASN A N 1
ATOM 4667 C CA . ASN A 1 595 ? 23.133 2.245 -39.092 1.00 96.38 595 ASN A CA 1
ATOM 4668 C C . ASN A 1 595 ? 23.972 2.269 -40.392 1.00 96.38 595 ASN A C 1
ATOM 4670 O O . ASN A 1 595 ? 25.041 1.662 -40.477 1.00 96.38 595 ASN A O 1
ATOM 4674 N N . ILE A 1 596 ? 23.500 2.975 -41.428 1.00 97.62 596 ILE A N 1
ATOM 4675 C CA . ILE A 1 596 ? 24.210 3.168 -42.699 1.00 97.62 596 ILE A CA 1
ATOM 4676 C C . ILE A 1 596 ? 24.326 4.668 -42.961 1.00 97.62 596 ILE A C 1
ATOM 4678 O O . ILE A 1 596 ? 23.339 5.317 -43.303 1.00 97.62 596 ILE A O 1
ATOM 4682 N N . LEU A 1 597 ? 25.532 5.213 -42.831 1.00 96.56 597 LEU A N 1
ATOM 4683 C CA . LEU A 1 597 ? 25.829 6.603 -43.169 1.00 96.56 597 LEU A CA 1
ATOM 4684 C C . LEU A 1 597 ? 26.106 6.769 -44.665 1.00 96.56 597 LEU A C 1
ATOM 4686 O O . LEU A 1 597 ? 26.436 5.810 -45.368 1.00 96.56 597 LEU A O 1
ATOM 4690 N N . ILE A 1 598 ? 25.985 8.006 -45.143 1.00 95.25 598 ILE A N 1
ATOM 4691 C CA . ILE A 1 598 ? 26.250 8.384 -46.531 1.00 95.25 598 ILE A CA 1
ATOM 4692 C C . ILE A 1 598 ? 27.565 9.163 -46.604 1.00 95.25 598 ILE A C 1
ATOM 4694 O O . ILE A 1 598 ? 27.730 10.198 -45.956 1.00 95.25 598 ILE A O 1
ATOM 4698 N N . SER A 1 599 ? 28.513 8.670 -47.401 1.00 93.06 599 SER A N 1
ATOM 4699 C CA . SER A 1 599 ? 29.757 9.387 -47.687 1.00 93.06 599 SER A CA 1
ATOM 4700 C C . SER A 1 599 ? 29.520 10.615 -48.575 1.00 93.06 599 SER A C 1
ATOM 4702 O O . SER A 1 599 ? 28.504 10.729 -49.260 1.00 93.06 599 SER A O 1
ATOM 4704 N N . GLU A 1 600 ? 30.518 11.496 -48.670 1.00 88.88 600 GLU A N 1
ATOM 4705 C CA . GLU A 1 600 ? 30.505 12.623 -49.619 1.00 88.88 600 GLU A CA 1
ATOM 4706 C C . GLU A 1 600 ? 30.346 12.178 -51.085 1.00 88.88 600 GLU A C 1
ATOM 4708 O O . GLU A 1 600 ? 29.862 12.935 -51.923 1.00 88.88 600 GLU A O 1
ATOM 4713 N N . THR A 1 601 ? 30.734 10.939 -51.402 1.00 90.44 601 THR A N 1
ATOM 4714 C CA . THR A 1 601 ? 30.598 10.338 -52.735 1.00 90.44 601 THR A CA 1
ATOM 4715 C C . THR A 1 601 ? 29.272 9.598 -52.939 1.00 90.44 601 THR A C 1
ATOM 4717 O O . THR A 1 601 ? 29.086 8.977 -53.983 1.00 90.44 601 THR A O 1
ATOM 4720 N N . GLY A 1 602 ? 28.356 9.647 -51.966 1.00 93.31 602 GLY A N 1
ATOM 4721 C CA . GLY A 1 602 ? 27.060 8.970 -52.029 1.00 93.31 602 GLY A CA 1
ATOM 4722 C C . GLY A 1 602 ? 27.137 7.456 -51.815 1.00 93.31 602 GLY A C 1
ATOM 4723 O O . GLY A 1 602 ? 26.259 6.738 -52.283 1.00 93.31 602 GLY A O 1
ATOM 4724 N N . MET A 1 603 ? 28.183 6.958 -51.151 1.00 96.31 603 MET A N 1
ATOM 4725 C CA . MET A 1 603 ? 28.403 5.528 -50.896 1.00 96.31 603 MET A CA 1
ATOM 4726 C C . MET A 1 603 ? 28.101 5.165 -49.432 1.00 96.31 603 MET A C 1
ATOM 4728 O O . MET A 1 603 ? 28.241 6.027 -48.560 1.00 96.31 603 MET A O 1
ATOM 4732 N N . PRO A 1 604 ? 27.694 3.913 -49.143 1.00 97.75 604 PRO A N 1
ATOM 4733 C CA . PRO A 1 604 ? 27.365 3.482 -47.787 1.00 97.75 604 PRO A CA 1
ATOM 4734 C C . PRO A 1 604 ? 28.599 3.424 -46.896 1.00 97.75 604 PRO A C 1
ATOM 4736 O O . PRO A 1 604 ? 29.653 2.956 -47.323 1.00 97.75 604 PRO A O 1
ATOM 4739 N N . VAL A 1 605 ? 28.429 3.802 -45.633 1.00 98.00 605 VAL A N 1
ATOM 4740 C CA . VAL A 1 605 ? 29.400 3.585 -44.559 1.00 98.00 605 VAL A CA 1
ATOM 4741 C C . VAL A 1 605 ? 28.682 2.940 -43.375 1.00 98.00 605 VAL A C 1
ATOM 4743 O O . VAL A 1 605 ? 27.822 3.562 -42.757 1.00 98.00 605 VAL A O 1
ATOM 4746 N N . LEU A 1 606 ? 29.022 1.687 -43.071 1.00 97.69 606 LEU A N 1
ATOM 4747 C CA . LEU A 1 606 ? 28.476 0.944 -41.933 1.00 97.69 606 LEU A CA 1
ATOM 4748 C C . LEU A 1 606 ? 28.953 1.531 -40.602 1.00 97.69 606 LEU A C 1
ATOM 4750 O O . LEU A 1 606 ? 30.150 1.789 -40.437 1.00 97.69 606 LEU A O 1
ATOM 4754 N N . ILE A 1 607 ? 28.019 1.694 -39.664 1.00 95.75 607 ILE A N 1
ATOM 4755 C CA . ILE A 1 607 ? 28.247 2.166 -38.292 1.00 95.75 607 ILE A CA 1
ATOM 4756 C C . ILE A 1 607 ? 27.504 1.299 -37.271 1.00 95.75 607 ILE A C 1
ATOM 4758 O O . ILE A 1 607 ? 26.661 0.494 -37.637 1.00 95.75 607 ILE A O 1
ATOM 4762 N N . ASP A 1 608 ? 27.763 1.579 -35.992 1.00 91.44 608 ASP A N 1
ATOM 4763 C CA . ASP A 1 608 ? 27.107 0.982 -34.824 1.00 91.44 608 ASP A CA 1
ATOM 4764 C C . ASP A 1 608 ? 27.421 -0.514 -34.649 1.00 91.44 608 ASP A C 1
ATOM 4766 O O . ASP A 1 608 ? 26.627 -1.403 -34.953 1.00 91.44 608 ASP A O 1
ATOM 4770 N N . PHE A 1 609 ? 28.629 -0.790 -34.149 1.00 93.19 609 PHE A N 1
ATOM 4771 C CA . PHE A 1 609 ? 29.169 -2.144 -34.006 1.00 93.19 609 PHE A CA 1
ATOM 4772 C C . PHE A 1 609 ? 28.883 -2.746 -32.616 1.00 93.19 609 PHE A C 1
ATOM 4774 O O . PHE A 1 609 ? 29.520 -3.724 -32.232 1.00 93.19 609 PHE A O 1
ATOM 4781 N N . ASP A 1 610 ? 27.906 -2.218 -31.872 1.00 88.56 610 ASP A N 1
ATOM 4782 C CA . ASP A 1 610 ? 27.536 -2.685 -30.522 1.00 88.56 610 ASP A CA 1
ATOM 4783 C C . ASP A 1 610 ? 27.074 -4.157 -30.509 1.00 88.56 610 ASP A C 1
ATOM 4785 O O . ASP A 1 610 ? 27.320 -4.899 -29.557 1.00 88.56 610 ASP A O 1
ATOM 4789 N N . SER A 1 611 ? 26.403 -4.593 -31.582 1.00 90.31 611 SER A N 1
ATOM 4790 C CA . SER A 1 611 ? 25.971 -5.985 -31.798 1.00 90.31 611 SER A CA 1
ATOM 4791 C C . SER A 1 611 ? 27.008 -6.836 -32.554 1.00 90.31 611 SER A C 1
ATOM 4793 O O . SER A 1 611 ? 26.802 -8.039 -32.759 1.00 90.31 611 SER A O 1
ATOM 4795 N N . CYS A 1 612 ? 28.124 -6.240 -32.988 1.00 93.38 612 CYS A N 1
ATOM 4796 C CA . CYS A 1 612 ? 29.120 -6.927 -33.799 1.00 93.38 612 CYS A CA 1
ATOM 4797 C C . CYS A 1 612 ? 29.859 -7.971 -32.963 1.00 93.38 612 CYS A C 1
ATOM 4799 O O . CYS A 1 612 ? 30.426 -7.666 -31.913 1.00 93.38 612 CYS A O 1
ATOM 4801 N N . ARG A 1 613 ? 29.875 -9.221 -33.434 1.00 92.75 613 ARG A N 1
ATOM 4802 C CA . ARG A 1 613 ? 30.529 -10.328 -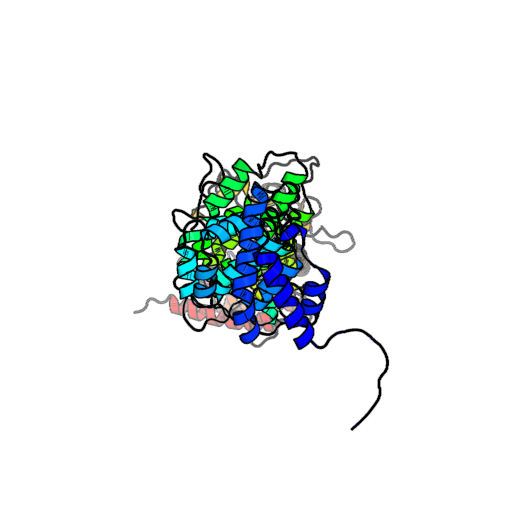32.723 1.00 92.75 613 ARG A CA 1
ATOM 4803 C C . ARG A 1 613 ? 31.129 -11.359 -33.665 1.00 92.75 613 ARG A C 1
ATOM 4805 O O . ARG A 1 613 ? 30.621 -11.533 -34.776 1.00 92.75 613 ARG A O 1
ATOM 4812 N N . PRO A 1 614 ? 32.138 -12.120 -33.203 1.00 94.75 614 PRO A N 1
ATOM 4813 C CA . PRO A 1 614 ? 32.633 -13.273 -33.938 1.00 94.75 614 PRO A CA 1
ATOM 4814 C C . PRO A 1 614 ? 31.516 -14.271 -34.237 1.00 94.75 614 PRO A C 1
ATOM 4816 O O . PRO A 1 614 ? 30.700 -14.588 -33.369 1.00 94.75 614 PRO A O 1
ATOM 4819 N N . ILE A 1 615 ? 31.487 -14.760 -35.473 1.00 95.50 615 ILE A N 1
ATOM 4820 C CA . ILE A 1 615 ? 30.474 -15.699 -35.955 1.00 95.50 615 ILE A CA 1
ATOM 4821 C C . ILE A 1 615 ? 30.484 -16.954 -35.071 1.00 95.50 615 ILE A C 1
ATOM 4823 O O . ILE A 1 615 ? 31.540 -17.515 -34.773 1.00 95.50 615 ILE A O 1
ATOM 4827 N N . GLY A 1 616 ? 29.301 -17.390 -34.636 1.00 93.25 616 GLY A N 1
ATOM 4828 C CA . GLY A 1 616 ? 29.124 -18.534 -33.741 1.00 93.25 616 GLY A CA 1
ATOM 4829 C C . GLY A 1 616 ? 29.235 -18.216 -32.244 1.00 93.25 616 GLY A C 1
ATOM 4830 O O . GLY A 1 616 ? 28.992 -19.102 -31.426 1.00 93.25 616 GLY A O 1
ATOM 4831 N N . GLN A 1 617 ? 29.572 -16.982 -31.850 1.00 92.00 617 GLN A N 1
ATOM 4832 C CA . GLN A 1 617 ? 29.502 -16.563 -30.445 1.00 92.00 617 GLN A CA 1
ATOM 4833 C C . GLN A 1 617 ? 28.102 -16.105 -30.057 1.00 92.00 617 GLN A C 1
ATOM 4835 O O . GLN A 1 617 ? 27.353 -15.608 -30.893 1.00 92.00 617 GLN A O 1
ATOM 4840 N N . LYS A 1 618 ? 27.761 -16.223 -28.770 1.00 90.12 618 LYS A N 1
ATOM 4841 C CA . LYS A 1 618 ? 26.471 -15.749 -28.270 1.00 90.12 618 LYS A CA 1
ATOM 4842 C C . LYS A 1 618 ? 26.337 -14.238 -28.424 1.00 90.12 618 LYS A C 1
ATOM 4844 O O . LYS A 1 618 ? 27.251 -13.496 -28.058 1.00 90.12 618 LYS A O 1
ATOM 4849 N N . LEU A 1 619 ? 25.186 -13.808 -28.928 1.00 85.69 619 LEU A N 1
ATOM 4850 C CA . LEU A 1 619 ? 24.760 -12.419 -28.810 1.00 85.69 619 LEU A CA 1
ATOM 4851 C C . LEU A 1 619 ? 24.410 -12.141 -27.345 1.00 85.69 619 LEU A C 1
ATOM 4853 O O . LEU A 1 619 ? 23.955 -13.034 -26.629 1.00 85.69 619 LEU A O 1
ATOM 4857 N N . LEU A 1 620 ? 24.701 -10.924 -26.889 1.00 77.44 620 LEU A N 1
ATOM 4858 C CA . LEU A 1 620 ? 24.447 -10.504 -25.511 1.00 77.44 620 LEU A CA 1
ATOM 4859 C C . LEU A 1 620 ? 23.236 -9.559 -25.479 1.00 77.44 620 LEU A C 1
ATOM 4861 O O . LEU A 1 620 ? 22.170 -9.900 -25.979 1.00 77.44 620 LEU A O 1
ATOM 4865 N N . HIS A 1 621 ? 23.396 -8.380 -24.879 1.00 71.50 621 HIS A N 1
ATOM 4866 C CA . HIS A 1 621 ? 22.313 -7.435 -24.611 1.00 71.50 621 HIS A CA 1
ATOM 4867 C C . HIS A 1 621 ? 21.897 -6.613 -25.840 1.00 71.50 621 HIS A C 1
ATOM 4869 O O . HIS A 1 621 ? 20.726 -6.275 -25.975 1.00 71.50 621 HIS A O 1
ATOM 4875 N N . SER A 1 622 ? 22.830 -6.328 -26.754 1.00 70.44 622 SER A N 1
ATOM 4876 C CA . SER A 1 622 ? 22.543 -5.693 -28.045 1.00 70.44 622 SER A CA 1
ATOM 4877 C C . SER A 1 622 ? 22.322 -6.783 -29.099 1.00 70.44 622 SER A C 1
ATOM 4879 O O . SER A 1 622 ? 23.213 -7.613 -29.312 1.00 70.44 622 SER A O 1
ATOM 4881 N N . ARG A 1 623 ? 21.121 -6.830 -29.700 1.00 79.31 623 ARG A N 1
ATOM 4882 C CA . ARG A 1 623 ? 20.787 -7.759 -30.793 1.00 79.31 623 ARG A CA 1
ATOM 4883 C C . ARG A 1 623 ? 19.626 -7.276 -31.659 1.00 79.31 623 ARG A C 1
ATOM 4885 O O . ARG A 1 623 ? 18.470 -7.478 -31.304 1.00 79.31 623 ARG A O 1
ATOM 4892 N N . GLY A 1 624 ? 19.960 -6.740 -32.828 1.00 81.94 624 GLY A N 1
ATOM 4893 C CA . GLY A 1 624 ? 19.012 -6.470 -33.905 1.00 81.94 624 GLY A CA 1
ATOM 4894 C C . GLY A 1 624 ? 17.929 -5.428 -33.586 1.00 81.94 624 GLY A C 1
ATOM 4895 O O . GLY A 1 624 ? 17.518 -5.210 -32.449 1.00 81.94 624 GLY A O 1
ATOM 4896 N N . THR A 1 625 ? 17.421 -4.780 -34.628 1.00 85.88 625 THR A N 1
ATOM 4897 C CA . THR A 1 625 ? 16.358 -3.780 -34.502 1.00 85.88 625 THR A CA 1
ATOM 4898 C C . THR A 1 625 ? 15.022 -4.370 -34.964 1.00 85.88 625 THR A C 1
ATOM 4900 O O . THR A 1 625 ? 14.942 -4.841 -36.105 1.00 85.88 625 THR A O 1
ATOM 4903 N N . PRO A 1 626 ? 13.942 -4.306 -34.155 1.00 86.12 626 PRO A N 1
ATOM 4904 C CA . PRO A 1 626 ? 12.619 -4.778 -34.562 1.00 86.12 626 PRO A CA 1
ATOM 4905 C C . PRO A 1 626 ? 12.189 -4.241 -35.937 1.00 86.12 626 PRO A C 1
ATOM 4907 O O . PRO A 1 626 ? 12.358 -3.059 -36.244 1.00 86.12 626 PRO A O 1
ATOM 4910 N N . GLY A 1 627 ? 11.652 -5.125 -36.782 1.00 86.88 627 GLY A N 1
ATOM 4911 C CA . GLY A 1 627 ? 11.286 -4.832 -38.175 1.00 86.88 627 GLY A CA 1
ATOM 4912 C C . GLY A 1 627 ? 12.417 -5.016 -39.200 1.00 86.88 627 GLY A C 1
ATOM 4913 O O . GLY A 1 627 ? 12.132 -5.146 -40.394 1.00 86.88 627 GLY A O 1
ATOM 4914 N N . TRP A 1 628 ? 13.674 -5.098 -38.751 1.00 91.31 628 TRP A N 1
ATOM 4915 C CA . TRP A 1 628 ? 14.855 -5.380 -39.587 1.00 91.31 628 TRP A CA 1
ATOM 4916 C C . TRP A 1 628 ? 15.409 -6.796 -39.396 1.00 91.31 628 TRP A C 1
ATOM 4918 O O . TRP A 1 628 ? 16.287 -7.221 -40.145 1.00 91.31 628 TRP A O 1
ATOM 4928 N N . THR A 1 629 ? 14.866 -7.536 -38.433 1.00 89.62 629 THR A N 1
ATOM 4929 C CA . THR A 1 629 ? 15.273 -8.891 -38.054 1.00 89.62 629 THR A CA 1
ATOM 4930 C C . THR A 1 629 ? 14.289 -9.957 -38.547 1.00 89.62 629 THR A C 1
ATOM 4932 O O . THR A 1 629 ? 13.132 -9.659 -38.859 1.00 89.62 629 THR A O 1
ATOM 4935 N N . ASP A 1 630 ? 14.756 -11.206 -38.652 1.00 87.12 630 ASP A N 1
ATOM 4936 C CA . ASP A 1 630 ? 13.890 -12.366 -38.899 1.00 87.12 630 ASP A CA 1
ATOM 4937 C C . ASP A 1 630 ? 13.218 -12.782 -37.586 1.00 87.12 630 ASP A C 1
ATOM 4939 O O . ASP A 1 630 ? 13.891 -13.245 -36.668 1.00 87.12 630 ASP A O 1
ATOM 4943 N N . GLU A 1 631 ? 11.902 -12.596 -37.483 1.00 83.00 631 GLU A N 1
ATOM 4944 C CA . GLU A 1 631 ? 11.122 -12.918 -36.279 1.00 83.00 631 GLU A CA 1
ATOM 4945 C C . GLU A 1 631 ? 11.027 -14.430 -36.010 1.00 83.00 631 GLU A C 1
ATOM 4947 O O . GLU A 1 631 ? 10.677 -14.837 -34.904 1.00 83.00 631 GLU A O 1
ATOM 4952 N N . GLY A 1 632 ? 11.326 -15.275 -37.006 1.00 80.12 632 GLY A N 1
ATOM 4953 C CA . GLY A 1 632 ? 11.333 -16.734 -36.858 1.00 80.12 632 GLY A CA 1
ATOM 4954 C C . GLY A 1 632 ? 12.612 -17.303 -36.234 1.00 80.12 632 GLY A C 1
ATOM 4955 O O . GLY A 1 632 ? 12.712 -18.517 -36.049 1.00 80.12 632 GLY A O 1
ATOM 4956 N N . ASP A 1 633 ? 13.590 -16.454 -35.941 1.00 83.25 633 ASP A N 1
ATOM 4957 C CA . ASP A 1 633 ? 14.912 -16.827 -35.459 1.00 83.25 633 ASP A CA 1
ATOM 4958 C C . ASP A 1 633 ? 15.072 -16.582 -33.950 1.00 83.25 633 ASP A C 1
ATOM 4960 O O . ASP A 1 633 ? 14.500 -15.647 -33.395 1.00 83.25 633 ASP A O 1
ATOM 4964 N N . SER A 1 634 ? 15.870 -17.412 -33.273 1.00 80.75 634 SER A N 1
ATOM 4965 C CA . SER A 1 634 ? 16.111 -17.283 -31.833 1.00 80.75 634 SER A CA 1
ATOM 4966 C C . SER A 1 634 ? 17.052 -16.128 -31.477 1.00 80.75 634 SER A C 1
ATOM 4968 O O . SER A 1 634 ? 17.038 -15.674 -30.336 1.00 80.75 634 SER A O 1
ATOM 4970 N N . TRP A 1 635 ? 17.845 -15.623 -32.435 1.00 83.81 635 TRP A N 1
ATOM 4971 C CA . TRP A 1 635 ? 18.718 -14.451 -32.250 1.00 83.81 635 TRP A CA 1
ATOM 4972 C C . TRP A 1 635 ? 19.665 -14.557 -31.040 1.00 83.81 635 TRP A C 1
ATOM 4974 O O . TRP A 1 635 ? 19.984 -13.574 -30.363 1.00 83.81 635 TRP A O 1
ATOM 4984 N N . ASP A 1 636 ? 20.131 -15.774 -30.758 1.00 87.00 636 ASP A N 1
ATOM 4985 C CA . ASP A 1 636 ? 21.005 -16.057 -29.614 1.00 87.00 636 ASP A CA 1
ATOM 4986 C C . ASP A 1 636 ? 22.488 -16.138 -29.994 1.00 87.00 636 ASP A C 1
ATOM 4988 O O . ASP A 1 636 ? 23.355 -16.101 -29.122 1.00 87.00 636 ASP A O 1
ATOM 4992 N N . THR A 1 637 ? 22.801 -16.267 -31.285 1.00 92.25 637 THR A N 1
ATOM 4993 C CA . THR A 1 637 ? 24.162 -16.498 -31.792 1.00 92.25 637 THR A CA 1
ATOM 4994 C C . THR A 1 637 ? 24.466 -15.552 -32.947 1.00 92.25 637 THR A C 1
ATOM 4996 O O . THR A 1 637 ? 23.604 -15.298 -33.770 1.00 92.25 637 THR A O 1
ATOM 4999 N N . SER A 1 638 ? 25.684 -15.020 -33.012 1.00 94.44 638 SER A N 1
ATOM 5000 C CA . SER A 1 638 ? 26.148 -14.139 -34.084 1.00 94.44 638 SER A CA 1
ATOM 5001 C C . SER A 1 638 ? 26.259 -14.911 -35.396 1.00 94.44 638 SER A C 1
ATOM 5003 O O . SER A 1 638 ? 27.000 -15.898 -35.472 1.00 94.44 638 SER A O 1
ATOM 5005 N N . GLU A 1 639 ? 25.548 -14.466 -36.432 1.00 94.88 639 GLU A N 1
ATOM 5006 C CA . GLU A 1 639 ? 25.462 -15.180 -37.704 1.00 94.88 639 GLU A CA 1
ATOM 5007 C C . GLU A 1 639 ? 25.374 -14.233 -38.909 1.00 94.88 639 GLU A C 1
ATOM 5009 O O . GLU A 1 639 ? 24.644 -13.247 -38.914 1.00 94.88 639 GLU A O 1
ATOM 5014 N N . THR A 1 640 ? 26.052 -14.584 -40.004 1.00 95.88 640 THR A N 1
ATOM 5015 C CA . THR A 1 640 ? 26.057 -13.792 -41.252 1.00 95.88 640 THR A CA 1
ATOM 5016 C C . THR A 1 640 ? 24.688 -13.719 -41.935 1.00 95.88 640 THR A C 1
ATOM 5018 O O . THR A 1 640 ? 24.413 -12.801 -42.717 1.00 95.88 640 THR A O 1
ATOM 5021 N N . ARG A 1 641 ? 23.800 -14.680 -41.647 1.00 94.62 641 ARG A N 1
ATOM 5022 C CA . ARG A 1 641 ? 22.433 -14.693 -42.182 1.00 94.62 641 ARG A CA 1
ATOM 5023 C C . ARG A 1 641 ? 21.586 -13.536 -41.652 1.00 94.62 641 ARG A C 1
ATOM 5025 O O . ARG A 1 641 ? 20.709 -13.088 -42.382 1.00 94.62 641 ARG A O 1
ATOM 5032 N N . HIS A 1 642 ? 21.883 -13.020 -40.457 1.00 94.75 642 HIS A N 1
ATOM 5033 C CA . HIS A 1 642 ? 21.223 -11.836 -39.901 1.00 94.75 642 HIS A CA 1
ATOM 5034 C C . HIS A 1 642 ? 21.431 -10.617 -40.807 1.00 94.75 642 HIS A C 1
ATOM 5036 O O . HIS A 1 642 ? 20.476 -9.967 -41.229 1.00 94.75 642 HIS A O 1
ATOM 5042 N N . ASP A 1 643 ? 22.682 -10.381 -41.200 1.00 95.75 643 ASP A N 1
ATOM 5043 C CA . ASP A 1 643 ? 23.063 -9.270 -42.074 1.00 95.75 643 ASP A CA 1
ATOM 5044 C C . ASP A 1 643 ? 22.476 -9.440 -43.485 1.00 95.75 643 ASP A C 1
ATOM 5046 O O . ASP A 1 643 ? 21.988 -8.491 -44.101 1.00 95.75 643 ASP A O 1
ATOM 5050 N N . THR A 1 644 ? 22.471 -10.681 -43.984 1.00 94.62 644 THR A N 1
ATOM 5051 C CA . THR A 1 644 ? 21.912 -11.024 -45.302 1.00 94.62 644 THR A CA 1
ATOM 5052 C C . THR A 1 644 ? 20.399 -10.793 -45.346 1.00 94.62 644 THR A C 1
ATOM 5054 O O . THR A 1 644 ? 19.874 -10.252 -46.323 1.00 94.62 644 THR A O 1
ATOM 5057 N N . PHE A 1 645 ? 19.689 -11.171 -44.280 1.00 94.75 645 PHE A N 1
ATOM 5058 C CA . PHE A 1 645 ? 18.254 -10.941 -44.147 1.00 94.75 645 PHE A CA 1
ATOM 5059 C C . PHE A 1 645 ? 17.933 -9.442 -44.110 1.00 94.75 645 PHE A C 1
ATOM 5061 O O . PHE A 1 645 ? 17.081 -8.966 -44.868 1.00 94.75 645 PHE A O 1
ATOM 5068 N N . ALA A 1 646 ? 18.664 -8.687 -43.287 1.00 95.19 646 ALA A N 1
ATOM 5069 C CA . ALA A 1 646 ? 18.497 -7.247 -43.161 1.00 95.19 646 ALA A CA 1
ATOM 5070 C C . ALA A 1 646 ? 18.739 -6.511 -44.490 1.00 95.19 646 ALA A C 1
ATOM 5072 O O . ALA A 1 646 ? 17.970 -5.616 -44.843 1.00 95.19 646 ALA A O 1
ATOM 5073 N N . ILE A 1 647 ? 19.726 -6.927 -45.297 1.00 95.06 647 ILE A N 1
ATOM 5074 C CA . ILE A 1 647 ? 19.915 -6.393 -46.658 1.00 95.06 647 ILE A CA 1
ATOM 5075 C C . ILE A 1 647 ? 18.672 -6.589 -47.529 1.00 95.06 647 ILE A C 1
ATOM 5077 O O . ILE A 1 647 ? 18.263 -5.667 -48.243 1.00 95.06 647 ILE A O 1
ATOM 5081 N N . GLY A 1 648 ? 18.051 -7.771 -47.473 1.00 95.19 648 GLY A N 1
ATOM 5082 C CA . GLY A 1 648 ? 16.818 -8.052 -48.207 1.00 95.19 648 GLY A CA 1
ATOM 5083 C C . GLY A 1 648 ? 15.690 -7.097 -47.811 1.00 95.19 648 GLY A C 1
ATOM 5084 O O . GLY A 1 648 ? 15.016 -6.535 -48.679 1.00 95.19 648 GLY A O 1
ATOM 5085 N N . LYS A 1 649 ? 15.541 -6.844 -46.505 1.00 95.31 649 LYS A N 1
ATOM 5086 C CA . LYS A 1 649 ? 14.578 -5.877 -45.957 1.00 95.31 649 LYS A CA 1
ATOM 5087 C C . LYS A 1 649 ? 14.872 -4.445 -46.396 1.00 95.31 649 LYS A C 1
ATOM 5089 O O . LYS A 1 649 ? 13.958 -3.759 -46.843 1.00 95.31 649 LYS A O 1
ATOM 5094 N N . ILE A 1 650 ? 16.128 -4.001 -46.337 1.00 95.56 650 ILE A N 1
ATOM 5095 C CA . ILE A 1 650 ? 16.544 -2.655 -46.770 1.00 95.56 650 ILE A CA 1
ATOM 5096 C C . ILE A 1 650 ? 16.248 -2.446 -48.252 1.00 95.56 650 ILE A C 1
ATOM 5098 O O . ILE A 1 650 ? 15.754 -1.386 -48.639 1.00 95.56 650 ILE A O 1
ATOM 5102 N N . ARG A 1 651 ? 16.495 -3.462 -49.085 1.00 95.00 651 ARG A N 1
ATOM 5103 C CA . ARG A 1 651 ? 16.197 -3.400 -50.518 1.00 95.00 651 ARG A CA 1
ATOM 5104 C C . ARG A 1 651 ? 14.710 -3.145 -50.770 1.00 95.00 651 ARG A C 1
ATOM 5106 O O . ARG A 1 651 ? 14.403 -2.238 -51.543 1.00 95.00 651 ARG A O 1
ATOM 5113 N N . ALA A 1 652 ? 13.830 -3.897 -50.107 1.00 93.81 652 ALA A N 1
ATOM 5114 C CA . ALA A 1 652 ? 12.380 -3.741 -50.225 1.00 93.81 652 ALA A CA 1
ATOM 5115 C C . ALA A 1 652 ? 11.897 -2.395 -49.660 1.00 93.81 652 ALA A C 1
ATOM 5117 O O . ALA A 1 652 ? 11.207 -1.648 -50.350 1.00 93.81 652 ALA A O 1
ATOM 5118 N N . TRP A 1 653 ? 12.344 -2.038 -48.454 1.00 94.56 653 TRP A N 1
ATOM 5119 C CA . TRP A 1 653 ? 12.004 -0.770 -47.808 1.00 94.56 653 TRP A CA 1
ATOM 5120 C C . TRP A 1 653 ? 12.372 0.442 -48.674 1.00 94.56 653 TRP A C 1
ATOM 5122 O O . TRP A 1 653 ? 11.587 1.380 -48.785 1.00 94.56 653 TRP A O 1
ATOM 5132 N N . TRP A 1 654 ? 13.536 0.420 -49.333 1.00 91.88 654 TRP A N 1
ATOM 5133 C CA . TRP A 1 654 ? 13.941 1.498 -50.237 1.00 91.88 654 TRP A CA 1
ATOM 5134 C C . TRP A 1 654 ? 12.953 1.645 -51.407 1.00 91.88 654 TRP A C 1
ATOM 5136 O O . TRP A 1 654 ? 12.552 2.763 -51.721 1.00 91.88 654 TRP A O 1
ATOM 5146 N N . ASP A 1 655 ? 12.517 0.541 -52.031 1.00 90.50 655 ASP A N 1
ATOM 5147 C CA . ASP A 1 655 ? 11.519 0.603 -53.117 1.00 90.50 655 ASP A CA 1
ATOM 5148 C C . ASP A 1 655 ? 10.198 1.225 -52.646 1.00 90.50 655 ASP A C 1
ATOM 5150 O O . ASP A 1 655 ? 9.628 2.066 -53.339 1.00 90.50 655 ASP A O 1
ATOM 5154 N N . GLU A 1 656 ? 9.742 0.872 -51.443 1.00 90.25 656 GLU A N 1
ATOM 5155 C CA . GLU A 1 656 ? 8.533 1.448 -50.845 1.00 90.25 656 GLU A CA 1
ATOM 5156 C C . GLU A 1 656 ? 8.666 2.959 -50.608 1.00 90.25 656 GLU A C 1
ATOM 5158 O O . GLU A 1 656 ? 7.735 3.714 -50.891 1.00 90.25 656 GLU A O 1
ATOM 5163 N N . GLN A 1 657 ? 9.824 3.431 -50.127 1.00 85.69 657 GLN A N 1
ATOM 5164 C CA . GLN A 1 657 ? 10.039 4.868 -49.915 1.00 85.69 657 GLN A CA 1
ATOM 5165 C C . GLN A 1 657 ? 10.021 5.658 -51.232 1.00 85.69 657 GLN A C 1
ATOM 5167 O O . GLN A 1 657 ? 9.501 6.775 -51.256 1.00 85.69 657 GLN A O 1
ATOM 5172 N N . LEU A 1 658 ? 10.541 5.084 -52.324 1.00 80.19 658 LEU A N 1
ATOM 5173 C CA . LEU A 1 658 ? 10.498 5.708 -53.652 1.00 80.19 658 LEU A CA 1
ATOM 5174 C C . LEU A 1 658 ? 9.064 5.790 -54.200 1.00 80.19 658 LEU A C 1
ATOM 5176 O O . LEU A 1 658 ? 8.693 6.805 -54.778 1.00 80.19 658 LEU A O 1
ATOM 5180 N N . GLN A 1 659 ? 8.229 4.775 -53.960 1.00 77.94 659 GLN A N 1
ATOM 5181 C CA . GLN A 1 659 ? 6.814 4.798 -54.364 1.00 77.94 659 GLN A CA 1
ATOM 5182 C C . GLN A 1 659 ? 5.988 5.823 -53.574 1.00 77.94 659 GLN A C 1
ATOM 5184 O O . GLN A 1 659 ? 5.094 6.455 -54.125 1.00 77.94 659 GLN A O 1
ATOM 5189 N N . LEU A 1 660 ? 6.297 6.023 -52.289 1.00 69.25 660 LEU A N 1
ATOM 5190 C CA . LEU A 1 660 ? 5.643 7.026 -51.436 1.00 69.25 660 LEU A CA 1
ATOM 5191 C C . LEU A 1 660 ? 6.023 8.474 -51.785 1.00 69.25 660 LEU A C 1
ATOM 5193 O O . LEU A 1 660 ? 5.362 9.404 -51.322 1.00 69.25 660 LEU A O 1
ATOM 5197 N N . SER A 1 661 ? 7.097 8.672 -52.552 1.00 58.28 661 SER A N 1
ATOM 5198 C CA . SER A 1 661 ? 7.597 9.990 -52.956 1.00 58.28 661 SER A CA 1
ATOM 5199 C C . SER A 1 661 ? 7.233 10.376 -54.396 1.00 58.28 661 SER A C 1
ATOM 5201 O O . SER A 1 661 ? 7.468 11.523 -54.782 1.00 58.28 661 SER A O 1
ATOM 5203 N N . GLU A 1 662 ? 6.582 9.492 -55.164 1.00 55.44 662 GLU A N 1
ATOM 5204 C CA . GLU A 1 662 ? 5.904 9.877 -56.407 1.00 55.44 662 GLU A CA 1
ATOM 5205 C C . GLU A 1 662 ? 4.605 10.645 -56.079 1.00 55.44 662 GLU A C 1
ATOM 5207 O O . GLU A 1 662 ? 3.815 10.191 -55.247 1.00 55.44 662 GLU A O 1
ATOM 5212 N N . PRO A 1 663 ? 4.347 11.818 -56.690 1.00 50.03 663 PRO A N 1
ATOM 5213 C CA . PRO A 1 663 ? 3.104 12.538 -56.456 1.00 50.03 663 PRO A CA 1
ATOM 5214 C C . PRO A 1 663 ? 1.929 11.699 -56.966 1.00 50.03 663 PRO A C 1
ATOM 5216 O O . PRO A 1 663 ? 1.897 11.303 -58.131 1.00 50.03 663 PRO A O 1
ATOM 5219 N N . THR A 1 664 ? 0.953 11.444 -56.094 1.00 41.16 664 THR A N 1
ATOM 5220 C CA . THR A 1 664 ? -0.334 10.855 -56.475 1.00 41.16 664 THR A CA 1
ATOM 5221 C C . THR A 1 664 ? -0.943 11.700 -57.610 1.00 41.16 664 THR A C 1
ATOM 5223 O O . THR A 1 664 ? -0.975 12.924 -57.457 1.00 41.16 664 THR A O 1
ATOM 5226 N N . PRO A 1 665 ? -1.363 11.094 -58.740 1.00 46.75 665 PRO A N 1
ATOM 5227 C CA . PRO A 1 665 ? -1.742 11.818 -59.957 1.00 46.75 665 PRO A CA 1
ATOM 5228 C C . PRO A 1 665 ? -2.909 12.797 -59.795 1.00 46.75 665 PRO A C 1
ATOM 5230 O O . PRO A 1 665 ? -3.808 12.536 -58.960 1.00 46.75 665 PRO A O 1
#

Nearest PDB structures (foldseek):
  1cm8-assembly2_B  TM=7.995E-01  e=6.262E-04  Homo sapiens
  8e4t-assembly1_A  TM=5.686E-01  e=4.958E-05  Monosiga brevicollis
  2cdz-assembly1_A  TM=5.811E-01  e=1.056E-04  Homo sapiens
  4wot-assembly2_B  TM=4.579E-01  e=2.689E-04  Homo sapiens
  4wot-assembly1_A  TM=4.683E-01  e=2.811E-04  Homo sapiens

Sequence (665 aa):
MTDTANGDTGRLPLESQLAELDDHLEQLLKEDDPSSQFNASLFDRINYQLGPVEYPDLTARFLPKVATIIIKCAAAADSSSDWKGYPPPLINLTIKLLRPVPFTQALELCQAEYLINALNSPEPYINELAFAILEKAARSPSDASILASTPGLLEALLYRWLISPAVSVGQQGVLILGDLLDIDCPLSQPVFTDDQKECYDIRLVRRTVQGHGALWRRLFGDEALCWQVLQKLETELLPPSSTDPKVISQRSLAQDRLLRLLPRLAVLDFNSLARSAASPAPGAPPVSLLEFATLFMVDRQGDELVHLTWIDFMQKLVGALRVADTAKLSVDTLRRLVRDADDAELIDALWGMPGNMIWTPLGEEDAVRAWLREVAPRQALRVGGVESNTASMAPKVTHFRDLDFVAESFDPDTGAFLYTTFTLIEEDDEVYFGQLAIRKLKISLEEYSSALVRVPDAEIYPKLPEGDEQLAVFRDEQPLASNLYLKRPRLIDYEEYKNQNCVEVIPSLLLDEARSLEAISRHPHPGIIGYHGCRARRGFITGLMLNRYTDDLKHYIKDQSKPPLDKAAFLGALESALAHLHSLGLAHNDLNPANILISETGMPVLIDFDSCRPIGQKLLHSRGTPGWTDEGDSWDTSETRHDTFAIGKIRAWWDEQLQLSEPTP

Organism: Cytospora chrysosperma (NCBI:txid252740)

Foldseek 3Di:
DDDDDDDDPDDDPLVVLVVVVLVLLVVLLVDLASQQVDDLVSLVSNLVVQDPDEDQVCLVRPLLSLLSSVVSLLVCVVPPPRRPHDRLSSLSVNLRSCVVPALVRLCVSCPLVNLLVLLVDLDVSSLVSSLSSLLNLLVALVSLLVQLPRPPNVLSLLLSLLQRPDPVSVVSSLVSVLSSCQRQQQDDQFDDDPLLCQLLVADHDDYPDGHNCSVLCQQQNPVHSVLVSVLCCCVPQQPPPDPDPVSVVSLLSSLLSVLSNVLNNCLRPVPSQQRRWDAPDVPRDTGGNVLCSLAPSDDCPPDVVSVVSSLSSLLSNLLSLLRRPCVVVCQVVLLCSLVNSLDPVSLVSQLCQLVDSSRAPPPCSVVSVVSCCRRPNPDPDPPPDDPDDDDPQQDQQPDPVQWPDWDWDADPPPRHTAWIKTWGADPLRFIWIFIGSDDPVPQDSVNVRVRTDTDDCVLAFAFDDDDPDDWAEDDDDPPDDPQKDWAFFDCPCCVVCVVVVNSVLNNVLQVVLSVLLSLAQVPDDPQAWHWRTFHDGPRTRGTTITGDADDFQVVQLLDPVHDDAPPVQQLVSNVVVQVSSVVSQKHQQADDRRQWGADPVRHTYGHDSSQIDGFFAFGDDDGYDPPQADPVDPRGTGHNVRVVSSSVSRSVVSVVSVVVPPDDD

Solvent-accessible surface area (backbone atoms only — not comparable to full-atom values): 37534 Å² total; per-residue (Å²): 133,89,82,84,90,86,89,84,91,82,78,73,58,69,71,60,50,51,50,54,47,52,56,50,50,61,51,37,65,72,46,69,52,32,39,67,78,58,64,57,71,62,38,46,56,51,45,71,70,57,64,99,65,71,47,66,71,58,19,73,68,42,43,67,57,55,52,52,40,52,53,34,34,56,57,18,66,82,73,44,93,69,61,66,56,78,58,59,46,58,46,56,44,48,56,48,40,43,63,73,55,53,38,69,62,50,44,68,74,53,35,68,67,54,40,38,51,29,33,68,44,92,51,61,60,48,29,44,44,38,47,62,50,57,42,42,20,37,76,38,33,66,44,27,37,52,50,57,68,40,82,66,43,59,58,35,49,54,50,36,34,40,69,48,88,46,66,67,50,34,54,50,38,42,52,37,55,50,36,31,48,50,34,15,32,62,52,80,80,59,77,72,55,72,59,50,23,63,44,38,69,45,81,81,68,90,71,93,65,79,17,74,30,44,44,54,48,48,40,37,32,98,76,23,46,52,57,56,48,52,51,48,39,37,73,76,69,40,43,88,86,58,85,49,69,68,42,50,52,48,41,53,53,27,50,52,50,51,48,70,38,45,40,50,47,42,46,59,46,43,64,50,41,61,62,24,55,47,52,88,46,95,91,45,73,65,38,19,52,54,55,35,60,69,64,65,69,63,71,62,91,83,36,70,70,58,34,52,52,49,40,53,35,50,47,25,34,58,53,42,32,65,63,18,86,58,27,82,76,41,39,69,54,44,28,46,51,54,55,72,48,71,48,69,68,49,53,52,54,53,72,46,25,47,84,30,77,64,60,26,47,91,92,37,33,68,59,49,48,54,48,36,57,68,30,55,51,84,64,84,76,79,84,81,81,72,98,66,96,74,88,75,74,64,69,76,45,86,50,82,84,58,44,77,41,77,48,76,44,56,41,88,89,78,65,44,80,60,35,19,39,36,31,33,64,48,99,79,67,52,42,25,42,29,71,40,82,46,60,71,94,74,60,47,53,64,57,54,25,75,45,37,40,78,54,60,61,79,52,53,26,32,66,57,73,85,73,91,63,83,73,58,69,38,82,86,59,88,76,73,59,86,61,51,33,74,49,58,73,84,59,87,56,46,67,57,29,49,77,68,74,47,35,64,53,48,14,48,41,53,49,48,23,51,52,48,47,56,62,43,55,78,62,75,51,89,26,42,64,51,60,64,24,33,33,70,45,99,66,19,38,69,28,40,35,29,60,49,75,89,42,29,47,58,58,46,75,70,38,85,86,52,82,86,69,62,63,68,63,30,51,52,44,42,52,50,34,50,52,52,42,45,72,72,45,31,18,52,41,41,53,47,48,76,34,24,33,45,44,99,85,61,38,40,23,42,51,74,48,61,35,36,34,51,55,76,37,70,47,72,92,48,69,49,50,92,91,37,57,69,86,92,55,86,77,51,51,26,38,63,63,49,40,54,51,14,50,55,47,53,56,53,53,52,54,53,54,56,61,72,66,50,79,81,132